Protein AF-A0A7Y5DXD6-F1 (afdb_monomer)

Nearest PDB structures (foldseek):
  3kd4-assembly1_A  TM=6.104E-01  e=6.278E-06  Parabacteroides distasonis ATCC 8503
  3fzb-assembly1_A  TM=4.278E-01  e=1.577E+00  Lambdavirus lambda
  1x11-assembly1_A  TM=3.208E-01  e=9.120E-01  Homo sapiens
  3t8v-assembly1_A  TM=3.175E-01  e=1.859E+00  Plasmodium falciparum FcB1/Columbia
  5y1h-assembly1_A  TM=3.167E-01  e=1.760E+00  Plasmodium falciparum FcB1/Columbia

Secondary structure (DSSP, 8-state):
---HHHHHHHHHHHHHHTT-EEEEEEE-TTTGGGGGGSPP-TTS--EEEEEEEETTEEEEE-TT--S--SSTTSS--TT-EEEE-STT--SPEE------SS-SEEEEEEEEEETTEEEEEEEEEEEHHHHHHHHHHHHHS-HHHHHHHHHHHHHTT-TT-EE-S--EEEEETTTTEEEEEEEEEETTTTBTBEE---HHHHHHHTT------SSPEE---S-EEEEEEEEES--BPPPPPEEEE-SSEEEEEEEEE-SSEEEEEEEEEE--SEE-TTTHHHHHHHHHHHHHHTSPEEPBPPPPPP--PPP-PPPPPTTS-----SSSSSSTTSS-----------------S-SSGGGPEE-SSHHHHHHHHHTSPPTTSPPPPGGGEEEEEEEETTEEEEEEEEE-TTT--EEEEEEEPPPP--

Structure (mmCIF, N/CA/C/O backbone):
data_AF-A0A7Y5DXD6-F1
#
_entry.id   AF-A0A7Y5DXD6-F1
#
loop_
_atom_site.group_PDB
_atom_site.id
_atom_site.type_symbol
_atom_site.label_atom_id
_atom_site.label_alt_id
_atom_site.label_comp_id
_atom_site.label_asym_id
_atom_site.label_entity_id
_atom_site.label_seq_id
_atom_site.pdbx_PDB_ins_code
_atom_site.Cartn_x
_atom_site.Cartn_y
_atom_site.Cartn_z
_atom_site.occupancy
_atom_site.B_iso_or_equiv
_atom_site.auth_seq_id
_atom_site.auth_comp_id
_atom_site.auth_asym_id
_atom_site.auth_atom_id
_atom_site.pdbx_PDB_model_num
ATOM 1 N N . PHE A 1 1 ? -28.408 5.421 4.680 1.00 72.81 1 PHE A N 1
ATOM 2 C CA . PHE A 1 1 ? -27.535 6.555 5.046 1.00 72.81 1 PHE A CA 1
ATOM 3 C C . PHE A 1 1 ? -27.572 6.719 6.555 1.00 72.81 1 PHE A C 1
ATOM 5 O O . PHE A 1 1 ? -28.596 6.384 7.137 1.00 72.81 1 PHE A O 1
ATOM 12 N N . GLY A 1 2 ? -26.469 7.149 7.161 1.00 87.12 2 GLY A N 1
ATOM 13 C CA . GLY A 1 2 ? -26.319 7.308 8.610 1.00 87.12 2 GLY A CA 1
ATOM 14 C C . GLY A 1 2 ? -24.844 7.473 8.975 1.00 87.12 2 GLY A C 1
ATOM 15 O O . GLY A 1 2 ? -23.980 7.013 8.217 1.00 87.12 2 GLY A O 1
ATOM 16 N N . ASP A 1 3 ? -24.572 8.154 10.085 1.00 94.38 3 ASP A N 1
ATOM 17 C CA . ASP A 1 3 ? -23.214 8.368 10.593 1.00 94.38 3 ASP A CA 1
ATOM 18 C C . ASP A 1 3 ? -22.685 7.137 11.366 1.00 94.38 3 ASP A C 1
ATOM 20 O O . ASP A 1 3 ? -23.275 6.050 11.337 1.00 94.38 3 ASP A O 1
ATOM 24 N N . CYS A 1 4 ? -21.546 7.275 12.051 1.00 95.94 4 CYS A N 1
ATOM 25 C CA . CYS A 1 4 ? -20.966 6.194 12.850 1.00 95.94 4 CYS A CA 1
ATOM 26 C C . CYS A 1 4 ? -21.892 5.683 13.961 1.00 95.94 4 CYS A C 1
ATOM 28 O O . CYS A 1 4 ? -21.903 4.484 14.253 1.00 95.94 4 CYS A O 1
ATOM 30 N N . LYS A 1 5 ? -22.711 6.560 14.544 1.00 95.94 5 LYS A N 1
ATOM 31 C CA . LYS A 1 5 ? -23.624 6.253 15.649 1.00 95.94 5 LYS A CA 1
ATOM 32 C C . LYS A 1 5 ? -24.830 5.492 15.129 1.00 95.94 5 LYS A C 1
ATOM 34 O O . LYS A 1 5 ? -25.173 4.462 15.706 1.00 95.94 5 LYS A O 1
ATOM 39 N N . ASP A 1 6 ? -25.397 5.934 14.007 1.00 97.12 6 ASP A N 1
ATOM 40 C CA . ASP A 1 6 ? -26.515 5.249 13.352 1.00 97.12 6 ASP A CA 1
ATOM 41 C C . ASP A 1 6 ? -26.133 3.818 12.959 1.00 97.12 6 ASP A C 1
ATOM 43 O O . ASP A 1 6 ? -26.831 2.853 13.291 1.00 97.12 6 ASP A O 1
ATOM 47 N N . LYS A 1 7 ? -24.990 3.665 12.278 1.00 97.38 7 LYS A N 1
ATOM 48 C CA . LYS A 1 7 ? -24.518 2.363 11.790 1.00 97.38 7 LYS A CA 1
ATOM 49 C C . LYS A 1 7 ? -24.139 1.422 12.936 1.00 97.38 7 LYS A C 1
ATOM 51 O O . LYS A 1 7 ? -24.499 0.245 12.902 1.00 97.38 7 LYS A O 1
ATOM 56 N N . THR A 1 8 ? -23.480 1.936 13.975 1.00 97.56 8 THR A N 1
ATOM 57 C CA . THR A 1 8 ? -23.152 1.165 15.185 1.00 97.56 8 THR A CA 1
ATOM 58 C C . THR A 1 8 ? -24.405 0.720 15.926 1.00 97.56 8 THR A C 1
ATOM 60 O O . THR A 1 8 ? -24.527 -0.458 16.264 1.00 97.56 8 THR A O 1
ATOM 63 N N . LEU A 1 9 ? -25.365 1.623 16.147 1.00 97.06 9 LEU A N 1
ATOM 64 C CA . LEU A 1 9 ? -26.609 1.289 16.835 1.00 97.06 9 LEU A CA 1
ATOM 65 C C . LEU A 1 9 ? -27.386 0.204 16.081 1.00 97.06 9 LEU A C 1
ATOM 67 O O . LEU A 1 9 ? -27.869 -0.748 16.704 1.00 97.06 9 LEU A O 1
ATOM 71 N N . LEU A 1 10 ? -27.475 0.320 14.753 1.00 97.25 10 LEU A N 1
ATOM 72 C CA . LEU A 1 10 ? -28.117 -0.681 13.906 1.00 97.25 10 LEU A CA 1
ATOM 73 C C . LEU A 1 10 ? -27.428 -2.046 14.040 1.00 97.25 10 LEU A C 1
ATOM 75 O O . LEU A 1 10 ? -28.098 -3.033 14.356 1.00 97.25 10 LEU A O 1
ATOM 79 N N . LEU A 1 11 ? -26.102 -2.098 13.869 1.00 96.56 11 LEU A N 1
ATOM 80 C CA . LEU A 1 11 ? -25.335 -3.344 13.933 1.00 96.56 11 LEU A CA 1
ATOM 81 C C . LEU A 1 11 ? -25.459 -4.020 15.306 1.00 96.56 11 LEU A C 1
ATOM 83 O O . LEU A 1 11 ? -25.801 -5.199 15.386 1.00 96.56 11 LEU A O 1
ATOM 87 N N . VAL A 1 12 ? -25.259 -3.270 16.394 1.00 97.56 12 VAL A N 1
ATOM 88 C CA . VAL A 1 12 ? -25.387 -3.786 17.767 1.00 97.56 12 VAL A CA 1
ATOM 89 C C . VAL A 1 12 ? -26.792 -4.324 18.025 1.00 97.56 12 VAL A C 1
ATOM 91 O O . VAL A 1 12 ? -26.948 -5.397 18.609 1.00 97.56 12 VAL A O 1
ATOM 94 N N . THR A 1 13 ? -27.826 -3.609 17.575 1.00 97.81 13 THR A N 1
ATOM 95 C CA . THR A 1 13 ? -29.219 -4.041 17.750 1.00 97.81 13 THR A CA 1
ATOM 96 C C . THR A 1 13 ? -29.483 -5.361 17.033 1.00 97.81 13 THR A C 1
ATOM 98 O O . THR A 1 13 ? -30.074 -6.268 17.621 1.00 97.81 13 THR A O 1
ATOM 101 N N . MET A 1 14 ? -29.021 -5.495 15.788 1.00 97.94 14 MET A N 1
ATOM 102 C CA . MET A 1 14 ? -29.176 -6.722 15.005 1.00 97.94 14 MET A CA 1
ATOM 103 C C . MET A 1 14 ? -28.442 -7.901 15.649 1.00 97.94 14 MET A C 1
ATOM 105 O O . MET A 1 14 ? -29.039 -8.956 15.852 1.00 97.94 14 MET A O 1
ATOM 109 N N . LEU A 1 15 ? -27.180 -7.716 16.035 1.00 96.38 15 LEU A N 1
ATOM 110 C CA . LEU A 1 15 ? -26.360 -8.773 16.630 1.00 96.38 15 LEU A CA 1
ATOM 111 C C . LEU A 1 15 ? -26.921 -9.258 17.967 1.00 96.38 15 LEU A C 1
ATOM 113 O O . LEU A 1 15 ? -27.077 -10.463 18.164 1.00 96.38 15 LEU A O 1
ATOM 117 N N . ARG A 1 16 ? -27.346 -8.338 18.841 1.00 96.12 16 ARG A N 1
ATOM 118 C CA . ARG A 1 16 ? -27.988 -8.701 20.115 1.00 96.12 16 ARG A CA 1
ATOM 119 C C . ARG A 1 16 ? -29.284 -9.483 19.905 1.00 96.12 16 ARG A C 1
ATOM 121 O O . ARG A 1 16 ? -29.561 -10.414 20.655 1.00 96.12 16 ARG A O 1
ATOM 128 N N . ARG A 1 17 ? -30.071 -9.157 18.870 1.00 97.56 17 ARG A N 1
ATOM 129 C CA . ARG A 1 17 ? -31.281 -9.920 18.506 1.00 97.56 17 ARG A CA 1
ATOM 130 C C . ARG A 1 17 ? -30.978 -11.324 17.983 1.00 97.56 17 ARG A C 1
ATOM 132 O O . ARG A 1 17 ? -31.832 -12.194 18.120 1.00 97.56 17 ARG A O 1
ATOM 139 N N . LEU A 1 18 ? -29.785 -11.543 17.438 1.00 96.31 18 LEU A N 1
ATOM 140 C CA . LEU A 1 18 ? -29.282 -12.854 17.019 1.00 96.31 18 LEU A CA 1
ATOM 141 C C . LEU A 1 18 ? -28.568 -13.615 18.151 1.00 96.31 18 LEU A C 1
ATOM 143 O O . LEU A 1 18 ? -28.049 -14.701 17.918 1.00 96.31 18 LEU A O 1
ATOM 147 N N . GLY A 1 19 ? -28.540 -13.068 19.371 1.00 94.88 19 GLY A N 1
ATOM 148 C CA . GLY A 1 19 ? -27.867 -13.686 20.517 1.00 94.88 19 GLY A CA 1
ATOM 149 C C . GLY A 1 19 ? -26.348 -13.495 20.535 1.00 94.88 19 GLY A C 1
ATOM 150 O O . GLY A 1 19 ? -25.671 -14.142 21.328 1.00 94.88 19 GLY A O 1
ATOM 151 N N . ILE A 1 20 ? -25.808 -12.609 19.695 1.00 95.00 20 ILE A N 1
ATOM 152 C CA . ILE A 1 20 ? -24.383 -12.267 19.673 1.00 95.00 20 ILE A CA 1
ATOM 153 C C . ILE A 1 20 ? -24.151 -11.084 20.616 1.00 95.00 20 ILE A C 1
ATOM 155 O O . ILE A 1 20 ? -24.790 -10.034 20.490 1.00 95.00 20 ILE A O 1
ATOM 159 N N . ALA A 1 21 ? -23.228 -11.248 21.565 1.00 94.50 21 ALA A N 1
ATOM 160 C CA . ALA A 1 21 ? -22.824 -10.163 22.448 1.00 94.50 21 ALA A CA 1
ATOM 161 C C . ALA A 1 21 ? -22.069 -9.099 21.641 1.00 94.50 21 ALA A C 1
ATOM 163 O O . ALA A 1 21 ? -21.050 -9.384 21.011 1.00 94.50 21 ALA A O 1
ATOM 164 N N . ALA A 1 22 ? -22.606 -7.881 21.656 1.00 96.06 22 ALA A N 1
ATOM 165 C CA . ALA A 1 22 ? -22.081 -6.742 20.921 1.00 96.06 22 ALA A CA 1
ATOM 166 C C . ALA A 1 22 ? -22.206 -5.479 21.772 1.00 96.06 22 ALA A C 1
ATOM 168 O O . ALA A 1 22 ? -23.289 -5.210 22.302 1.00 96.06 22 ALA A O 1
ATOM 169 N N . ASP A 1 23 ? -21.134 -4.699 21.870 1.00 96.62 23 ASP A N 1
ATOM 170 C CA . ASP A 1 23 ? -21.079 -3.470 22.658 1.00 96.62 23 ASP A CA 1
ATOM 171 C C . ASP A 1 23 ? -20.587 -2.296 21.806 1.00 96.62 23 ASP A C 1
ATOM 173 O O . ASP A 1 23 ? -19.592 -2.444 21.093 1.00 96.62 23 ASP A O 1
ATOM 177 N N . PRO A 1 24 ? -21.241 -1.121 21.877 1.00 97.44 24 PRO A N 1
ATOM 178 C CA . PRO A 1 24 ? -20.691 0.106 21.319 1.00 97.44 24 PRO A CA 1
ATOM 179 C C . PRO A 1 24 ? -19.403 0.502 22.044 1.00 97.44 24 PRO A C 1
ATOM 181 O O . PRO A 1 24 ? -19.297 0.369 23.266 1.00 97.44 24 PRO A O 1
ATOM 184 N N . VAL A 1 25 ? -18.452 1.048 21.298 1.00 97.06 25 VAL A N 1
ATOM 185 C CA . VAL A 1 25 ? -17.140 1.454 21.802 1.00 97.06 25 VAL A CA 1
ATOM 186 C C . VAL A 1 25 ? -16.832 2.842 21.278 1.00 97.06 25 VAL A C 1
ATOM 188 O O . VAL A 1 25 ? -16.783 3.044 20.068 1.00 97.06 25 VAL A O 1
ATOM 191 N N . LEU A 1 26 ? -16.598 3.789 22.178 1.00 96.69 26 LEU A N 1
ATOM 192 C CA . LEU A 1 26 ? -16.135 5.121 21.810 1.00 96.69 26 LEU A CA 1
ATOM 193 C C . LEU A 1 26 ? -14.624 5.091 21.577 1.00 96.69 26 LEU A C 1
ATOM 195 O O . LEU A 1 26 ? -13.878 4.577 22.413 1.00 96.69 26 LEU A O 1
ATOM 199 N N . VAL A 1 27 ? -14.175 5.643 20.455 1.00 96.56 27 VAL A N 1
ATOM 200 C CA . VAL A 1 27 ? -12.760 5.694 20.066 1.00 96.56 27 VAL A CA 1
ATOM 201 C C . VAL A 1 27 ? -12.386 7.099 19.595 1.00 96.56 27 VAL A C 1
ATOM 203 O O . VAL A 1 27 ? -13.251 7.962 19.427 1.00 96.56 27 VAL A O 1
ATOM 206 N N . ASN A 1 28 ? -11.088 7.331 19.424 1.00 95.50 28 ASN A N 1
ATOM 207 C CA . ASN A 1 28 ? -10.559 8.544 18.817 1.00 95.50 28 ASN A CA 1
ATOM 208 C C . ASN A 1 28 ? -9.738 8.161 17.577 1.00 95.50 28 ASN A C 1
ATOM 210 O O . ASN A 1 28 ? -8.820 7.339 17.690 1.00 95.50 28 ASN A O 1
ATOM 214 N N . THR A 1 29 ? -10.086 8.698 16.406 1.00 91.19 29 THR A N 1
ATOM 215 C CA . THR A 1 29 ? -9.443 8.345 15.130 1.00 91.19 29 THR A CA 1
ATOM 216 C C . THR A 1 29 ? -8.011 8.859 15.023 1.00 91.19 29 THR A C 1
ATOM 218 O O . THR A 1 29 ? -7.189 8.234 14.342 1.00 91.19 29 THR A O 1
ATOM 221 N N . ASP A 1 30 ? -7.706 9.931 15.757 1.00 88.19 30 ASP A N 1
ATOM 222 C CA . ASP A 1 30 ? -6.463 10.688 15.631 1.00 88.19 30 ASP A CA 1
ATOM 223 C C . ASP A 1 30 ? -5.488 10.370 16.777 1.00 88.19 30 ASP A C 1
ATOM 225 O O . ASP A 1 30 ? -4.353 9.965 16.546 1.00 88.19 30 ASP A O 1
ATOM 229 N N . LEU A 1 31 ? -5.932 10.489 18.034 1.00 88.69 31 LEU A N 1
ATOM 230 C CA . LEU A 1 31 ? -5.113 10.244 19.226 1.00 88.69 31 LEU A CA 1
ATOM 231 C C . LEU A 1 31 ? -4.750 8.769 19.397 1.00 88.69 31 LEU A C 1
ATOM 233 O O . LEU A 1 31 ? -3.675 8.469 19.917 1.00 88.69 31 LEU A O 1
ATOM 237 N N . ARG A 1 32 ? -5.640 7.848 19.005 1.00 90.31 32 ARG A N 1
ATOM 238 C CA . ARG A 1 32 ? -5.433 6.394 19.115 1.00 90.31 32 ARG A CA 1
ATOM 239 C C . ARG A 1 32 ? -4.883 6.005 20.498 1.00 90.31 32 ARG A C 1
ATOM 241 O O . ARG A 1 32 ? -5.489 6.331 21.518 1.00 90.31 32 ARG A O 1
ATOM 248 N N . ALA A 1 33 ? -3.698 5.388 20.570 1.00 88.62 33 ALA A N 1
ATOM 249 C CA . ALA A 1 33 ? -3.050 4.997 21.824 1.00 88.62 33 ALA A CA 1
ATOM 250 C C . ALA A 1 33 ? -2.777 6.180 22.778 1.00 88.62 33 ALA A C 1
ATOM 252 O O . ALA A 1 33 ? -2.838 6.008 24.000 1.00 88.62 33 ALA A O 1
ATOM 253 N N . HIS A 1 34 ? -2.531 7.385 22.250 1.00 88.75 34 HIS A N 1
ATOM 254 C CA . HIS A 1 34 ? -2.284 8.593 23.044 1.00 88.75 34 HIS A CA 1
ATOM 255 C C . HIS A 1 34 ? -3.517 9.064 23.824 1.00 88.75 34 HIS A C 1
ATOM 257 O O . HIS A 1 34 ? -3.376 9.838 24.771 1.00 88.75 34 HIS A O 1
ATOM 263 N N . LEU A 1 35 ? -4.712 8.544 23.515 1.00 92.62 35 LEU A N 1
ATOM 264 C CA . LEU A 1 35 ? -5.928 8.809 24.285 1.00 92.62 35 LEU A CA 1
ATOM 265 C C . LEU A 1 35 ? -5.785 8.406 25.763 1.00 92.62 35 LEU A C 1
ATOM 267 O O . LEU A 1 35 ? -6.402 9.025 26.624 1.00 92.62 35 LEU A O 1
ATOM 271 N N . ARG A 1 36 ? -4.921 7.429 26.087 1.00 92.12 36 ARG A N 1
ATOM 272 C CA . ARG A 1 36 ? -4.624 7.042 27.481 1.00 92.12 36 ARG A CA 1
ATOM 273 C C . ARG A 1 36 ? -4.010 8.173 28.311 1.00 92.12 36 ARG A C 1
ATOM 275 O O . ARG A 1 36 ? -4.146 8.161 29.529 1.00 92.12 36 ARG A O 1
ATOM 282 N N . ALA A 1 37 ? -3.316 9.110 27.668 1.00 90.62 37 ALA A N 1
ATOM 283 C CA . ALA A 1 37 ? -2.684 10.253 28.323 1.00 90.62 37 ALA A CA 1
ATOM 284 C C . ALA A 1 37 ? -3.572 11.511 28.312 1.00 90.62 37 ALA A C 1
ATOM 286 O O . ALA A 1 37 ? -3.206 12.524 28.910 1.00 90.62 37 ALA A O 1
ATOM 287 N N . ALA A 1 38 ? -4.722 11.470 27.631 1.00 88.69 38 ALA A N 1
ATOM 288 C CA . ALA A 1 38 ? -5.642 12.593 27.571 1.00 88.69 38 ALA A CA 1
ATOM 289 C C . ALA A 1 38 ? -6.390 12.765 28.900 1.00 88.69 38 ALA A C 1
ATOM 291 O O . ALA A 1 38 ? -6.728 11.798 29.585 1.00 88.69 38 ALA A O 1
ATOM 292 N N . LEU A 1 39 ? -6.695 14.017 29.248 1.00 90.94 39 LEU A N 1
ATOM 293 C CA . LEU A 1 39 ? -7.594 14.292 30.363 1.00 90.94 39 LEU A CA 1
ATOM 294 C C . LEU A 1 39 ? -9.005 13.775 30.033 1.00 90.94 39 LEU A C 1
ATOM 296 O O . LEU A 1 39 ? -9.452 13.936 28.893 1.00 90.94 39 LEU A O 1
ATOM 300 N N . PRO A 1 40 ? -9.736 13.207 31.010 1.00 89.25 40 PRO A N 1
ATOM 301 C CA . PRO A 1 40 ? -11.107 12.772 30.790 1.00 89.25 40 PRO A CA 1
ATOM 302 C C . PRO A 1 40 ? -11.987 13.922 30.292 1.00 89.25 40 PRO A C 1
ATOM 304 O O . PRO A 1 40 ? -12.146 14.937 30.972 1.00 89.25 40 PRO A O 1
ATOM 307 N N . ALA A 1 41 ? -12.586 13.750 29.116 1.00 89.62 41 ALA A N 1
ATOM 308 C CA . ALA A 1 41 ? -13.521 14.705 28.541 1.00 89.62 41 ALA A CA 1
ATOM 309 C C . ALA A 1 41 ? -14.590 13.975 27.710 1.00 89.62 41 ALA A C 1
ATOM 311 O O . ALA A 1 41 ? -14.255 13.049 26.971 1.00 89.62 41 ALA A O 1
ATOM 312 N N . PRO A 1 42 ? -15.867 14.405 27.750 1.00 85.12 42 PRO A N 1
ATOM 313 C CA . PRO A 1 42 ? -16.909 13.847 26.882 1.00 85.12 42 PRO A CA 1
ATOM 314 C C . PRO A 1 42 ? -16.602 13.994 25.385 1.00 85.12 42 PRO A C 1
ATOM 316 O O . PRO A 1 42 ? -17.079 13.207 24.577 1.00 85.12 42 PRO A O 1
ATOM 319 N N . THR A 1 43 ? -15.796 14.994 25.022 1.00 90.19 43 THR A N 1
ATOM 320 C CA . THR A 1 43 ? -15.358 15.291 23.651 1.00 90.19 43 THR A CA 1
ATOM 321 C C . THR A 1 43 ? -14.054 14.591 23.266 1.00 90.19 43 THR A C 1
ATOM 323 O O . THR A 1 43 ? -13.518 14.869 22.201 1.00 90.19 43 THR A O 1
ATOM 326 N N . ALA A 1 44 ? -13.510 13.716 24.120 1.00 92.94 44 ALA A N 1
ATOM 327 C CA . ALA A 1 44 ? -12.270 12.992 23.832 1.00 92.94 44 ALA A CA 1
ATOM 328 C C . ALA A 1 44 ? -12.444 11.895 22.764 1.00 92.94 44 ALA A C 1
ATOM 330 O O . ALA A 1 44 ? -11.455 11.356 22.275 1.00 92.94 44 ALA A O 1
ATOM 331 N N . PHE A 1 45 ? -13.685 11.568 22.400 1.00 95.56 45 PHE A N 1
ATOM 332 C CA . PHE A 1 45 ? -14.027 10.555 21.407 1.00 95.56 45 PHE A CA 1
ATOM 333 C C . PHE A 1 45 ? -14.723 11.209 20.211 1.00 95.56 45 PHE A C 1
ATOM 335 O O . PHE A 1 45 ? -15.694 11.948 20.389 1.00 95.56 45 PHE A O 1
ATOM 342 N N . ASP A 1 46 ? -14.251 10.913 19.003 1.00 94.94 46 ASP A N 1
ATOM 343 C CA . ASP A 1 46 ? -14.781 11.436 17.734 1.00 94.94 46 ASP A CA 1
ATOM 344 C C . ASP A 1 46 ? -15.549 10.371 16.933 1.00 94.94 46 ASP A C 1
ATOM 346 O O . ASP A 1 46 ? -16.342 10.707 16.051 1.00 94.94 46 ASP A O 1
ATOM 350 N N . HIS A 1 47 ? -15.401 9.092 17.293 1.00 97.38 47 HIS A N 1
ATOM 351 C CA . HIS A 1 47 ? -15.941 7.972 16.532 1.00 97.38 47 HIS A CA 1
ATOM 352 C C . HIS A 1 47 ? -16.483 6.857 17.432 1.00 97.38 47 HIS A C 1
ATOM 354 O O . HIS A 1 47 ? -16.204 6.794 18.633 1.00 97.38 47 HIS A O 1
ATOM 360 N N . VAL A 1 48 ? -17.317 5.984 16.862 1.00 97.00 48 VAL A N 1
ATOM 361 C CA . VAL A 1 48 ? -17.889 4.833 17.572 1.00 97.00 48 VAL A CA 1
ATOM 362 C C . VAL A 1 48 ? -17.862 3.589 16.694 1.00 97.00 48 VAL A C 1
ATOM 364 O O . VAL A 1 48 ? -18.240 3.633 15.525 1.00 97.00 48 VAL A O 1
ATOM 367 N N . VAL A 1 49 ? -17.416 2.487 17.291 1.00 97.19 49 VAL A N 1
ATOM 368 C CA . VAL A 1 49 ? -17.263 1.171 16.661 1.00 97.19 49 VAL A CA 1
ATOM 369 C C . VAL A 1 49 ? -17.904 0.094 17.533 1.00 97.19 49 VAL A C 1
ATOM 371 O O . VAL A 1 49 ? -18.526 0.401 18.554 1.00 97.19 49 VAL A O 1
ATOM 374 N N . VAL A 1 50 ? -17.785 -1.173 17.142 1.00 96.62 50 VAL A N 1
ATOM 375 C CA . VAL A 1 50 ? -18.433 -2.286 17.836 1.00 96.62 50 VAL A CA 1
ATOM 376 C C . VAL A 1 50 ? -17.413 -3.324 18.283 1.00 96.62 50 VAL A C 1
ATOM 378 O O . VAL A 1 50 ? -16.607 -3.804 17.489 1.00 96.62 50 VAL A O 1
ATOM 381 N N . ARG A 1 51 ? -17.499 -3.715 19.554 1.00 95.62 51 ARG A N 1
ATOM 382 C CA . ARG A 1 51 ? -16.831 -4.894 20.106 1.00 95.62 51 ARG A CA 1
ATOM 383 C C . ARG A 1 51 ? -17.787 -6.076 20.097 1.00 95.62 51 ARG A C 1
ATOM 385 O O . ARG A 1 51 ? -18.926 -5.941 20.537 1.00 95.62 51 ARG A O 1
ATOM 392 N N . LEU A 1 52 ? -17.314 -7.226 19.640 1.00 93.94 52 LEU A N 1
ATOM 393 C CA . LEU A 1 52 ? -18.060 -8.468 19.480 1.00 93.94 52 LEU A CA 1
ATOM 394 C C . LEU A 1 52 ? -17.386 -9.601 20.249 1.00 93.94 52 LEU A C 1
ATOM 396 O O . LEU A 1 52 ? -16.160 -9.656 20.308 1.00 93.94 52 LEU A O 1
ATOM 400 N N . ALA A 1 53 ? -18.180 -10.544 20.753 1.00 90.62 53 ALA A N 1
ATOM 401 C CA . ALA A 1 53 ? -17.682 -11.841 21.205 1.00 90.62 53 ALA A CA 1
ATOM 402 C C . ALA A 1 53 ? -18.221 -12.949 20.288 1.00 90.62 53 ALA A C 1
ATOM 404 O O . ALA A 1 53 ? -19.417 -13.247 20.306 1.00 90.62 53 ALA A O 1
ATOM 405 N N . VAL A 1 54 ? -17.341 -13.548 19.482 1.00 88.38 54 VAL A N 1
ATOM 406 C CA . VAL A 1 54 ? -17.672 -14.598 18.502 1.00 88.38 54 VAL A CA 1
ATOM 407 C C . VAL A 1 54 ? -16.714 -15.770 18.701 1.00 88.38 54 VAL A C 1
ATOM 409 O O . VAL A 1 54 ? -15.506 -15.570 18.764 1.00 88.38 54 VAL A O 1
ATOM 412 N N . ASP A 1 55 ? -17.238 -16.989 18.849 1.00 87.19 55 ASP A N 1
ATOM 413 C CA . ASP A 1 55 ? -16.449 -18.215 19.073 1.00 87.19 55 ASP A CA 1
ATOM 414 C C . ASP A 1 55 ? -15.426 -18.110 20.225 1.00 87.19 55 ASP A C 1
ATOM 416 O O . ASP A 1 55 ? -14.310 -18.627 20.158 1.00 87.19 55 ASP A O 1
ATOM 420 N N . GLY A 1 56 ? -15.801 -17.395 21.293 1.00 85.81 56 GLY A N 1
ATOM 421 C CA . GLY A 1 56 ? -14.936 -17.146 22.452 1.00 85.81 56 GLY A CA 1
ATOM 422 C C . GLY A 1 56 ? -13.794 -16.158 22.194 1.00 85.81 56 GLY A C 1
ATOM 423 O O . GLY A 1 56 ? -12.929 -16.003 23.053 1.00 85.81 56 GLY A O 1
ATOM 424 N N . ARG A 1 57 ? -13.779 -15.490 21.035 1.00 87.81 57 ARG A N 1
ATOM 425 C CA . ARG A 1 57 ? -12.798 -14.469 20.660 1.00 87.81 57 ARG A CA 1
ATOM 426 C C . ARG A 1 57 ? -13.440 -13.093 20.647 1.00 87.81 57 ARG A C 1
ATOM 428 O O . ARG A 1 57 ? -14.578 -12.922 20.208 1.00 87.81 57 ARG A O 1
ATOM 435 N N . GLU A 1 58 ? -12.681 -12.117 21.115 1.00 88.81 58 GLU A N 1
ATOM 436 C CA . GLU A 1 58 ? -13.044 -10.716 20.986 1.00 88.81 58 GLU A CA 1
ATOM 437 C C . GLU A 1 58 ? -12.676 -10.223 19.584 1.00 88.81 58 GLU A C 1
ATOM 439 O O . GLU A 1 58 ? -11.566 -10.459 19.104 1.00 88.81 58 GLU A O 1
ATOM 444 N N . VAL A 1 59 ? -13.618 -9.558 18.922 1.00 91.38 59 VAL A N 1
ATOM 445 C CA . VAL A 1 59 ? -13.431 -8.963 17.597 1.00 91.38 59 VAL A CA 1
ATOM 446 C C . VAL A 1 59 ? -13.925 -7.527 17.631 1.00 91.38 59 VAL A C 1
ATOM 448 O O . VAL A 1 59 ? -14.955 -7.230 18.232 1.00 91.38 59 VAL A O 1
ATOM 451 N N . TRP A 1 60 ? -13.218 -6.641 16.944 1.00 92.69 60 TRP A N 1
ATOM 452 C CA . TRP A 1 60 ? -13.571 -5.233 16.830 1.00 92.69 60 TRP A CA 1
ATOM 453 C C . TRP A 1 60 ? -13.904 -4.922 15.375 1.00 92.69 60 TRP A C 1
ATOM 455 O O . TRP A 1 60 ? -13.121 -5.249 14.487 1.00 92.69 60 TRP A O 1
ATOM 465 N N . VAL A 1 61 ? -15.065 -4.318 15.128 1.00 93.75 61 VAL A N 1
ATOM 466 C CA . VAL A 1 61 ? -15.532 -3.974 13.780 1.00 93.75 61 VAL A CA 1
ATOM 467 C C . VAL A 1 61 ? -15.999 -2.529 13.727 1.00 93.75 61 VAL A C 1
ATOM 469 O O . VAL A 1 61 ? -16.666 -2.043 14.642 1.00 93.75 61 VAL A O 1
ATOM 472 N N . ASP A 1 62 ? -15.667 -1.847 12.639 1.00 94.44 62 ASP A N 1
ATOM 473 C CA . ASP A 1 62 ? -16.154 -0.504 12.361 1.00 94.44 62 ASP A CA 1
ATOM 474 C C . ASP A 1 62 ? -17.197 -0.573 11.236 1.00 94.44 62 ASP A C 1
ATOM 476 O O . ASP A 1 62 ? -16.836 -0.749 10.071 1.00 94.44 62 ASP A O 1
ATOM 480 N N . PRO A 1 63 ? -18.493 -0.406 11.549 1.00 93.69 63 PRO A N 1
ATOM 481 C CA . PRO A 1 63 ? -19.555 -0.509 10.554 1.00 93.69 63 PRO A CA 1
ATOM 482 C C . PRO A 1 63 ? -19.566 0.656 9.554 1.00 93.69 63 PRO A C 1
ATOM 484 O O . PRO A 1 63 ? -20.401 0.681 8.647 1.00 93.69 63 PRO A O 1
ATOM 487 N N . THR A 1 64 ? -18.699 1.659 9.719 1.00 92.94 64 THR A N 1
ATOM 488 C CA . THR A 1 64 ? -18.537 2.746 8.751 1.00 92.94 64 THR A CA 1
ATOM 489 C C . THR A 1 64 ? -17.597 2.399 7.605 1.00 92.94 64 THR A C 1
ATOM 491 O O . THR A 1 64 ? -17.750 2.994 6.534 1.00 92.94 64 THR A O 1
ATOM 494 N N . ARG A 1 65 ? -16.707 1.415 7.790 1.00 90.75 65 ARG A N 1
ATOM 495 C CA . ARG A 1 65 ? -15.832 0.899 6.734 1.00 90.75 65 ARG A CA 1
ATOM 496 C C . ARG A 1 65 ? -16.673 0.196 5.671 1.00 90.75 65 ARG A C 1
ATOM 498 O O . ARG A 1 65 ? -17.649 -0.486 5.977 1.00 90.75 65 ARG A O 1
ATOM 505 N N . SER A 1 66 ? -16.318 0.425 4.413 1.00 87.12 66 SER A N 1
ATOM 506 C CA . SER A 1 66 ? -16.961 -0.172 3.237 1.00 87.12 66 SER A CA 1
ATOM 507 C C . SER A 1 66 ? -15.937 -1.013 2.483 1.00 87.12 66 SER A C 1
ATOM 509 O O . SER A 1 66 ? -14.737 -0.879 2.724 1.00 87.12 66 SER A O 1
ATOM 511 N N . GLU A 1 67 ? -16.414 -1.901 1.611 1.00 91.12 67 GLU A N 1
ATOM 512 C CA . GLU A 1 67 ? -15.565 -2.774 0.785 1.00 91.12 67 GLU A CA 1
ATOM 513 C C . GLU A 1 67 ? -14.572 -3.660 1.573 1.00 91.12 67 GLU A C 1
ATOM 515 O O . GLU A 1 67 ? -13.572 -4.146 1.033 1.00 91.12 67 GLU A O 1
ATOM 520 N N . GLU A 1 68 ? -14.863 -3.895 2.857 1.00 89.75 68 GLU A N 1
ATOM 521 C CA . GLU A 1 68 ? -14.112 -4.792 3.730 1.00 89.75 68 GLU A CA 1
ATOM 522 C C . GLU A 1 68 ? -14.657 -6.216 3.598 1.00 89.75 68 GLU A C 1
ATOM 524 O O . GLU A 1 68 ? -15.829 -6.492 3.864 1.00 89.75 68 GLU A O 1
ATOM 529 N N . PHE A 1 69 ? -13.788 -7.126 3.171 1.00 91.19 69 PHE A N 1
ATOM 530 C CA . PHE A 1 69 ? -14.103 -8.535 2.979 1.00 91.19 69 PHE A CA 1
ATOM 531 C C . PHE A 1 69 ? -13.035 -9.413 3.633 1.00 91.19 69 PHE A C 1
ATOM 533 O O . PHE A 1 69 ? -12.020 -8.923 4.124 1.00 91.19 69 PHE A O 1
ATOM 540 N N . GLY A 1 70 ? -13.255 -10.724 3.601 1.00 89.44 70 GLY A N 1
AT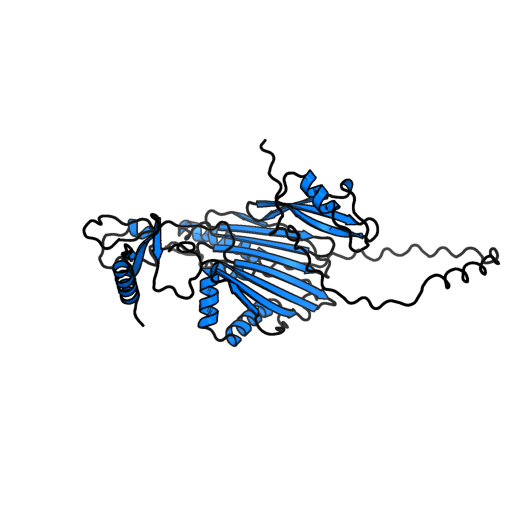OM 541 C CA . GLY A 1 70 ? -12.354 -11.726 4.154 1.00 89.44 70 GLY A CA 1
ATOM 542 C C . GLY A 1 70 ? -12.797 -12.268 5.515 1.00 89.44 70 GLY A C 1
ATOM 543 O O . GLY A 1 70 ? -13.917 -12.016 5.969 1.00 89.44 70 GLY A O 1
ATOM 544 N N . PRO A 1 71 ? -11.937 -13.076 6.147 1.00 86.38 71 PRO A N 1
ATOM 545 C CA . PRO A 1 71 ? -12.125 -13.579 7.497 1.00 86.38 71 PRO A CA 1
ATOM 546 C C . PRO A 1 71 ? -12.329 -12.459 8.519 1.00 86.38 71 PRO A C 1
ATOM 548 O O . PRO A 1 71 ? -11.639 -11.439 8.527 1.00 86.38 71 PRO A O 1
ATOM 551 N N . LEU A 1 72 ? -13.267 -12.690 9.435 1.00 85.88 72 LEU A N 1
ATOM 552 C CA . LEU A 1 72 ? -13.555 -11.770 10.524 1.00 85.88 72 LEU A CA 1
ATOM 553 C C . LEU A 1 72 ? -12.307 -11.565 11.403 1.00 85.88 72 LEU A C 1
ATOM 555 O O . LEU A 1 72 ? -11.772 -12.527 11.955 1.00 85.88 72 LEU A O 1
ATOM 559 N N . GLY A 1 73 ? -11.885 -10.307 11.560 1.00 79.38 73 GLY A N 1
ATOM 560 C CA . GLY A 1 73 ? -10.756 -9.917 12.410 1.00 79.38 73 GLY A CA 1
ATOM 561 C C . GLY A 1 73 ? -9.375 -9.946 11.742 1.00 79.38 73 GLY A C 1
ATOM 562 O O . GLY A 1 73 ? -8.388 -9.742 12.441 1.00 79.38 73 GLY A O 1
ATOM 563 N N . GLU A 1 74 ? -9.278 -10.185 10.427 1.00 78.56 74 GLU A N 1
ATOM 564 C CA . GLU A 1 74 ? -7.987 -10.180 9.712 1.00 78.56 74 GLU A CA 1
ATOM 565 C C . GLU A 1 74 ? -7.387 -8.770 9.543 1.00 78.56 74 GLU A C 1
ATOM 567 O O . GLU A 1 74 ? -6.169 -8.627 9.457 1.00 78.56 74 GLU A O 1
ATOM 572 N N . ASP A 1 75 ? -8.220 -7.725 9.555 1.00 79.56 75 ASP A N 1
ATOM 573 C CA . ASP A 1 75 ? -7.801 -6.321 9.463 1.00 79.56 75 ASP A CA 1
ATOM 574 C C . ASP A 1 75 ? -8.242 -5.538 10.716 1.00 79.56 75 ASP A C 1
ATOM 576 O O . ASP A 1 75 ? -9.299 -4.898 10.718 1.00 79.56 75 ASP A O 1
ATOM 580 N N . PRO A 1 76 ? -7.494 -5.640 11.830 1.00 79.31 76 PRO A N 1
ATOM 581 C CA . PRO A 1 76 ? -7.903 -5.050 13.096 1.00 79.31 76 PRO A CA 1
ATOM 582 C C . PRO A 1 76 ? -7.930 -3.524 13.050 1.00 79.31 76 PRO A C 1
ATOM 584 O O . PRO A 1 76 ? -7.137 -2.856 12.383 1.00 79.31 76 PRO A O 1
ATOM 587 N N . LEU A 1 77 ? -8.837 -2.958 13.843 1.00 88.94 77 LEU A N 1
ATOM 588 C CA . LEU A 1 77 ? -9.000 -1.516 13.941 1.00 88.94 77 LEU A CA 1
ATOM 589 C C . LEU A 1 77 ? -7.769 -0.855 14.575 1.00 88.94 77 LEU A C 1
ATOM 591 O O . LEU A 1 77 ? -7.291 -1.254 15.635 1.00 88.94 77 LEU A O 1
ATOM 595 N N . ARG A 1 78 ? -7.312 0.241 13.970 1.00 87.06 78 ARG A N 1
ATOM 596 C CA . ARG A 1 78 ? -6.083 0.953 14.363 1.00 87.06 78 ARG A CA 1
ATOM 597 C C . ARG A 1 78 ? -6.284 1.983 15.476 1.00 87.06 78 ARG A C 1
ATOM 599 O O . ARG A 1 78 ? -5.413 2.805 15.721 1.00 87.06 78 ARG A O 1
ATOM 606 N N . TYR A 1 79 ? -7.422 1.957 16.166 1.00 91.50 79 TYR A N 1
ATOM 607 C CA . TYR A 1 79 ? -7.711 2.915 17.239 1.00 91.50 79 TYR A CA 1
ATOM 608 C C . TYR A 1 79 ? -6.904 2.649 18.513 1.00 91.50 79 TYR A C 1
ATOM 610 O O . TYR A 1 79 ? -6.790 3.542 19.347 1.00 91.50 79 TYR A O 1
ATOM 618 N N . ARG A 1 80 ? -6.318 1.445 18.652 1.00 91.69 80 ARG A N 1
ATOM 619 C CA . ARG A 1 80 ? -5.449 0.974 19.755 1.00 91.69 80 ARG A CA 1
ATOM 620 C C . ARG A 1 80 ? -6.104 0.902 21.133 1.00 91.69 80 ARG A C 1
ATOM 622 O O . ARG A 1 80 ? -5.750 0.037 21.929 1.00 91.69 80 ARG A O 1
ATOM 629 N N . VAL A 1 81 ? -7.055 1.780 21.427 1.00 94.81 81 VAL A N 1
ATOM 630 C CA . VAL A 1 81 ? -7.834 1.813 22.660 1.00 94.81 81 VAL A CA 1
ATOM 631 C C . VAL A 1 81 ? -9.255 2.299 22.401 1.00 94.81 81 VAL A C 1
ATOM 633 O O . VAL A 1 81 ? -9.507 3.049 21.459 1.00 94.81 81 VAL A O 1
ATOM 636 N N . GLY A 1 82 ? -10.184 1.913 23.270 1.00 95.38 82 GLY A N 1
ATOM 637 C CA . GLY A 1 82 ? -11.561 2.389 23.219 1.00 95.38 82 GLY A CA 1
ATOM 638 C C . GLY A 1 82 ? -12.284 2.272 24.554 1.00 95.38 82 GLY A C 1
ATOM 639 O O . GLY A 1 82 ? -11.955 1.432 25.391 1.00 95.38 82 GLY A O 1
ATOM 640 N N . LEU A 1 83 ? -13.287 3.121 24.762 1.00 96.06 83 LEU A N 1
ATOM 641 C CA . LEU A 1 83 ? -14.166 3.057 25.922 1.00 96.06 83 LEU A CA 1
ATOM 642 C C . LEU A 1 83 ? -15.417 2.253 25.568 1.00 96.06 83 LEU A C 1
ATOM 644 O O . LEU A 1 83 ? -16.302 2.735 24.858 1.00 96.06 83 LEU A O 1
ATOM 648 N N . VAL A 1 84 ? -15.502 1.027 26.079 1.00 96.44 84 VAL A N 1
ATOM 649 C CA . VAL A 1 84 ? -16.695 0.186 25.931 1.00 96.44 84 VAL A CA 1
ATOM 650 C C . VAL A 1 84 ? -17.854 0.818 26.699 1.00 96.44 84 VAL A C 1
ATOM 652 O O . VAL A 1 84 ? -17.759 1.055 27.904 1.00 96.44 84 VAL A O 1
ATOM 655 N N . VAL A 1 85 ? -18.978 1.064 26.033 1.00 95.00 85 VAL A N 1
ATOM 656 C CA . VAL A 1 85 ? -20.146 1.686 26.663 1.00 95.00 85 VAL A CA 1
ATOM 657 C C . VAL A 1 85 ? -20.859 0.664 27.552 1.00 95.00 85 VAL A C 1
ATOM 659 O O . VAL A 1 85 ? -21.604 -0.190 27.073 1.00 95.00 85 VAL A O 1
ATOM 662 N N . GLY A 1 86 ? -20.653 0.767 28.865 1.00 91.12 86 GLY A N 1
ATOM 663 C CA . GLY A 1 86 ? -21.244 -0.129 29.856 1.00 91.12 86 GLY A CA 1
ATOM 664 C C . GLY A 1 86 ? -21.177 0.446 31.269 1.00 91.12 86 GLY A C 1
ATOM 665 O O . GLY A 1 86 ? -20.313 1.261 31.575 1.00 91.12 86 GLY A O 1
ATOM 666 N N . ARG A 1 87 ? -22.099 0.019 32.145 1.00 89.12 87 ARG A N 1
ATOM 667 C CA . ARG A 1 87 ? -22.179 0.506 33.540 1.00 89.12 87 ARG A CA 1
ATOM 668 C C . ARG A 1 87 ? -20.952 0.134 34.376 1.00 89.12 87 ARG A C 1
ATOM 670 O O . ARG A 1 87 ? -20.608 0.865 35.296 1.00 89.12 87 ARG A O 1
ATOM 677 N N . GLU A 1 88 ? -20.315 -0.982 34.035 1.00 90.44 88 GLU A N 1
ATOM 678 C CA . GLU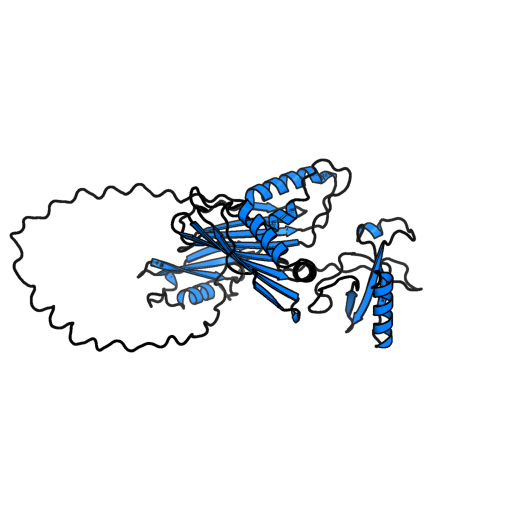 A 1 88 ? -19.159 -1.524 34.753 1.00 90.44 88 GLU A CA 1
ATOM 679 C C . GLU A 1 88 ? -17.816 -1.076 34.155 1.00 90.44 88 GLU A C 1
ATOM 681 O O . GLU A 1 88 ? -16.764 -1.382 34.716 1.00 90.44 88 GLU A O 1
ATOM 686 N N . THR A 1 89 ? -17.821 -0.357 33.026 1.00 93.31 89 THR A N 1
ATOM 687 C CA . THR A 1 89 ? -16.587 0.095 32.376 1.00 93.31 89 THR A CA 1
ATOM 688 C C . THR A 1 89 ? -15.952 1.223 33.183 1.00 93.31 89 THR A C 1
ATOM 690 O O . THR A 1 89 ? -16.580 2.254 33.419 1.00 93.31 89 THR A O 1
ATOM 693 N N . LYS A 1 90 ? -14.689 1.039 33.580 1.00 91.56 90 LYS A N 1
ATOM 694 C CA . LYS A 1 90 ? -13.913 2.034 34.342 1.00 91.56 90 LYS A CA 1
ATOM 695 C C . LYS A 1 90 ? -12.669 2.531 33.613 1.00 91.56 90 LYS A C 1
ATOM 697 O O . LYS A 1 90 ? -12.188 3.610 33.932 1.00 91.56 90 LYS A O 1
ATOM 702 N N . ASP A 1 91 ? -12.206 1.780 32.617 1.00 93.06 91 ASP A N 1
ATOM 703 C CA . ASP A 1 91 ? -10.945 2.014 31.923 1.00 93.06 91 ASP A CA 1
ATOM 704 C C . ASP A 1 91 ? -11.100 1.850 30.407 1.00 93.06 91 ASP A C 1
ATOM 706 O O . ASP A 1 91 ? -12.044 1.225 29.911 1.00 93.06 91 ASP A O 1
ATOM 710 N N . LEU A 1 92 ? -10.130 2.390 29.667 1.00 95.00 92 LEU A N 1
ATOM 711 C CA . LEU A 1 92 ? -9.996 2.148 28.234 1.00 95.00 92 LEU A CA 1
ATOM 712 C C . LEU A 1 92 ? -9.565 0.699 27.983 1.00 95.00 92 LEU A C 1
ATOM 714 O O . LEU A 1 92 ? -8.517 0.256 28.463 1.00 95.00 92 LEU A O 1
ATOM 718 N N . SER A 1 93 ? -10.351 -0.006 27.175 1.00 94.56 93 SER A N 1
ATOM 719 C CA . SER A 1 93 ? -10.021 -1.330 26.653 1.00 94.56 93 SER A CA 1
ATOM 720 C C . SER A 1 93 ? -8.965 -1.211 25.563 1.00 94.56 93 SER A C 1
ATOM 722 O O . SER A 1 93 ? -8.982 -0.261 24.781 1.00 94.56 93 SER A O 1
ATOM 724 N N . GLU A 1 94 ? -8.034 -2.156 25.526 1.00 93.50 94 GLU A N 1
ATOM 725 C CA . GLU A 1 94 ? -7.042 -2.243 24.460 1.00 93.50 94 GLU A CA 1
ATOM 726 C C . GLU A 1 94 ? -7.658 -2.875 23.213 1.00 93.50 94 GLU A C 1
ATOM 728 O O . GLU A 1 94 ? -8.401 -3.848 23.302 1.00 93.50 94 GLU A O 1
ATOM 733 N N . ILE A 1 95 ? -7.339 -2.308 22.055 1.00 90.75 95 ILE A N 1
ATOM 734 C CA . ILE A 1 95 ? -7.680 -2.857 20.749 1.00 90.75 95 ILE A CA 1
ATOM 735 C C . ILE A 1 95 ? -6.364 -3.356 20.169 1.00 90.75 95 ILE A C 1
ATOM 737 O O . ILE A 1 95 ? -5.476 -2.556 19.859 1.00 90.75 95 ILE A O 1
ATOM 741 N N . ALA A 1 96 ? -6.226 -4.679 20.098 1.00 83.75 96 ALA A N 1
ATOM 742 C CA . ALA A 1 96 ? -4.990 -5.312 19.670 1.00 83.75 96 ALA A CA 1
ATOM 743 C C . ALA A 1 96 ? -4.607 -4.859 18.258 1.00 83.75 96 ALA A C 1
ATOM 745 O O . ALA A 1 96 ? -5.419 -4.867 17.333 1.00 83.75 96 ALA A O 1
ATOM 746 N N . GLU A 1 97 ? -3.341 -4.497 18.098 1.00 77.75 97 GLU A N 1
ATOM 747 C CA . GLU A 1 97 ? -2.749 -4.295 16.787 1.00 77.75 97 GLU A CA 1
ATOM 748 C C . GLU A 1 97 ? -2.332 -5.655 16.220 1.00 77.75 97 GLU A C 1
ATOM 750 O O . GLU A 1 97 ? -1.679 -6.437 16.913 1.00 77.75 97 GLU A O 1
ATOM 755 N N . ALA A 1 98 ? -2.677 -5.939 14.963 1.00 71.69 98 ALA A N 1
ATOM 756 C CA . ALA A 1 98 ? -2.062 -7.037 14.225 1.00 71.69 98 ALA A CA 1
ATOM 757 C C . ALA A 1 98 ? -1.274 -6.463 13.054 1.00 71.69 98 ALA A C 1
ATOM 759 O O . ALA A 1 98 ? -1.825 -5.840 12.147 1.00 71.69 98 ALA A O 1
ATOM 760 N N . ILE A 1 99 ? 0.034 -6.692 13.087 1.00 70.50 99 ILE A N 1
ATOM 761 C CA . ILE A 1 99 ? 0.930 -6.389 11.980 1.00 70.50 99 ILE A CA 1
ATOM 762 C C . ILE A 1 99 ? 1.087 -7.683 11.188 1.00 70.50 99 ILE A C 1
ATOM 764 O O . ILE A 1 99 ? 1.612 -8.674 11.698 1.00 70.50 99 ILE A O 1
ATOM 768 N N . GLY A 1 100 ? 0.605 -7.685 9.948 1.00 72.44 100 GLY A N 1
ATOM 769 C CA . GLY A 1 100 ? 0.775 -8.820 9.049 1.00 72.44 100 GLY A CA 1
ATOM 770 C C . GLY A 1 100 ? 2.249 -9.069 8.714 1.00 72.44 100 GLY A C 1
ATOM 771 O O . GLY A 1 100 ? 3.053 -8.142 8.617 1.00 72.44 100 GLY A O 1
ATOM 772 N N . THR A 1 101 ? 2.605 -10.335 8.499 1.00 73.69 101 THR A N 1
ATOM 773 C CA . THR A 1 101 ? 3.940 -10.728 8.016 1.00 73.69 101 THR A CA 1
ATOM 774 C C . THR A 1 101 ? 4.065 -10.662 6.496 1.00 73.69 101 THR A C 1
ATOM 776 O O . THR A 1 101 ? 5.175 -10.737 5.980 1.00 73.69 101 THR A O 1
ATOM 779 N N . GLU A 1 102 ? 2.942 -10.533 5.790 1.00 82.62 102 GLU A N 1
ATOM 780 C CA . GLU A 1 102 ? 2.841 -10.465 4.331 1.00 82.62 102 GLU A CA 1
ATOM 781 C C . GLU A 1 102 ? 2.674 -9.012 3.860 1.00 82.62 102 GLU A C 1
ATOM 783 O O . GLU A 1 102 ? 2.054 -8.211 4.568 1.00 82.62 102 GLU A O 1
ATOM 788 N N . PRO A 1 103 ? 3.180 -8.650 2.668 1.00 88.38 103 PRO A N 1
ATOM 789 C CA . PRO A 1 103 ? 3.024 -7.304 2.131 1.00 88.38 103 PRO A CA 1
ATOM 790 C C . PRO A 1 103 ? 1.554 -6.988 1.836 1.00 88.38 103 PRO A C 1
ATOM 792 O O . PRO A 1 103 ? 0.859 -7.758 1.158 1.00 88.38 103 PRO A O 1
ATOM 795 N N . LEU A 1 104 ? 1.111 -5.813 2.295 1.00 93.06 104 LEU A N 1
ATOM 796 C CA . LEU A 1 104 ? -0.211 -5.261 1.986 1.00 93.06 104 LEU A CA 1
ATOM 797 C C . LEU A 1 104 ? -0.323 -4.930 0.496 1.00 93.06 104 LEU A C 1
ATOM 799 O O . LEU A 1 104 ? -1.338 -5.230 -0.127 1.00 93.06 104 LEU A O 1
ATOM 803 N N . THR A 1 105 ? 0.762 -4.422 -0.092 1.00 97.25 105 THR A N 1
ATOM 804 C CA . THR A 1 105 ? 0.880 -4.207 -1.534 1.00 97.25 105 THR A CA 1
ATOM 805 C C . THR A 1 105 ? 2.122 -4.910 -2.074 1.00 97.25 105 THR A C 1
ATOM 807 O O . THR A 1 105 ? 3.240 -4.685 -1.614 1.00 97.25 105 THR A O 1
ATOM 810 N N . ARG A 1 106 ? 1.940 -5.744 -3.099 1.00 96.62 106 ARG A N 1
ATOM 811 C CA . ARG A 1 106 ? 3.030 -6.370 -3.854 1.00 96.62 106 ARG A CA 1
ATOM 812 C C . ARG A 1 106 ? 2.911 -6.027 -5.330 1.00 96.62 106 ARG A C 1
ATOM 814 O O . ARG A 1 106 ? 1.866 -6.276 -5.918 1.00 96.62 106 ARG A O 1
ATOM 821 N N . VAL A 1 107 ? 3.982 -5.523 -5.926 1.00 97.56 107 VAL A N 1
ATOM 822 C CA . VAL A 1 107 ? 4.049 -5.146 -7.342 1.00 97.56 107 VAL A CA 1
ATOM 823 C C . VAL A 1 107 ? 5.051 -6.045 -8.058 1.00 97.56 107 VAL A C 1
ATOM 825 O O . VAL A 1 107 ? 6.151 -6.281 -7.559 1.00 97.56 107 VAL A O 1
ATOM 828 N N . VAL A 1 108 ? 4.675 -6.555 -9.226 1.00 97.19 108 VAL A N 1
ATOM 829 C CA . VAL A 1 108 ? 5.580 -7.261 -10.133 1.00 97.19 108 VAL A CA 1
ATOM 830 C C . VAL A 1 108 ? 5.522 -6.584 -11.492 1.00 97.19 108 VAL A C 1
ATOM 832 O O . VAL A 1 108 ? 4.533 -6.711 -12.212 1.00 97.19 108 VAL A O 1
ATOM 835 N N . ASP A 1 109 ? 6.608 -5.911 -11.850 1.00 97.75 109 ASP A N 1
ATOM 836 C CA . ASP A 1 109 ? 6.773 -5.249 -13.137 1.00 97.75 109 ASP A CA 1
ATOM 837 C C . ASP A 1 109 ? 7.653 -6.097 -14.048 1.00 97.75 109 ASP A C 1
ATOM 839 O O . ASP A 1 109 ? 8.738 -6.543 -13.675 1.00 97.75 109 ASP A O 1
ATOM 843 N N . THR A 1 110 ? 7.199 -6.325 -15.274 1.00 97.56 110 THR A N 1
ATOM 844 C CA . THR A 1 110 ? 7.968 -6.999 -16.319 1.00 97.56 110 THR A CA 1
ATOM 845 C C . THR A 1 110 ? 8.191 -6.043 -17.479 1.00 97.56 110 THR A C 1
ATOM 847 O O . THR A 1 110 ? 7.281 -5.761 -18.257 1.00 97.56 110 THR A O 1
ATOM 850 N N . LEU A 1 111 ? 9.429 -5.572 -17.602 1.00 97.56 111 LEU A N 1
ATOM 851 C CA . LEU A 1 111 ? 9.923 -4.737 -18.686 1.00 97.56 111 LEU A CA 1
ATOM 852 C C . LEU A 1 111 ? 10.597 -5.608 -19.748 1.00 97.56 111 LEU A C 1
ATOM 854 O O . LEU A 1 111 ? 11.463 -6.433 -19.450 1.00 97.56 111 LEU A O 1
ATOM 858 N N . ARG A 1 112 ? 10.217 -5.423 -21.012 1.00 97.50 112 ARG A N 1
ATOM 859 C CA . ARG A 1 112 ? 10.865 -6.082 -22.157 1.00 97.50 112 ARG A CA 1
ATOM 860 C C . ARG A 1 112 ? 11.356 -5.025 -23.125 1.00 97.50 112 ARG A C 1
ATOM 862 O O . ARG A 1 112 ? 10.540 -4.358 -23.751 1.00 97.50 112 ARG A O 1
ATOM 869 N N . VAL A 1 113 ? 12.672 -4.889 -23.230 1.00 96.06 113 VAL A N 1
ATOM 870 C CA . VAL A 1 113 ? 13.334 -3.890 -24.073 1.00 96.06 113 VAL A CA 1
ATOM 871 C C . VAL A 1 113 ? 13.599 -4.468 -25.463 1.00 96.06 113 VAL A C 1
ATOM 873 O O . VAL A 1 113 ? 14.038 -5.612 -25.602 1.00 96.06 113 VAL A O 1
ATOM 876 N N . SER A 1 114 ? 13.342 -3.679 -26.506 1.00 94.19 114 SER A N 1
ATOM 877 C CA . SER A 1 114 ? 13.664 -4.022 -27.892 1.00 94.19 114 SER A CA 1
ATOM 878 C C . SER A 1 114 ? 13.879 -2.762 -28.723 1.00 94.19 114 SER A C 1
ATOM 880 O O . SER A 1 114 ? 13.001 -1.912 -28.801 1.00 94.19 114 SER A O 1
ATOM 882 N N . GLY A 1 115 ? 15.048 -2.632 -29.356 1.00 88.00 115 GLY A N 1
ATOM 883 C CA . GLY A 1 115 ? 15.307 -1.544 -30.308 1.00 88.00 115 GLY A CA 1
ATOM 884 C C . GLY A 1 115 ? 15.219 -0.123 -29.730 1.00 88.00 115 GLY A C 1
ATOM 885 O O . GLY A 1 115 ? 14.971 0.801 -30.490 1.00 88.00 115 GLY A O 1
ATOM 886 N N . GLY A 1 116 ? 15.408 0.050 -28.416 1.00 89.62 116 GLY A N 1
ATOM 887 C CA . GLY A 1 116 ? 15.275 1.339 -27.717 1.00 89.62 116 GLY A CA 1
ATOM 888 C C . GLY A 1 116 ? 13.892 1.584 -27.100 1.00 89.62 116 GLY A C 1
ATOM 889 O O . GLY A 1 116 ? 13.778 2.386 -26.176 1.00 89.62 116 GLY A O 1
ATOM 890 N N . ASP A 1 117 ? 12.874 0.839 -27.530 1.00 96.00 117 ASP A N 1
ATOM 891 C CA . ASP A 1 117 ? 11.538 0.828 -26.932 1.00 96.00 117 ASP A CA 1
ATOM 892 C C . ASP A 1 117 ? 11.440 -0.231 -25.824 1.00 96.00 117 ASP A C 1
ATOM 894 O O . ASP A 1 117 ? 12.267 -1.146 -25.730 1.00 96.00 117 ASP A O 1
ATOM 898 N N . ALA A 1 118 ? 10.385 -0.158 -25.011 1.00 97.50 118 ALA A N 1
ATOM 899 C CA . ALA A 1 118 ? 10.032 -1.216 -24.075 1.00 97.50 118 ALA A CA 1
ATOM 900 C C . ALA A 1 118 ? 8.520 -1.471 -23.995 1.00 97.50 118 ALA A C 1
ATOM 902 O O . ALA A 1 118 ? 7.695 -0.630 -24.349 1.00 97.50 118 ALA A O 1
ATOM 903 N N . THR A 1 119 ? 8.141 -2.638 -23.485 1.00 98.25 119 THR A N 1
ATOM 904 C CA . THR A 1 119 ? 6.789 -2.893 -22.968 1.00 98.25 119 THR A CA 1
ATOM 905 C C . THR A 1 119 ? 6.852 -3.125 -21.470 1.00 98.25 119 THR A C 1
ATOM 907 O O . THR A 1 119 ? 7.765 -3.814 -21.017 1.00 98.25 119 THR A O 1
ATOM 910 N N . LEU A 1 120 ? 5.866 -2.619 -20.732 1.00 98.31 120 LEU A N 1
ATOM 911 C CA . LEU A 1 120 ? 5.688 -2.861 -19.302 1.00 98.31 120 LEU A CA 1
ATOM 912 C C . LEU A 1 120 ? 4.397 -3.643 -19.075 1.00 98.31 120 LEU A C 1
ATOM 914 O O . LEU A 1 120 ? 3.328 -3.182 -19.464 1.00 98.31 120 LEU A O 1
ATOM 918 N N . GLU A 1 121 ? 4.498 -4.793 -18.421 1.00 98.31 121 GLU A N 1
ATOM 919 C CA . GLU A 1 121 ? 3.372 -5.493 -17.802 1.00 98.31 121 GLU A CA 1
ATOM 920 C C . GLU A 1 121 ? 3.504 -5.340 -16.287 1.00 98.31 121 GLU A C 1
ATOM 922 O O . GLU A 1 121 ? 4.525 -5.740 -15.733 1.00 98.31 121 GLU A O 1
ATOM 927 N N . SER A 1 122 ? 2.499 -4.767 -15.628 1.00 97.94 122 SER A N 1
ATOM 928 C CA . SER A 1 122 ? 2.491 -4.593 -14.173 1.00 97.94 122 SER A CA 1
ATOM 929 C C . SER A 1 122 ? 1.350 -5.394 -13.559 1.00 97.94 122 SER A C 1
ATOM 931 O O . SER A 1 122 ? 0.212 -5.338 -14.036 1.00 97.94 122 SER A O 1
ATOM 933 N N . GLU A 1 123 ? 1.660 -6.166 -12.520 1.00 98.25 123 GLU A N 1
ATOM 934 C CA . GLU A 1 123 ? 0.692 -6.857 -11.673 1.00 98.25 123 GLU A CA 1
ATOM 935 C C . GLU A 1 123 ? 0.835 -6.360 -10.233 1.00 98.25 123 GLU A C 1
ATOM 937 O O . GLU A 1 123 ? 1.842 -6.627 -9.574 1.00 98.25 123 GLU A O 1
ATOM 942 N N . THR A 1 124 ? -0.198 -5.689 -9.725 1.00 98.44 124 THR A N 1
ATOM 943 C CA . THR A 1 124 ? -0.269 -5.246 -8.331 1.00 98.44 124 THR A CA 1
ATOM 944 C C . THR A 1 124 ? -1.260 -6.108 -7.566 1.00 98.44 124 THR A C 1
ATOM 946 O O . THR A 1 124 ? -2.440 -6.167 -7.902 1.00 98.44 124 THR A O 1
ATOM 949 N N . THR A 1 125 ? -0.783 -6.776 -6.522 1.00 98.38 125 THR A N 1
ATOM 950 C CA . THR A 1 125 ? -1.601 -7.512 -5.559 1.00 98.38 125 THR A CA 1
ATOM 951 C C . THR A 1 125 ? -1.760 -6.693 -4.289 1.00 98.38 125 THR A C 1
ATOM 953 O O . THR A 1 125 ? -0.775 -6.414 -3.607 1.00 98.38 125 THR A O 1
ATOM 956 N N . TYR A 1 126 ? -3.003 -6.386 -3.953 1.00 97.50 126 TYR A N 1
ATOM 957 C CA . TYR A 1 126 ? -3.424 -5.735 -2.725 1.00 97.50 126 TYR A CA 1
ATOM 958 C C . TYR A 1 126 ? -4.010 -6.769 -1.759 1.00 97.50 126 TYR A C 1
ATOM 960 O O . TYR A 1 126 ? -4.707 -7.695 -2.188 1.00 97.50 126 TYR A O 1
ATOM 968 N N . ARG A 1 127 ? -3.738 -6.618 -0.461 1.00 94.06 127 ARG A N 1
ATOM 969 C CA . ARG A 1 127 ? -4.236 -7.475 0.627 1.00 94.06 127 ARG A CA 1
ATOM 970 C C . ARG A 1 127 ? -4.774 -6.637 1.774 1.00 94.06 127 ARG A C 1
ATOM 972 O O . ARG A 1 127 ? -4.327 -5.509 1.980 1.00 94.06 127 ARG A O 1
ATOM 979 N N . GLY A 1 128 ? -5.685 -7.215 2.554 1.00 91.50 128 GLY A N 1
ATOM 980 C CA . GLY A 1 128 ? -6.180 -6.577 3.771 1.00 91.50 128 GLY A CA 1
ATOM 981 C C . GLY A 1 128 ? -6.773 -5.199 3.471 1.00 91.50 128 GLY A C 1
ATOM 982 O O . GLY A 1 128 ? -7.504 -5.017 2.494 1.00 91.50 128 GLY A O 1
ATOM 983 N N . ARG A 1 129 ? -6.385 -4.201 4.266 1.00 89.94 129 ARG A N 1
ATOM 984 C CA . ARG A 1 129 ? -6.821 -2.811 4.090 1.00 89.94 129 ARG A CA 1
ATOM 985 C C . ARG A 1 129 ? -6.521 -2.210 2.716 1.00 89.94 129 ARG A C 1
ATOM 987 O O . ARG A 1 129 ? -7.332 -1.429 2.230 1.00 89.94 129 ARG A O 1
ATOM 994 N N . ASP A 1 130 ? -5.408 -2.573 2.079 1.00 94.31 130 ASP A N 1
ATOM 995 C CA . ASP A 1 130 ? -5.052 -2.035 0.761 1.00 94.31 130 ASP A CA 1
ATOM 996 C C . ASP A 1 130 ? -5.979 -2.605 -0.324 1.00 94.31 130 ASP A C 1
ATOM 998 O O . ASP A 1 130 ? -6.313 -1.916 -1.288 1.00 94.31 130 ASP A O 1
ATOM 1002 N N . ALA A 1 131 ? -6.446 -3.851 -0.154 1.00 96.00 131 ALA A N 1
ATOM 1003 C CA . ALA A 1 131 ? -7.451 -4.440 -1.037 1.00 96.00 131 ALA A CA 1
ATOM 1004 C C . ALA A 1 131 ? -8.800 -3.737 -0.870 1.00 96.00 131 ALA A C 1
ATOM 1006 O O . ALA A 1 131 ? -9.418 -3.374 -1.870 1.00 96.00 131 ALA A O 1
ATOM 1007 N N . SER A 1 132 ? -9.225 -3.494 0.373 1.00 94.50 132 SER A N 1
ATOM 1008 C CA . SER A 1 132 ? -10.449 -2.742 0.671 1.00 94.50 132 SER A CA 1
ATOM 1009 C C . SER A 1 132 ? -10.387 -1.313 0.115 1.00 94.50 132 SER A C 1
ATOM 1011 O O . SER A 1 132 ? -11.336 -0.867 -0.521 1.00 94.50 132 SER A O 1
ATOM 1013 N N . ALA A 1 133 ? -9.252 -0.621 0.264 1.00 93.44 133 ALA A N 1
ATOM 1014 C CA . ALA A 1 133 ? -9.049 0.721 -0.286 1.00 93.44 133 ALA A CA 1
ATOM 1015 C C . ALA A 1 133 ? -9.119 0.736 -1.823 1.00 93.44 133 ALA A C 1
ATOM 1017 O O . ALA A 1 133 ? -9.815 1.564 -2.403 1.00 93.44 133 ALA A O 1
ATOM 1018 N N . MET A 1 134 ? -8.466 -0.219 -2.496 1.00 96.38 134 MET A N 1
ATOM 1019 C CA . MET A 1 134 ? -8.534 -0.322 -3.957 1.00 96.38 134 MET A CA 1
ATOM 1020 C C . MET A 1 134 ? -9.943 -0.703 -4.446 1.00 96.38 134 MET A C 1
ATOM 1022 O O . MET A 1 134 ? -10.357 -0.258 -5.515 1.00 96.38 134 MET A O 1
ATOM 1026 N N . ARG A 1 135 ? -10.710 -1.507 -3.695 1.00 97.06 135 ARG A N 1
ATOM 1027 C CA . ARG A 1 135 ? -12.128 -1.761 -4.013 1.00 97.06 135 ARG A CA 1
ATOM 1028 C C . ARG A 1 135 ? -12.969 -0.500 -3.889 1.00 97.06 135 ARG A C 1
ATOM 1030 O O . ARG A 1 135 ? -13.763 -0.237 -4.787 1.00 97.06 135 ARG A O 1
ATOM 1037 N N . ASP A 1 136 ? -12.764 0.281 -2.833 1.00 95.00 136 ASP A N 1
ATOM 1038 C CA . ASP A 1 136 ? -13.474 1.545 -2.638 1.00 95.00 136 ASP A CA 1
ATOM 1039 C C . ASP A 1 136 ? -13.187 2.523 -3.788 1.00 95.00 136 ASP A C 1
ATOM 1041 O O . ASP A 1 136 ? -14.114 3.064 -4.394 1.00 95.00 136 ASP A O 1
ATOM 1045 N N . ASP A 1 137 ? -11.924 2.636 -4.206 1.00 94.69 137 ASP A N 1
ATOM 1046 C CA . ASP A 1 137 ? -11.542 3.388 -5.404 1.00 94.69 137 ASP A CA 1
ATOM 1047 C C . ASP A 1 137 ? -12.265 2.873 -6.659 1.00 94.69 137 ASP A C 1
ATOM 1049 O O . ASP A 1 137 ? -12.785 3.661 -7.447 1.00 94.69 137 ASP A O 1
ATOM 1053 N N . LEU A 1 138 ? -12.334 1.555 -6.870 1.00 95.25 138 LEU A N 1
ATOM 1054 C CA . LEU A 1 138 ? -13.021 0.969 -8.030 1.00 95.25 138 LEU A CA 1
ATOM 1055 C C . LEU A 1 138 ? -14.542 1.178 -7.998 1.00 95.25 138 LEU A C 1
ATOM 1057 O O . LEU A 1 138 ? -15.159 1.262 -9.064 1.00 95.25 138 LEU A O 1
ATOM 1061 N N . ALA A 1 139 ? -15.140 1.255 -6.808 1.00 95.12 139 ALA A N 1
ATOM 1062 C CA . ALA A 1 139 ? -16.566 1.496 -6.618 1.00 95.12 139 ALA A CA 1
ATOM 1063 C C . ALA A 1 139 ? -16.930 2.976 -6.816 1.00 95.12 139 ALA A C 1
ATOM 1065 O O . ALA A 1 139 ? -17.979 3.286 -7.388 1.00 95.12 139 ALA A O 1
ATOM 1066 N N . ASN A 1 140 ? -16.055 3.888 -6.381 1.00 95.31 140 ASN A N 1
ATOM 1067 C CA . ASN A 1 140 ? -16.347 5.320 -6.298 1.00 95.31 140 ASN A CA 1
ATOM 1068 C C . ASN A 1 140 ? -15.697 6.161 -7.410 1.00 95.31 140 ASN A C 1
ATOM 1070 O O . ASN A 1 140 ? -16.172 7.259 -7.719 1.00 95.31 140 ASN A O 1
ATOM 1074 N N . VAL A 1 141 ? -14.635 5.670 -8.052 1.00 94.75 141 VAL A N 1
ATOM 1075 C CA . VAL A 1 141 ? -13.915 6.379 -9.117 1.00 94.75 141 VAL A CA 1
ATOM 1076 C C . VAL A 1 141 ? -14.230 5.746 -10.474 1.00 94.75 141 VAL A C 1
ATOM 1078 O O . VAL A 1 141 ? -13.975 4.560 -10.686 1.00 94.75 141 VAL A O 1
ATOM 1081 N N . PRO A 1 142 ? -14.717 6.523 -11.467 1.00 95.12 142 PRO A N 1
ATOM 1082 C CA . PRO A 1 142 ? -14.891 6.015 -12.820 1.00 95.12 142 PRO A CA 1
ATOM 1083 C C . PRO A 1 142 ? -13.596 5.393 -13.339 1.00 95.12 142 PRO A C 1
ATOM 1085 O O . PRO A 1 142 ? -12.544 6.035 -13.342 1.00 95.12 142 PRO A O 1
ATOM 1088 N N . ARG A 1 143 ? -13.683 4.164 -13.849 1.00 93.12 143 ARG A N 1
ATOM 1089 C CA . ARG A 1 143 ? -12.520 3.392 -14.308 1.00 93.12 143 ARG A CA 1
ATOM 1090 C C . ARG A 1 143 ? -11.619 4.148 -15.285 1.00 93.12 143 ARG A C 1
ATOM 1092 O O . ARG A 1 143 ? -10.403 4.021 -15.217 1.00 93.12 143 ARG A O 1
ATOM 1099 N N . THR A 1 144 ? -12.190 4.977 -16.154 1.00 94.38 144 THR A N 1
ATOM 1100 C CA . THR A 1 144 ? -11.428 5.814 -17.093 1.00 94.38 144 THR A CA 1
ATOM 1101 C C . THR A 1 144 ? -10.536 6.839 -16.392 1.00 94.38 144 THR A C 1
ATOM 1103 O O . THR A 1 144 ? -9.438 7.108 -16.874 1.00 94.38 144 THR A O 1
ATOM 1106 N N . LYS A 1 145 ? -10.963 7.388 -15.246 1.00 95.94 145 LYS A N 1
ATOM 1107 C CA . LYS A 1 145 ? -10.141 8.288 -14.426 1.00 95.94 145 LYS A CA 1
ATOM 1108 C C . LYS A 1 145 ? -9.003 7.534 -13.750 1.00 95.94 145 LYS A C 1
ATOM 1110 O O . LYS A 1 145 ? -7.874 8.013 -13.793 1.00 95.94 145 LYS A O 1
ATOM 1115 N N . LEU A 1 146 ? -9.280 6.353 -13.194 1.00 94.62 146 LEU A N 1
ATOM 1116 C CA . LEU A 1 146 ? -8.247 5.502 -12.599 1.00 94.62 146 LEU A CA 1
ATOM 1117 C C . LEU A 1 146 ? -7.184 5.127 -13.642 1.00 94.62 146 LEU A C 1
ATOM 1119 O O . LEU A 1 146 ? -5.996 5.346 -13.431 1.00 94.62 146 LEU A O 1
ATOM 1123 N N . GLU A 1 147 ? -7.615 4.649 -14.809 1.00 95.81 147 GLU A N 1
ATOM 1124 C CA . GLU A 1 147 ? -6.734 4.324 -15.932 1.00 95.81 147 GLU A CA 1
ATOM 1125 C C . GLU A 1 147 ? -5.917 5.534 -16.420 1.00 95.81 147 GLU A C 1
ATOM 1127 O O . GLU A 1 147 ? -4.756 5.388 -16.806 1.00 95.81 147 GLU A O 1
ATOM 1132 N N . HIS A 1 148 ? -6.506 6.733 -16.427 1.00 96.00 148 HIS A N 1
ATOM 1133 C CA . HIS A 1 148 ? -5.800 7.962 -16.785 1.00 96.00 148 HIS A CA 1
ATOM 1134 C C . HIS A 1 148 ? -4.733 8.332 -15.750 1.00 96.00 148 HIS A C 1
ATOM 1136 O O . HIS A 1 148 ? -3.598 8.600 -16.132 1.00 96.00 148 HIS A O 1
ATOM 1142 N N . HIS A 1 149 ? -5.068 8.289 -14.459 1.00 94.00 149 HIS A N 1
ATOM 1143 C CA . HIS A 1 149 ? -4.121 8.560 -13.378 1.00 94.00 149 HIS A CA 1
ATOM 1144 C C . HIS A 1 149 ? -2.934 7.585 -13.407 1.00 94.00 149 HIS A C 1
ATOM 1146 O O . HIS A 1 149 ? -1.783 8.006 -13.326 1.00 94.00 149 HIS A O 1
ATOM 1152 N N . ARG A 1 150 ? -3.192 6.288 -13.622 1.00 94.62 150 ARG A N 1
ATOM 1153 C CA . ARG A 1 150 ? -2.139 5.268 -13.770 1.00 94.62 150 ARG A CA 1
ATOM 1154 C C . ARG A 1 150 ? -1.229 5.547 -14.966 1.00 94.62 150 ARG A C 1
ATOM 1156 O O . ARG A 1 150 ? -0.008 5.534 -14.829 1.00 94.62 150 ARG A O 1
ATOM 1163 N N . LEU A 1 151 ? -1.808 5.907 -16.115 1.00 96.56 151 LEU A N 1
ATOM 1164 C CA . LEU A 1 151 ? -1.025 6.309 -17.284 1.00 96.56 151 LEU A CA 1
ATOM 1165 C C . LEU A 1 151 ? -0.175 7.556 -17.002 1.00 96.56 151 LEU A C 1
ATOM 1167 O O . LEU A 1 151 ? 0.971 7.592 -17.427 1.00 96.56 151 LEU A O 1
ATOM 1171 N N . GLN A 1 152 ? -0.689 8.549 -16.271 1.00 95.50 152 GLN A N 1
ATOM 1172 C CA . GLN A 1 152 ? 0.091 9.729 -15.876 1.00 95.50 152 GLN A CA 1
ATOM 1173 C C . GLN A 1 152 ? 1.271 9.367 -14.967 1.00 95.50 152 GLN A C 1
ATOM 1175 O O . GLN A 1 152 ? 2.361 9.913 -15.136 1.00 95.50 152 GLN A O 1
ATOM 1180 N N . GLN A 1 153 ? 1.088 8.422 -14.041 1.00 92.69 153 GLN A N 1
ATOM 1181 C CA . GLN A 1 153 ? 2.177 7.926 -13.196 1.00 92.69 153 GLN A CA 1
ATOM 1182 C C . GLN A 1 153 ? 3.275 7.263 -14.037 1.00 92.69 153 GLN A C 1
ATOM 1184 O O . GLN A 1 153 ? 4.444 7.608 -13.875 1.00 92.69 153 GLN A O 1
ATOM 1189 N N . VAL A 1 154 ? 2.918 6.392 -14.986 1.00 95.38 154 VAL A N 1
ATOM 1190 C CA . VAL A 1 154 ? 3.890 5.782 -15.914 1.00 95.38 154 VAL A CA 1
ATOM 1191 C C . VAL A 1 154 ? 4.532 6.840 -16.820 1.00 95.38 154 VAL A C 1
ATOM 1193 O O . VAL A 1 154 ? 5.749 6.846 -17.000 1.00 95.38 154 VAL A O 1
ATOM 1196 N N . ALA A 1 155 ? 3.745 7.788 -17.334 1.00 95.88 155 ALA A N 1
ATOM 1197 C CA . ALA A 1 155 ? 4.219 8.858 -18.209 1.00 95.88 155 ALA A CA 1
ATOM 1198 C C . ALA A 1 155 ? 5.165 9.848 -17.509 1.00 95.88 155 ALA A C 1
ATOM 1200 O O . ALA A 1 155 ? 5.971 10.501 -18.168 1.00 95.88 155 ALA A O 1
ATOM 1201 N N . SER A 1 156 ? 5.121 9.927 -16.175 1.00 92.94 156 SER A N 1
ATOM 1202 C CA . SER A 1 156 ? 6.080 10.707 -15.380 1.00 92.94 156 SER A CA 1
ATOM 1203 C C . SER A 1 156 ? 7.504 10.128 -15.373 1.00 92.94 156 SER A C 1
ATOM 1205 O O . SER A 1 156 ? 8.428 10.799 -14.912 1.00 92.94 156 SER A O 1
ATOM 1207 N N . VAL A 1 157 ? 7.671 8.879 -15.822 1.00 92.38 157 VAL A N 1
ATOM 1208 C CA . VAL A 1 157 ? 8.968 8.222 -16.070 1.00 92.38 157 VAL A CA 1
ATOM 1209 C C . VAL A 1 157 ? 9.214 8.132 -17.576 1.00 92.38 157 VAL A C 1
ATOM 1211 O O . VAL A 1 157 ? 10.289 8.468 -18.057 1.00 92.38 157 VAL A O 1
ATOM 1214 N N . TYR A 1 158 ? 8.194 7.716 -18.333 1.00 95.31 158 TYR A N 1
ATOM 1215 C CA . TYR A 1 158 ? 8.279 7.478 -19.772 1.00 95.31 158 TYR A CA 1
ATOM 1216 C C . TYR A 1 158 ? 7.292 8.391 -20.520 1.00 95.31 158 TYR A C 1
ATOM 1218 O O . TYR A 1 158 ? 6.158 7.982 -20.771 1.00 95.31 158 TYR A O 1
ATOM 1226 N N . PRO A 1 159 ? 7.678 9.618 -20.923 1.00 95.50 159 PRO A N 1
ATOM 1227 C CA . PRO A 1 159 ? 6.743 10.636 -21.425 1.00 95.50 159 PRO A CA 1
ATOM 1228 C C . PRO A 1 159 ? 5.880 10.223 -22.626 1.00 95.50 159 PRO A C 1
ATOM 1230 O O . PRO A 1 159 ? 4.808 10.785 -22.835 1.00 95.50 159 PRO A O 1
ATOM 1233 N N . LYS A 1 160 ? 6.342 9.248 -23.417 1.00 97.00 160 LYS A N 1
ATOM 1234 C CA . LYS A 1 160 ? 5.643 8.705 -24.593 1.00 97.00 160 LYS A CA 1
ATOM 1235 C C . LYS A 1 160 ? 4.818 7.447 -24.288 1.00 97.00 160 LYS A C 1
ATOM 1237 O O . LYS A 1 160 ? 4.391 6.774 -25.219 1.00 97.00 160 LYS A O 1
ATOM 1242 N N . ALA A 1 161 ? 4.627 7.095 -23.015 1.00 97.88 161 ALA A N 1
ATOM 1243 C CA . ALA A 1 161 ? 3.915 5.886 -22.622 1.00 97.88 161 ALA A CA 1
ATOM 1244 C C . ALA A 1 161 ? 2.488 5.844 -23.184 1.00 97.88 161 ALA A C 1
ATOM 1246 O O . ALA A 1 161 ? 1.732 6.813 -23.110 1.00 97.88 161 ALA A O 1
ATOM 1247 N N . GLU A 1 162 ? 2.099 4.672 -23.673 1.00 98.12 162 GLU A N 1
ATOM 1248 C CA . GLU A 1 162 ? 0.758 4.388 -24.168 1.00 98.12 162 GLU A CA 1
ATOM 1249 C C . GLU A 1 162 ? 0.204 3.161 -23.452 1.00 98.12 162 GLU A C 1
ATOM 1251 O O . GLU A 1 162 ? 0.848 2.111 -23.404 1.00 98.12 162 GLU A O 1
ATOM 1256 N N . ARG A 1 163 ? -1.016 3.254 -22.919 1.00 97.69 163 ARG A N 1
ATOM 1257 C CA . ARG A 1 163 ? -1.690 2.094 -22.326 1.00 97.69 163 ARG A CA 1
ATOM 1258 C C . ARG A 1 163 ? -2.127 1.109 -23.413 1.00 97.69 163 ARG A C 1
ATOM 1260 O O . ARG A 1 163 ? -2.680 1.499 -24.440 1.00 97.69 163 ARG A O 1
ATOM 1267 N N . VAL A 1 164 ? -1.946 -0.180 -23.145 1.00 97.88 164 VAL A N 1
ATOM 1268 C CA . VAL A 1 164 ? -2.405 -1.287 -23.987 1.00 97.88 164 VAL A CA 1
ATOM 1269 C C . VAL A 1 164 ? -3.593 -1.968 -23.320 1.00 97.88 164 VAL A C 1
ATOM 1271 O O . VAL A 1 164 ? -3.453 -2.644 -22.306 1.00 97.88 164 VAL A O 1
ATOM 1274 N N . GLY A 1 165 ? -4.773 -1.819 -23.919 1.00 94.62 165 GLY A N 1
ATOM 1275 C CA . GLY A 1 165 ? -6.004 -2.402 -23.393 1.00 94.62 165 GLY A CA 1
ATOM 1276 C C . GLY A 1 165 ? -6.552 -1.670 -22.163 1.00 94.62 165 GLY A C 1
ATOM 1277 O O . GLY A 1 165 ? -6.226 -0.514 -21.892 1.00 94.62 165 GLY A O 1
ATOM 1278 N N . SER A 1 166 ? -7.447 -2.348 -21.451 1.00 93.50 166 SER A N 1
ATOM 1279 C CA . SER A 1 166 ? -8.124 -1.835 -20.255 1.00 93.50 166 SER A CA 1
ATOM 1280 C C . SER A 1 166 ? -7.573 -2.482 -18.985 1.00 93.50 166 SER A C 1
ATOM 1282 O O . SER A 1 166 ? -7.133 -3.629 -19.036 1.00 93.50 166 SER A O 1
ATOM 1284 N N . LEU A 1 167 ? -7.726 -1.815 -17.842 1.00 93.44 167 LEU A N 1
ATOM 1285 C CA . LEU A 1 167 ? -7.286 -2.305 -16.529 1.00 93.44 167 LEU A CA 1
ATOM 1286 C C . LEU A 1 167 ? -7.934 -3.650 -16.147 1.00 93.44 167 LEU A C 1
ATOM 1288 O O . LEU A 1 167 ? -9.140 -3.708 -15.933 1.00 93.44 167 LEU A O 1
ATOM 1292 N N . ALA A 1 168 ? -7.188 -4.744 -16.029 1.00 96.38 168 ALA A N 1
ATOM 1293 C CA . ALA A 1 168 ? -7.777 -6.022 -15.624 1.00 96.38 168 ALA A CA 1
ATOM 1294 C C . ALA A 1 168 ? -7.793 -6.150 -14.093 1.00 96.38 168 ALA A C 1
ATOM 1296 O O . ALA A 1 168 ? -6.767 -5.959 -13.450 1.00 96.38 168 ALA A O 1
ATOM 1297 N N . VAL A 1 169 ? -8.945 -6.504 -13.516 1.00 97.56 169 VAL A N 1
ATOM 1298 C CA . VAL A 1 169 ? -9.125 -6.667 -12.064 1.00 97.56 169 VAL A CA 1
ATOM 1299 C C . VAL A 1 169 ? -9.593 -8.089 -11.764 1.00 97.56 169 VAL A C 1
ATOM 1301 O O . VAL A 1 169 ? -10.483 -8.609 -12.436 1.00 97.56 169 VAL A O 1
ATOM 1304 N N . SER A 1 170 ? -8.981 -8.715 -10.764 1.00 98.19 170 SER A N 1
ATOM 1305 C CA . SER A 1 170 ? -9.368 -10.010 -10.207 1.00 98.19 170 SER A CA 1
ATOM 1306 C C . SER A 1 170 ? -9.512 -9.858 -8.702 1.00 98.19 170 SER A C 1
ATOM 1308 O O . SER A 1 170 ? -8.547 -9.487 -8.044 1.00 98.19 170 SER A O 1
ATOM 1310 N N . ASP A 1 171 ? -10.679 -10.178 -8.159 1.00 97.81 171 ASP A N 1
ATOM 1311 C CA . ASP A 1 171 ? -10.989 -9.967 -6.746 1.00 97.81 171 ASP A CA 1
ATOM 1312 C C . ASP A 1 171 ? -11.386 -11.286 -6.069 1.00 97.81 171 ASP A C 1
ATOM 1314 O O . ASP A 1 171 ? -12.352 -11.937 -6.470 1.00 97.81 171 ASP A O 1
ATOM 1318 N N . ASP A 1 172 ? -10.607 -11.697 -5.069 1.00 97.19 172 ASP A N 1
ATOM 1319 C CA . ASP A 1 172 ? -10.898 -12.806 -4.161 1.00 97.19 172 ASP A CA 1
ATOM 1320 C C . ASP A 1 172 ? -11.338 -12.213 -2.815 1.00 97.19 172 ASP A C 1
ATOM 1322 O O . ASP A 1 172 ? -10.543 -12.020 -1.888 1.00 97.19 172 ASP A O 1
ATOM 1326 N N . VAL A 1 173 ? -12.634 -11.912 -2.720 1.00 95.44 173 VAL A N 1
ATOM 1327 C CA . VAL A 1 173 ? -13.253 -11.348 -1.511 1.00 95.44 173 VAL A CA 1
ATOM 1328 C C . VAL A 1 173 ? -13.172 -12.300 -0.319 1.00 95.44 173 VAL A C 1
ATOM 1330 O O . VAL A 1 173 ? -13.139 -11.858 0.822 1.00 95.44 173 VAL A O 1
ATOM 1333 N N . THR A 1 174 ? -13.095 -13.615 -0.543 1.00 94.69 174 THR A N 1
ATOM 1334 C CA . THR A 1 174 ? -13.000 -14.589 0.552 1.00 94.69 174 THR A CA 1
ATOM 1335 C C . THR A 1 174 ? -11.651 -14.518 1.257 1.00 94.69 174 THR A C 1
ATOM 1337 O O . THR A 1 174 ? -11.593 -14.770 2.455 1.00 94.69 174 THR A O 1
ATOM 1340 N N . LYS A 1 175 ? -10.578 -14.160 0.544 1.00 92.62 175 LYS A N 1
ATOM 1341 C CA . LYS A 1 175 ? -9.229 -13.990 1.114 1.00 92.62 175 LYS A CA 1
ATOM 1342 C C . LYS A 1 175 ? -8.827 -12.534 1.330 1.00 92.62 175 LYS A C 1
ATOM 1344 O O . LYS A 1 175 ? -7.686 -12.273 1.684 1.00 92.62 175 LYS A O 1
ATOM 1349 N N . ASN A 1 176 ? -9.724 -11.598 1.037 1.00 94.00 176 ASN A N 1
ATOM 1350 C CA . ASN A 1 176 ? -9.425 -10.173 0.982 1.00 94.00 176 ASN A CA 1
ATOM 1351 C C . ASN A 1 176 ? -8.191 -9.832 0.117 1.00 94.00 176 ASN A C 1
ATOM 1353 O O . ASN A 1 176 ? -7.299 -9.090 0.532 1.00 94.00 176 ASN A O 1
ATOM 1357 N N . VAL A 1 177 ? -8.137 -10.390 -1.099 1.00 96.00 177 VAL A N 1
ATOM 1358 C CA . VAL A 1 177 ? -7.041 -10.157 -2.052 1.00 96.00 177 VAL A CA 1
ATOM 1359 C C . VAL A 1 177 ? -7.589 -9.609 -3.359 1.00 96.00 177 VAL A C 1
ATOM 1361 O O . VAL A 1 177 ? -8.426 -10.245 -3.996 1.00 96.00 177 VAL A O 1
ATOM 1364 N N . LEU A 1 178 ? -7.059 -8.473 -3.804 1.00 98.25 178 LEU A N 1
ATOM 1365 C CA . LEU A 1 178 ? -7.409 -7.865 -5.083 1.00 98.25 178 LEU A CA 1
ATOM 1366 C C . LEU A 1 178 ? -6.160 -7.727 -5.952 1.00 98.25 178 LEU A C 1
ATOM 1368 O O . LEU A 1 178 ? -5.141 -7.203 -5.517 1.00 98.25 178 LEU A O 1
ATOM 1372 N N . VAL A 1 179 ? -6.232 -8.194 -7.196 1.00 98.62 179 VAL A N 1
ATOM 1373 C CA . VAL A 1 179 ? -5.134 -8.128 -8.164 1.00 98.62 179 VAL A CA 1
ATOM 1374 C C . VAL A 1 179 ? -5.525 -7.237 -9.332 1.00 98.62 179 VAL A C 1
ATOM 1376 O O . VAL A 1 179 ? -6.521 -7.494 -10.013 1.00 98.62 179 VAL A O 1
ATOM 1379 N N . VAL A 1 180 ? -4.705 -6.226 -9.595 1.00 98.38 180 VAL A N 1
ATOM 1380 C CA . VAL A 1 180 ? -4.813 -5.319 -10.739 1.00 98.38 180 VAL A CA 1
ATOM 1381 C C . VAL A 1 180 ? -3.692 -5.625 -11.724 1.00 98.38 180 VAL A C 1
ATOM 1383 O O . VAL A 1 180 ? -2.541 -5.779 -11.326 1.00 98.38 180 VAL A O 1
ATOM 1386 N N . ARG A 1 181 ? -4.022 -5.720 -13.013 1.00 98.38 181 ARG A N 1
ATOM 1387 C CA . ARG A 1 181 ? -3.056 -5.900 -14.100 1.00 98.38 181 ARG A CA 1
ATOM 1388 C C . ARG A 1 181 ? -3.216 -4.829 -15.158 1.00 98.38 181 ARG A C 1
ATOM 1390 O O . ARG A 1 181 ? -4.327 -4.537 -15.607 1.00 98.38 181 ARG A O 1
ATOM 1397 N N . GLU A 1 182 ? -2.086 -4.310 -15.601 1.00 97.56 182 GLU A N 1
ATOM 1398 C CA . GLU A 1 182 ? -1.999 -3.258 -16.601 1.00 97.56 182 GLU A CA 1
ATOM 1399 C C . GLU A 1 182 ? -0.821 -3.489 -17.550 1.00 97.56 182 GLU A C 1
ATOM 1401 O O . GLU A 1 182 ? 0.118 -4.234 -17.261 1.00 97.56 182 GLU A O 1
ATOM 1406 N N . SER A 1 183 ? -0.907 -2.905 -18.743 1.00 98.31 183 SER A N 1
ATOM 1407 C CA . SER A 1 183 ? 0.104 -3.071 -19.783 1.00 98.31 183 SER A CA 1
ATOM 1408 C C . SER A 1 183 ? 0.318 -1.771 -20.541 1.00 98.31 183 SER A C 1
ATOM 1410 O O . SER A 1 183 ? -0.639 -1.052 -20.833 1.00 98.31 183 SER A O 1
ATOM 1412 N N . TYR A 1 184 ? 1.571 -1.490 -20.888 1.00 98.44 184 TYR A N 1
ATOM 1413 C CA . TYR A 1 184 ? 1.987 -0.255 -21.542 1.00 98.44 184 TYR A CA 1
ATOM 1414 C C . TYR A 1 184 ? 3.014 -0.523 -22.641 1.00 98.44 184 TYR A C 1
ATOM 1416 O O . TYR A 1 184 ? 3.869 -1.403 -22.510 1.00 98.44 184 TYR A O 1
ATOM 1424 N N . ARG A 1 185 ? 2.964 0.276 -23.710 1.00 98.38 185 ARG A N 1
ATOM 1425 C CA . ARG A 1 185 ? 4.105 0.492 -24.606 1.00 98.38 185 ARG A CA 1
ATOM 1426 C C . ARG A 1 185 ? 4.848 1.726 -24.139 1.00 98.38 185 ARG A C 1
ATOM 1428 O O . ARG A 1 185 ? 4.224 2.725 -23.793 1.00 98.38 185 ARG A O 1
ATOM 1435 N N . LEU A 1 186 ? 6.166 1.652 -24.174 1.00 97.88 186 LEU A N 1
ATOM 1436 C CA . LEU A 1 186 ? 7.074 2.687 -23.713 1.00 97.88 186 LEU A CA 1
ATOM 1437 C C . LEU A 1 186 ? 8.066 3.001 -24.850 1.00 97.88 186 LEU A C 1
ATOM 1439 O O . LEU A 1 186 ? 9.180 2.471 -24.860 1.00 97.88 186 LEU A O 1
ATOM 1443 N N . PRO A 1 187 ? 7.658 3.802 -25.851 1.00 97.75 187 PRO A N 1
ATOM 1444 C CA . PRO A 1 187 ? 8.551 4.235 -26.919 1.00 97.75 187 PRO A CA 1
ATOM 1445 C C . PRO A 1 187 ? 9.763 4.985 -26.361 1.00 97.75 187 PRO A C 1
ATOM 1447 O O . PRO A 1 187 ? 9.621 5.796 -25.444 1.00 97.75 187 PRO A O 1
ATOM 1450 N N . GLU A 1 188 ? 10.939 4.721 -26.927 1.00 94.44 188 GLU A N 1
ATOM 1451 C CA . GLU A 1 188 ? 12.233 5.335 -26.596 1.00 94.44 188 GLU A CA 1
ATOM 1452 C C . GLU A 1 188 ? 12.705 5.157 -25.140 1.00 94.44 188 GLU A C 1
ATOM 1454 O O . GLU A 1 188 ? 13.724 5.737 -24.757 1.00 94.44 188 GLU A O 1
ATOM 1459 N N . ALA A 1 189 ? 12.025 4.327 -24.343 1.00 92.94 189 ALA A N 1
ATOM 1460 C CA . ALA A 1 189 ? 12.259 4.168 -22.906 1.00 92.94 189 ALA A CA 1
ATOM 1461 C C . ALA A 1 189 ? 13.672 3.706 -22.517 1.00 92.94 189 ALA A C 1
ATOM 1463 O O . ALA A 1 189 ? 14.067 3.897 -21.372 1.00 92.94 189 ALA A O 1
ATOM 1464 N N . ALA A 1 190 ? 14.417 3.099 -23.445 1.00 89.75 190 ALA A N 1
ATOM 1465 C CA . ALA A 1 190 ? 15.773 2.600 -23.228 1.00 89.75 190 ALA A CA 1
ATOM 1466 C C . ALA A 1 190 ? 16.842 3.337 -24.065 1.00 89.75 190 ALA A C 1
ATOM 1468 O O . ALA A 1 190 ? 17.971 2.857 -24.179 1.00 89.75 190 ALA A O 1
ATOM 1469 N N . SER A 1 191 ? 16.518 4.487 -24.671 1.00 82.81 191 SER A N 1
ATOM 1470 C CA . SER A 1 191 ? 17.409 5.184 -25.624 1.00 82.81 191 SER A CA 1
ATOM 1471 C C . SER A 1 191 ? 18.630 5.871 -24.987 1.00 82.81 191 SER A C 1
ATOM 1473 O O . SER A 1 191 ? 19.498 6.358 -25.709 1.00 82.81 191 SER A O 1
ATOM 1475 N N . GLY A 1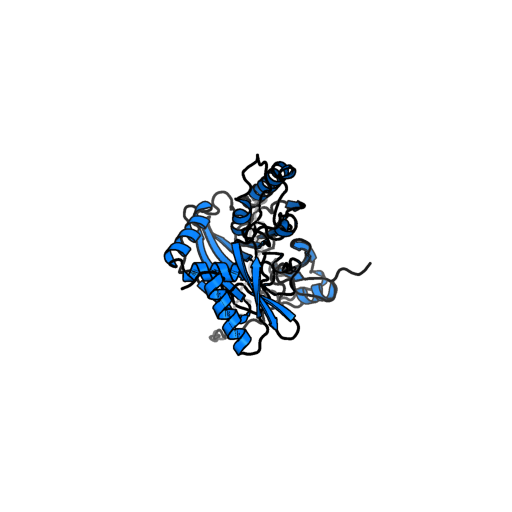 192 ? 18.727 5.903 -23.654 1.00 76.75 192 GLY A N 1
ATOM 1476 C CA . GLY A 1 192 ? 19.823 6.537 -22.908 1.00 76.75 192 GLY A CA 1
ATOM 1477 C C . GLY A 1 192 ? 20.076 5.902 -21.539 1.00 76.75 192 GLY A C 1
ATOM 1478 O O . GLY A 1 192 ? 20.545 6.578 -20.631 1.00 76.75 192 GLY A O 1
ATOM 1479 N N . GLY A 1 193 ? 19.726 4.623 -21.388 1.00 83.88 193 GLY A N 1
ATOM 1480 C CA . GLY A 1 193 ? 19.546 3.966 -20.092 1.00 83.88 193 GLY A CA 1
ATOM 1481 C C . GLY A 1 193 ? 18.068 3.711 -19.813 1.00 83.88 193 GLY A C 1
ATOM 1482 O O . GLY A 1 193 ? 17.203 4.185 -20.549 1.00 83.88 193 GLY A O 1
ATOM 1483 N N . LEU A 1 194 ? 17.787 2.914 -18.787 1.00 91.94 194 LEU A N 1
ATOM 1484 C CA . LEU A 1 194 ? 16.429 2.552 -18.393 1.00 91.94 194 LEU A CA 1
ATOM 1485 C C . LEU A 1 194 ? 16.186 3.010 -16.956 1.00 91.94 194 LEU A C 1
ATOM 1487 O O . LEU A 1 194 ? 16.749 2.442 -16.023 1.00 91.94 194 LEU A O 1
ATOM 1491 N N . GLU A 1 195 ? 15.347 4.027 -16.777 1.00 92.44 195 GLU A N 1
ATOM 1492 C CA . GLU A 1 195 ? 14.87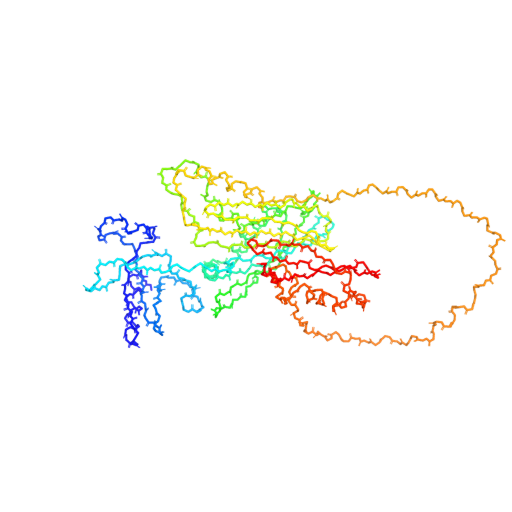8 4.416 -15.447 1.00 92.44 195 GLU A CA 1
ATOM 1493 C C . GLU A 1 195 ? 13.853 3.395 -14.952 1.00 92.44 195 GLU A C 1
ATOM 1495 O O . GLU A 1 195 ? 12.942 3.018 -15.688 1.00 92.44 195 GLU A O 1
ATOM 1500 N N . VAL A 1 196 ? 13.991 2.947 -13.710 1.00 92.62 196 VAL A N 1
ATOM 1501 C CA . VAL A 1 196 ? 12.998 2.132 -13.003 1.00 92.62 196 VAL A CA 1
ATOM 1502 C C . VAL A 1 196 ? 12.481 2.950 -11.835 1.00 92.62 196 VAL A C 1
ATOM 1504 O O . VAL A 1 196 ? 13.272 3.625 -11.192 1.00 92.62 196 VAL A O 1
ATOM 1507 N N . ARG A 1 197 ? 11.178 2.892 -11.529 1.00 91.12 197 ARG A N 1
ATOM 1508 C CA . ARG A 1 197 ? 10.602 3.646 -10.407 1.00 91.12 197 ARG A CA 1
ATOM 1509 C C . ARG A 1 197 ? 9.717 2.786 -9.511 1.00 91.12 197 ARG A C 1
ATOM 1511 O O . ARG A 1 197 ? 8.708 2.238 -9.956 1.00 91.12 197 ARG A O 1
ATOM 1518 N N . ALA A 1 198 ? 10.045 2.749 -8.223 1.00 92.88 198 ALA A N 1
ATOM 1519 C CA . ALA A 1 198 ? 9.260 2.068 -7.202 1.00 92.88 198 ALA A CA 1
ATOM 1520 C C . ALA A 1 198 ? 8.126 2.957 -6.648 1.00 92.88 198 ALA A C 1
ATOM 1522 O O . ALA A 1 198 ? 8.150 3.436 -5.510 1.00 92.88 198 ALA A O 1
ATOM 1523 N N . THR A 1 199 ? 7.130 3.235 -7.498 1.00 89.81 199 THR A N 1
ATOM 1524 C CA . THR A 1 199 ? 6.093 4.262 -7.268 1.00 89.81 199 THR A CA 1
ATOM 1525 C C . THR A 1 199 ? 5.268 4.033 -6.002 1.00 89.81 199 THR A C 1
ATOM 1527 O O . THR A 1 199 ? 5.001 4.990 -5.279 1.00 89.81 199 THR A O 1
ATOM 1530 N N . HIS A 1 200 ? 4.887 2.789 -5.695 1.00 90.81 200 HIS A N 1
ATOM 1531 C CA . HIS A 1 200 ? 4.069 2.490 -4.513 1.00 90.81 200 HIS A CA 1
ATOM 1532 C C . HIS A 1 200 ? 4.790 2.822 -3.201 1.00 90.81 200 HIS A C 1
ATOM 1534 O O . HIS A 1 200 ? 4.178 3.381 -2.296 1.00 90.81 200 HIS A O 1
ATOM 1540 N N . ILE A 1 201 ? 6.097 2.560 -3.123 1.00 93.12 201 ILE A N 1
ATOM 1541 C CA . ILE A 1 201 ? 6.913 2.934 -1.961 1.00 93.12 201 ILE A CA 1
ATOM 1542 C C . ILE A 1 201 ? 7.088 4.457 -1.913 1.00 93.12 201 ILE A C 1
ATOM 1544 O O . ILE A 1 201 ? 6.937 5.072 -0.861 1.00 93.12 201 ILE A O 1
ATOM 1548 N N . ARG A 1 202 ? 7.337 5.098 -3.063 1.00 90.88 202 ARG A N 1
ATOM 1549 C CA . ARG A 1 202 ? 7.524 6.556 -3.141 1.00 90.88 202 ARG A CA 1
ATOM 1550 C C . ARG A 1 202 ? 6.305 7.333 -2.637 1.00 90.88 202 ARG A C 1
ATOM 1552 O O . ARG A 1 202 ? 6.475 8.365 -1.993 1.00 90.88 202 ARG A O 1
ATOM 1559 N N . LEU A 1 203 ? 5.092 6.851 -2.916 1.00 88.00 203 LEU A N 1
ATOM 1560 C CA . LEU A 1 203 ? 3.855 7.484 -2.447 1.00 88.00 203 LEU A CA 1
ATOM 1561 C C . LEU A 1 203 ? 3.766 7.510 -0.914 1.00 88.00 203 LEU A C 1
ATOM 1563 O O . LEU A 1 203 ? 3.371 8.536 -0.365 1.00 88.00 203 LEU A O 1
ATOM 1567 N N . LEU A 1 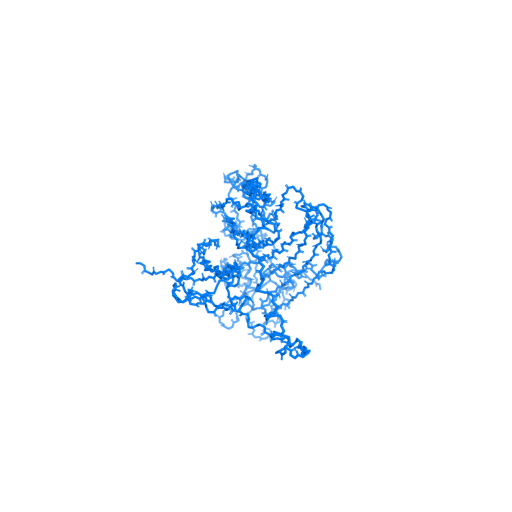204 ? 4.221 6.454 -0.231 1.00 87.62 204 LEU A N 1
ATOM 1568 C CA . LEU A 1 204 ? 4.248 6.386 1.238 1.00 87.62 204 LEU A CA 1
ATOM 1569 C C . LEU A 1 204 ? 5.208 7.405 1.867 1.00 87.62 204 LEU A C 1
ATOM 1571 O O . LEU A 1 204 ? 4.977 7.882 2.971 1.00 87.62 204 LEU A O 1
ATOM 1575 N N . LEU A 1 205 ? 6.283 7.748 1.157 1.00 86.06 205 LEU A N 1
ATOM 1576 C CA . LEU A 1 205 ? 7.338 8.642 1.640 1.00 86.06 205 LEU A CA 1
ATOM 1577 C C . LEU A 1 205 ? 7.090 10.124 1.316 1.00 86.06 205 LEU A C 1
ATOM 1579 O O . LEU A 1 205 ? 7.794 11.001 1.813 1.00 86.06 205 LEU A O 1
ATOM 1583 N N . SER A 1 206 ? 6.100 10.418 0.471 1.00 66.25 206 SER A N 1
ATOM 1584 C CA . SER A 1 206 ? 5.874 11.757 -0.085 1.00 66.25 206 SER A CA 1
ATOM 1585 C C . SER A 1 206 ? 5.377 12.801 0.934 1.00 66.25 206 SER A C 1
ATOM 1587 O O . SER A 1 206 ? 5.501 14.002 0.688 1.00 66.25 206 SER A O 1
ATOM 1589 N N . SER A 1 207 ? 4.883 12.369 2.100 1.00 57.28 207 SER A N 1
ATOM 1590 C CA . SER A 1 207 ? 4.344 13.221 3.172 1.00 57.28 207 SER A CA 1
ATOM 1591 C C . SER A 1 207 ? 5.391 13.737 4.177 1.00 57.28 207 SER A C 1
ATOM 1593 O O . SER A 1 207 ? 5.089 14.631 4.968 1.00 57.28 207 SER A O 1
ATOM 1595 N N . ALA A 1 208 ? 6.634 13.240 4.141 1.00 58.41 208 ALA A N 1
ATOM 1596 C CA . ALA A 1 208 ? 7.656 13.510 5.165 1.00 58.41 208 ALA A CA 1
ATOM 1597 C C . ALA A 1 208 ? 8.519 14.776 4.928 1.00 58.41 208 ALA A C 1
ATOM 1599 O O . ALA A 1 208 ? 9.569 14.946 5.546 1.00 58.41 208 ALA A O 1
ATOM 1600 N N . SER A 1 209 ? 8.115 15.683 4.033 1.00 54.19 209 SER A N 1
ATOM 1601 C CA . SER A 1 209 ? 8.976 16.760 3.504 1.00 54.19 209 SER A CA 1
ATOM 1602 C C . SER A 1 209 ? 9.084 18.034 4.366 1.00 54.19 209 SER A C 1
ATOM 1604 O O . SER A 1 209 ? 9.832 18.949 4.016 1.00 54.19 209 SER A O 1
ATOM 1606 N N . HIS A 1 210 ? 8.401 18.117 5.513 1.00 59.59 210 HIS A N 1
ATOM 1607 C CA . HIS A 1 210 ? 8.451 19.298 6.385 1.00 59.59 210 HIS A CA 1
ATOM 1608 C C . HIS A 1 210 ? 9.510 19.157 7.488 1.00 59.59 210 HIS A C 1
ATOM 1610 O O . HIS A 1 210 ? 9.276 18.527 8.515 1.00 59.59 210 HIS A O 1
ATOM 1616 N N . GLN A 1 211 ? 10.667 19.793 7.279 1.00 64.25 211 GLN A N 1
ATOM 1617 C CA . GLN A 1 211 ? 11.869 19.665 8.121 1.00 64.25 211 GLN A CA 1
ATOM 1618 C C . GLN A 1 211 ? 11.785 20.364 9.490 1.00 64.25 211 GLN A C 1
ATOM 1620 O O . GLN A 1 211 ? 12.602 20.092 10.365 1.00 64.25 211 GLN A O 1
ATOM 1625 N N . HIS A 1 212 ? 10.798 21.236 9.709 1.00 70.94 212 HIS A N 1
ATOM 1626 C CA . HIS A 1 212 ? 10.621 21.945 10.977 1.00 70.94 212 HIS A CA 1
ATOM 1627 C C . HIS A 1 212 ? 9.229 21.680 11.538 1.00 70.94 212 HIS A C 1
ATOM 1629 O O . HIS A 1 212 ? 8.229 22.171 11.011 1.00 70.94 212 HIS A O 1
ATOM 1635 N N . ARG A 1 213 ? 9.170 20.889 12.612 1.00 78.88 213 ARG A N 1
ATOM 1636 C CA . ARG A 1 213 ? 7.931 20.559 13.318 1.00 78.88 213 ARG A CA 1
ATOM 1637 C C . ARG A 1 213 ? 8.138 20.684 14.821 1.00 78.88 213 ARG A C 1
ATOM 1639 O O . ARG A 1 213 ? 9.176 20.303 15.345 1.00 78.88 213 ARG A O 1
ATOM 1646 N N . THR A 1 214 ? 7.129 21.207 15.508 1.00 83.50 214 THR A N 1
ATOM 1647 C CA . THR A 1 214 ? 7.043 21.215 16.978 1.00 83.50 214 THR A CA 1
ATOM 1648 C C . THR A 1 214 ? 6.153 20.092 17.513 1.00 83.50 214 THR A C 1
ATOM 1650 O O . THR A 1 214 ? 6.049 19.912 18.722 1.00 83.50 214 THR A O 1
ATOM 1653 N N . THR A 1 215 ? 5.515 19.333 16.621 1.00 84.69 215 THR A N 1
ATOM 1654 C CA . THR A 1 215 ? 4.647 18.195 16.928 1.00 84.69 215 THR A CA 1
ATOM 1655 C C . THR A 1 215 ? 5.125 16.945 16.188 1.00 84.69 215 THR A C 1
ATOM 1657 O O . THR A 1 215 ? 5.778 17.075 15.142 1.00 84.69 215 THR A O 1
ATOM 1660 N N . PRO A 1 216 ? 4.802 15.740 16.694 1.00 87.44 216 PRO A N 1
ATOM 1661 C CA . PRO A 1 216 ? 5.116 14.497 16.003 1.00 87.44 216 PRO A CA 1
ATOM 1662 C C . PRO A 1 216 ? 4.641 14.488 14.542 1.00 87.44 216 PRO A C 1
ATOM 1664 O O . PRO A 1 216 ? 3.681 15.171 14.154 1.00 87.44 216 PRO A O 1
ATOM 1667 N N . LEU A 1 217 ? 5.353 13.735 13.711 1.00 87.56 217 LEU A N 1
ATOM 1668 C CA . LEU A 1 217 ? 4.985 13.450 12.329 1.00 87.56 217 LEU A CA 1
ATOM 1669 C C . LEU A 1 217 ? 4.272 12.098 12.286 1.00 87.56 217 LEU A C 1
ATOM 1671 O O . LEU A 1 217 ? 4.858 11.095 12.682 1.00 87.56 217 LEU A O 1
ATOM 1675 N N . GLU A 1 218 ? 3.033 12.073 11.803 1.00 86.75 218 GLU A N 1
ATOM 1676 C CA . GLU A 1 218 ? 2.302 10.830 11.546 1.00 86.75 218 GLU A CA 1
ATOM 1677 C C . GLU A 1 218 ? 2.843 10.135 10.288 1.00 86.75 218 GLU A C 1
ATOM 1679 O O . GLU A 1 218 ? 3.168 10.789 9.294 1.00 86.75 218 GLU A O 1
ATOM 1684 N N . LEU A 1 219 ? 2.931 8.807 10.344 1.00 87.75 219 LEU A N 1
ATOM 1685 C CA . LEU A 1 219 ? 3.323 7.935 9.243 1.00 87.75 219 LEU A CA 1
ATOM 1686 C C . LEU A 1 219 ? 2.159 7.026 8.840 1.00 87.75 219 LEU A C 1
ATOM 1688 O O . LEU A 1 219 ? 1.361 6.602 9.677 1.00 87.75 219 LEU A O 1
ATOM 1692 N N . GLU A 1 220 ? 2.113 6.651 7.561 1.00 87.81 220 GLU A N 1
ATOM 1693 C CA . GLU A 1 220 ? 1.203 5.600 7.105 1.00 87.81 220 GLU A CA 1
ATOM 1694 C C . GLU A 1 220 ? 1.612 4.267 7.749 1.00 87.81 220 GLU A C 1
ATOM 1696 O O . GLU A 1 220 ? 2.690 3.730 7.479 1.00 87.81 220 GLU A O 1
ATOM 1701 N N . TYR A 1 221 ? 0.757 3.741 8.626 1.00 87.00 221 TYR A N 1
ATOM 1702 C CA . TYR A 1 221 ? 1.052 2.544 9.404 1.00 87.00 221 TYR A CA 1
ATOM 1703 C C . TYR A 1 221 ? -0.215 1.714 9.710 1.00 87.00 221 TYR A C 1
ATOM 1705 O O . TYR A 1 221 ? -1.272 2.288 9.997 1.00 87.00 221 TYR A O 1
ATOM 1713 N N . PRO A 1 222 ? -0.142 0.369 9.673 1.00 87.75 222 PRO A N 1
ATOM 1714 C CA . PRO A 1 222 ? 0.975 -0.413 9.154 1.00 87.75 222 PRO A CA 1
ATOM 1715 C C . PRO A 1 222 ? 1.109 -0.211 7.640 1.00 87.75 222 PRO A C 1
ATOM 1717 O O . PRO A 1 222 ? 0.111 -0.036 6.938 1.00 87.75 222 PRO A O 1
ATOM 1720 N N . ALA A 1 223 ? 2.348 -0.248 7.155 1.00 90.12 223 ALA A N 1
ATOM 1721 C CA . ALA A 1 223 ? 2.666 -0.221 5.735 1.00 90.12 223 ALA A CA 1
ATOM 1722 C C . ALA A 1 223 ? 3.754 -1.255 5.451 1.00 90.12 223 ALA A C 1
ATOM 1724 O O . ALA A 1 223 ? 4.803 -1.259 6.098 1.00 90.12 223 ALA A O 1
ATOM 1725 N N . PHE A 1 224 ? 3.494 -2.137 4.489 1.00 91.62 224 PHE A N 1
ATOM 1726 C CA . PHE A 1 224 ? 4.467 -3.112 4.017 1.00 91.62 224 PHE A CA 1
ATOM 1727 C C . PHE A 1 224 ? 4.282 -3.319 2.514 1.00 91.62 224 PHE A C 1
ATOM 1729 O O . PHE A 1 224 ? 3.260 -3.852 2.074 1.00 91.62 224 PHE A O 1
ATOM 1736 N N . VAL A 1 225 ? 5.261 -2.852 1.738 1.00 94.62 225 VAL A N 1
ATOM 1737 C CA . VAL A 1 225 ? 5.222 -2.828 0.276 1.00 94.62 225 VAL A CA 1
ATOM 1738 C C . VAL A 1 225 ? 6.452 -3.515 -0.289 1.00 94.62 225 VAL A C 1
ATOM 1740 O O . VAL A 1 225 ? 7.576 -3.218 0.108 1.00 94.62 225 VAL A O 1
ATOM 1743 N N . GLN A 1 226 ? 6.227 -4.401 -1.254 1.00 94.19 226 GLN A N 1
ATOM 1744 C CA . GLN A 1 226 ? 7.286 -5.065 -2.008 1.00 94.19 226 GLN A CA 1
ATOM 1745 C C . GLN A 1 226 ? 7.109 -4.822 -3.500 1.00 94.19 226 GLN A C 1
ATOM 1747 O O . GLN A 1 226 ? 5.995 -4.918 -4.019 1.00 94.19 226 GLN A O 1
ATOM 1752 N N . GLN A 1 227 ? 8.205 -4.565 -4.204 1.00 95.25 227 GLN A N 1
ATOM 1753 C CA . GLN A 1 227 ? 8.209 -4.446 -5.657 1.00 95.25 227 GLN A CA 1
ATOM 1754 C C . GLN A 1 227 ? 9.359 -5.241 -6.265 1.00 95.25 227 GLN A C 1
ATOM 1756 O O . GLN A 1 227 ? 10.514 -5.106 -5.871 1.00 95.25 227 GLN A O 1
ATOM 1761 N N . GLU A 1 228 ? 9.027 -6.061 -7.255 1.00 93.81 228 GLU A N 1
ATOM 1762 C CA . GLU A 1 228 ? 9.977 -6.805 -8.074 1.00 93.81 228 GLU A CA 1
ATOM 1763 C C . GLU A 1 228 ? 9.906 -6.277 -9.506 1.00 93.81 228 GLU A C 1
ATOM 1765 O O . GLU A 1 228 ? 8.826 -6.231 -10.096 1.00 93.81 228 GLU A O 1
ATOM 1770 N N . VAL A 1 229 ? 11.047 -5.901 -10.081 1.00 95.44 229 VAL A N 1
ATOM 1771 C CA . VAL A 1 229 ? 11.138 -5.417 -11.462 1.00 95.44 229 VAL A CA 1
ATOM 1772 C C . VAL A 1 229 ? 12.030 -6.353 -12.259 1.00 95.44 229 VAL A C 1
ATOM 1774 O O . VAL A 1 229 ? 13.205 -6.523 -11.945 1.00 95.44 229 VAL A O 1
ATOM 1777 N N . ARG A 1 230 ? 11.474 -6.960 -13.306 1.00 94.38 230 ARG A N 1
ATOM 1778 C CA . ARG A 1 230 ? 12.162 -7.897 -14.199 1.00 94.38 230 ARG A CA 1
ATOM 1779 C C . ARG A 1 230 ? 12.411 -7.231 -15.536 1.00 94.38 230 ARG A C 1
ATOM 1781 O O . ARG A 1 230 ? 11.460 -6.813 -16.190 1.00 94.38 230 ARG A O 1
ATOM 1788 N N . ILE A 1 231 ? 13.663 -7.173 -15.969 1.00 95.56 231 ILE A N 1
ATOM 1789 C CA . ILE A 1 231 ? 14.058 -6.438 -17.171 1.00 95.56 231 ILE A CA 1
ATOM 1790 C C . ILE A 1 231 ? 14.731 -7.385 -18.156 1.00 95.56 231 ILE A C 1
ATOM 1792 O O . ILE A 1 231 ? 15.854 -7.839 -17.941 1.00 95.56 231 ILE A O 1
ATOM 1796 N N . PHE A 1 232 ? 14.042 -7.663 -19.257 1.00 94.69 232 PHE A N 1
ATOM 1797 C CA . PHE A 1 232 ? 14.504 -8.533 -20.335 1.00 94.69 232 PHE A CA 1
ATOM 1798 C C . PHE A 1 232 ? 14.997 -7.715 -21.530 1.00 94.69 232 PHE A C 1
ATOM 1800 O O . PHE A 1 232 ? 14.468 -6.643 -21.820 1.00 94.69 232 PHE A O 1
ATOM 1807 N N . GLY A 1 233 ? 15.936 -8.274 -22.297 1.00 90.75 233 GLY A N 1
ATOM 1808 C CA . GLY A 1 233 ? 16.310 -7.738 -23.613 1.00 90.75 233 GLY A CA 1
ATOM 1809 C C . GLY A 1 233 ? 17.270 -6.545 -23.595 1.00 90.75 233 GLY A C 1
ATOM 1810 O O . GLY A 1 233 ? 17.561 -5.998 -24.656 1.00 90.75 233 GLY A O 1
ATOM 1811 N N . ALA A 1 234 ? 17.803 -6.171 -22.429 1.00 85.75 234 ALA A N 1
ATOM 1812 C CA . ALA A 1 234 ? 18.837 -5.150 -22.292 1.00 85.75 234 ALA A CA 1
ATOM 1813 C C . ALA A 1 234 ? 19.940 -5.624 -21.326 1.00 85.75 234 ALA A C 1
ATOM 1815 O O . ALA A 1 234 ? 19.627 -5.979 -20.189 1.00 85.75 234 ALA A O 1
ATOM 1816 N N . PRO A 1 235 ? 21.223 -5.639 -21.739 1.00 83.75 235 PRO A N 1
ATOM 1817 C CA . PRO A 1 235 ? 22.328 -5.853 -20.816 1.00 83.75 235 PRO A CA 1
ATOM 1818 C C . PRO A 1 235 ? 22.549 -4.563 -20.019 1.00 83.75 235 PRO A C 1
ATOM 1820 O O . PRO A 1 235 ? 23.132 -3.608 -20.530 1.00 83.75 235 PRO A O 1
ATOM 1823 N N . LEU A 1 236 ? 22.059 -4.528 -18.783 1.00 87.25 236 LEU A N 1
ATOM 1824 C CA . LEU A 1 236 ? 22.145 -3.374 -17.887 1.00 87.25 236 LEU A CA 1
ATOM 1825 C C . LEU A 1 236 ? 23.105 -3.662 -16.733 1.00 87.25 236 LEU A C 1
ATOM 1827 O O . LEU A 1 236 ? 23.246 -4.811 -16.307 1.00 87.25 236 LEU A O 1
ATOM 1831 N N . GLN A 1 237 ? 23.776 -2.624 -16.243 1.00 87.44 237 GLN A N 1
ATOM 1832 C CA . GLN A 1 237 ? 24.607 -2.732 -15.051 1.00 87.44 237 GLN A CA 1
ATOM 1833 C C . GLN A 1 237 ? 23.733 -3.021 -13.829 1.00 87.44 237 GLN A C 1
ATOM 1835 O O . GLN A 1 237 ? 22.634 -2.479 -13.693 1.00 87.44 237 GLN A O 1
ATOM 1840 N N . VAL A 1 238 ? 24.227 -3.892 -12.947 1.00 85.12 238 VAL A N 1
ATOM 1841 C CA . VAL A 1 238 ? 23.565 -4.161 -11.671 1.00 85.12 238 VAL A CA 1
ATOM 1842 C C . VAL A 1 238 ? 23.922 -3.021 -10.720 1.00 85.12 238 VAL A C 1
ATOM 1844 O O . VAL A 1 238 ? 25.107 -2.806 -10.476 1.00 85.12 238 VAL A O 1
ATOM 1847 N N . PRO A 1 239 ? 22.932 -2.294 -10.200 1.00 84.06 239 PRO A N 1
ATOM 1848 C CA . PRO A 1 239 ? 23.163 -1.225 -9.243 1.00 84.06 239 PRO A CA 1
ATOM 1849 C C . PRO A 1 239 ? 23.530 -1.794 -7.870 1.00 84.06 239 PRO A C 1
ATOM 1851 O O . PRO A 1 239 ? 23.129 -2.908 -7.518 1.00 84.06 239 PRO A O 1
ATOM 1854 N N . ASP A 1 240 ? 24.262 -1.007 -7.085 1.00 81.06 240 ASP A N 1
ATOM 1855 C CA . ASP A 1 240 ? 24.638 -1.390 -5.728 1.00 81.06 240 ASP A CA 1
ATOM 1856 C C . ASP A 1 240 ? 23.405 -1.551 -4.831 1.00 81.06 240 ASP A C 1
ATOM 1858 O O . ASP A 1 240 ? 22.428 -0.800 -4.917 1.00 81.06 240 ASP A O 1
ATOM 1862 N N . ALA A 1 241 ? 23.459 -2.548 -3.948 1.00 80.69 241 ALA A N 1
ATOM 1863 C CA . ALA A 1 241 ? 22.413 -2.767 -2.962 1.00 80.69 241 ALA A CA 1
ATOM 1864 C C . ALA A 1 241 ? 22.433 -1.663 -1.896 1.00 80.69 241 ALA A C 1
ATOM 1866 O O . ALA A 1 241 ? 23.494 -1.251 -1.425 1.00 80.69 241 ALA A O 1
ATOM 1867 N N . ILE A 1 242 ? 21.247 -1.233 -1.472 1.00 82.69 242 ILE A N 1
ATOM 1868 C CA . ILE A 1 242 ? 21.061 -0.196 -0.453 1.00 82.69 242 ILE A CA 1
ATOM 1869 C C . ILE A 1 242 ? 20.171 -0.763 0.650 1.00 82.69 242 ILE A C 1
ATOM 1871 O O . ILE A 1 242 ? 19.174 -1.431 0.382 1.00 82.69 242 ILE A O 1
ATOM 1875 N N . ALA A 1 243 ? 20.526 -0.489 1.902 1.00 82.88 243 ALA A N 1
ATOM 1876 C CA . ALA A 1 243 ? 19.708 -0.812 3.062 1.00 82.88 243 ALA A CA 1
ATOM 1877 C C . ALA A 1 243 ? 19.660 0.394 4.004 1.00 82.88 243 ALA A C 1
ATOM 1879 O O . ALA A 1 243 ? 20.694 0.904 4.440 1.00 82.88 243 ALA A O 1
ATOM 1880 N N . VAL A 1 244 ? 18.447 0.840 4.318 1.00 82.44 244 VAL A N 1
ATOM 1881 C CA . VAL A 1 244 ? 18.176 1.979 5.194 1.00 82.44 244 VAL A CA 1
ATOM 1882 C C . VAL A 1 244 ? 17.322 1.487 6.350 1.00 82.44 244 VAL A C 1
ATOM 1884 O O . VAL A 1 244 ? 16.111 1.321 6.239 1.00 82.44 244 VAL A O 1
ATOM 1887 N N . GLU A 1 245 ? 17.976 1.283 7.487 1.00 84.31 245 GLU A N 1
ATOM 1888 C CA . GLU A 1 245 ? 17.337 0.849 8.724 1.00 84.31 245 GLU A CA 1
ATOM 1889 C C . GLU A 1 245 ? 17.167 2.031 9.678 1.00 84.31 245 GLU A C 1
ATOM 1891 O O . GLU A 1 245 ? 18.118 2.766 9.954 1.00 84.31 245 GLU A O 1
ATOM 1896 N N . THR A 1 246 ? 15.950 2.224 10.187 1.00 85.69 246 THR A N 1
ATOM 1897 C CA . THR A 1 246 ? 15.636 3.242 11.195 1.00 85.69 246 THR A CA 1
ATOM 1898 C C . THR A 1 246 ? 14.647 2.693 12.233 1.00 85.69 246 THR A C 1
ATOM 1900 O O . THR A 1 246 ? 14.021 1.648 12.015 1.00 85.69 246 THR A O 1
ATOM 1903 N N . PRO A 1 247 ? 14.445 3.398 13.362 1.00 86.56 247 PRO A N 1
ATOM 1904 C CA . PRO A 1 247 ? 13.367 3.073 14.293 1.00 86.56 247 PRO A CA 1
ATOM 1905 C C . PRO A 1 247 ? 11.958 3.185 13.687 1.00 86.56 247 PRO A C 1
ATOM 1907 O O . PRO A 1 247 ? 11.051 2.506 14.161 1.00 86.56 247 PRO A O 1
ATOM 1910 N N . ALA A 1 248 ? 11.774 4.038 12.671 1.00 88.25 248 ALA A N 1
ATOM 1911 C CA . ALA A 1 248 ? 10.477 4.362 12.075 1.00 88.25 248 ALA A CA 1
ATOM 1912 C C . ALA A 1 248 ? 10.119 3.478 10.871 1.00 88.25 248 ALA A C 1
ATOM 1914 O O . ALA A 1 248 ? 8.948 3.186 10.650 1.00 88.25 248 ALA A O 1
ATOM 1915 N N . PHE A 1 249 ? 11.113 3.035 10.102 1.00 89.06 249 PHE A N 1
ATOM 1916 C CA . PHE A 1 249 ? 10.937 2.178 8.930 1.00 89.06 249 PHE A CA 1
ATOM 1917 C C . PHE A 1 249 ? 12.211 1.391 8.595 1.00 89.06 249 PHE A C 1
ATOM 1919 O O . PHE A 1 249 ? 13.312 1.762 9.014 1.00 89.06 249 PHE A O 1
ATOM 1926 N N . ALA A 1 250 ? 12.044 0.346 7.791 1.00 87.31 250 ALA A N 1
ATOM 1927 C CA . ALA A 1 250 ? 13.100 -0.378 7.097 1.00 87.31 250 ALA A CA 1
ATOM 1928 C C . ALA A 1 250 ? 12.880 -0.276 5.585 1.00 87.31 250 ALA A C 1
ATOM 1930 O O . ALA A 1 250 ? 11.745 -0.397 5.117 1.00 87.31 250 ALA A O 1
ATOM 1931 N N . PHE A 1 251 ? 13.952 -0.042 4.834 1.00 87.88 251 PHE A N 1
ATOM 1932 C CA . PHE A 1 251 ? 13.953 -0.088 3.378 1.00 87.88 251 PHE A CA 1
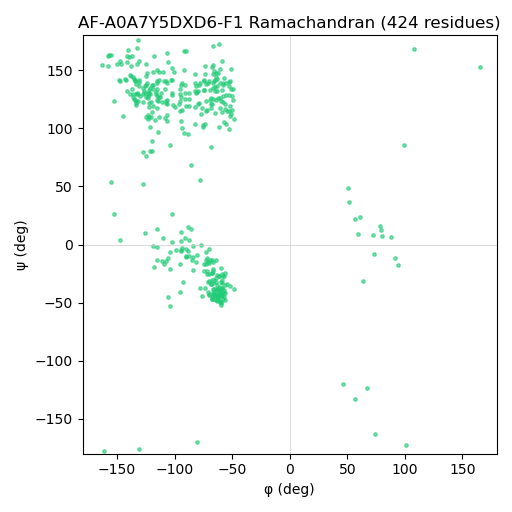ATOM 1933 C C . PHE A 1 251 ? 15.146 -0.889 2.876 1.00 87.88 251 PHE A C 1
ATOM 1935 O O . PHE A 1 251 ? 16.270 -0.704 3.350 1.00 87.88 251 PHE A O 1
ATOM 1942 N N . GLN A 1 252 ? 14.910 -1.714 1.863 1.00 84.00 252 GLN A N 1
ATOM 1943 C CA . GLN A 1 252 ? 15.959 -2.417 1.154 1.00 84.00 252 GLN A CA 1
ATOM 1944 C C . GLN A 1 252 ? 15.757 -2.340 -0.356 1.00 84.00 252 GLN A C 1
ATOM 1946 O O . GLN A 1 252 ? 14.650 -2.472 -0.873 1.00 84.00 252 GLN A O 1
ATOM 1951 N N . TYR A 1 253 ? 16.876 -2.200 -1.052 1.00 83.06 253 TYR A N 1
ATOM 1952 C CA . TYR A 1 253 ? 16.996 -2.288 -2.490 1.00 83.06 253 TYR A CA 1
ATOM 1953 C C . TYR A 1 253 ? 18.142 -3.226 -2.870 1.00 83.06 253 TYR A C 1
ATOM 1955 O O . TYR A 1 253 ? 19.223 -3.177 -2.279 1.00 83.06 253 TYR A O 1
ATOM 1963 N N . SER A 1 254 ? 17.924 -4.087 -3.860 1.00 82.25 254 SER A N 1
ATOM 1964 C CA . SER A 1 254 ? 18.979 -4.932 -4.423 1.00 82.25 254 SER A CA 1
ATOM 1965 C C . SER A 1 254 ? 18.728 -5.247 -5.893 1.00 82.25 254 SER A C 1
ATOM 1967 O O . SER A 1 254 ? 17.586 -5.236 -6.353 1.00 82.25 254 SER A O 1
ATOM 1969 N N . GLY A 1 255 ? 19.803 -5.539 -6.625 1.00 83.56 255 GLY A N 1
ATOM 1970 C CA . GLY A 1 255 ? 19.749 -6.009 -8.002 1.00 83.56 255 GLY A CA 1
ATOM 1971 C C . GLY A 1 255 ? 20.493 -7.330 -8.177 1.00 83.56 255 GLY A C 1
ATOM 1972 O O . GLY A 1 255 ? 21.532 -7.555 -7.561 1.00 83.56 255 GLY A O 1
ATOM 1973 N N . GLU A 1 256 ? 19.985 -8.196 -9.049 1.00 82.12 256 GLU A N 1
ATOM 1974 C CA . GLU A 1 256 ? 20.644 -9.438 -9.449 1.00 82.12 256 GLU A CA 1
ATOM 1975 C C . GLU A 1 256 ? 20.593 -9.603 -10.974 1.00 82.12 256 GLU A C 1
ATOM 1977 O O . GLU A 1 256 ? 19.519 -9.694 -11.576 1.00 82.12 256 GLU A O 1
ATOM 1982 N N . ALA A 1 257 ? 21.762 -9.686 -11.618 1.00 82.56 257 ALA A N 1
ATOM 1983 C CA . ALA A 1 257 ? 21.847 -10.069 -13.025 1.00 82.56 257 ALA A CA 1
ATOM 1984 C C . ALA A 1 257 ? 21.667 -11.582 -13.181 1.00 82.56 257 ALA A C 1
ATOM 1986 O O . ALA A 1 257 ? 22.532 -12.393 -12.817 1.00 82.56 257 ALA A O 1
ATOM 1987 N N . LEU A 1 258 ? 20.553 -11.971 -13.786 1.00 81.38 258 LEU A N 1
ATOM 1988 C CA . LEU A 1 258 ? 20.292 -13.324 -14.245 1.00 81.38 258 LEU A CA 1
ATOM 1989 C C . LEU A 1 258 ? 20.743 -13.479 -15.711 1.00 81.38 258 LEU A C 1
ATOM 1991 O O . LEU A 1 258 ? 21.052 -12.501 -16.389 1.00 81.38 258 LEU A O 1
ATOM 1995 N N . PRO A 1 259 ? 20.846 -14.716 -16.218 1.00 75.44 259 PRO A N 1
ATOM 1996 C CA . PRO A 1 259 ? 21.367 -14.984 -17.560 1.00 75.44 259 PRO A CA 1
ATOM 1997 C C . PRO A 1 259 ? 20.574 -14.329 -18.698 1.00 75.44 259 PRO A C 1
ATOM 1999 O O . PRO A 1 259 ? 21.138 -14.016 -19.741 1.00 75.44 259 PRO A O 1
ATOM 2002 N N . ASP A 1 260 ? 19.265 -14.180 -18.515 1.00 82.69 260 ASP A N 1
ATOM 2003 C CA . ASP A 1 260 ? 18.314 -13.691 -19.513 1.00 82.69 260 ASP A CA 1
ATOM 2004 C C . ASP A 1 260 ? 17.660 -12.351 -19.132 1.00 82.69 260 ASP A C 1
ATOM 2006 O O . ASP A 1 260 ? 17.045 -11.714 -19.991 1.00 82.69 260 ASP A O 1
ATOM 2010 N N . HIS A 1 261 ? 17.791 -11.914 -17.875 1.00 90.00 261 HIS A N 1
ATOM 2011 C CA . HIS A 1 261 ? 17.206 -10.670 -17.380 1.00 90.00 261 HIS A CA 1
ATOM 2012 C C . HIS A 1 261 ? 17.900 -10.124 -16.130 1.00 90.00 261 HIS A C 1
ATOM 2014 O O . HIS A 1 261 ? 18.594 -10.842 -15.421 1.00 90.00 261 HIS A O 1
ATOM 2020 N N . LEU A 1 262 ? 17.675 -8.847 -15.842 1.00 89.94 262 LEU A N 1
ATOM 2021 C CA . LEU A 1 262 ? 17.998 -8.223 -14.560 1.00 89.94 262 LEU A CA 1
ATOM 2022 C C . LEU A 1 262 ? 16.756 -8.250 -13.665 1.00 89.94 262 LEU A C 1
ATOM 2024 O O . LEU A 1 262 ? 15.652 -7.971 -14.138 1.00 89.94 262 LEU A O 1
ATOM 2028 N N . VAL A 1 263 ? 16.935 -8.569 -12.386 1.00 89.50 263 VAL A N 1
ATOM 2029 C CA . VAL A 1 263 ? 15.893 -8.438 -11.363 1.00 89.50 263 VAL A CA 1
ATOM 2030 C C . VAL A 1 263 ? 16.303 -7.346 -10.391 1.00 89.50 263 VAL A C 1
ATOM 2032 O O . VAL A 1 263 ? 17.402 -7.398 -9.848 1.00 89.50 263 VAL A O 1
ATOM 2035 N N . LEU A 1 264 ? 15.423 -6.374 -10.164 1.00 91.19 264 LEU A N 1
ATOM 2036 C CA . LEU A 1 264 ? 15.523 -5.434 -9.053 1.00 91.19 264 LEU A CA 1
ATOM 2037 C C . LEU A 1 264 ? 14.454 -5.760 -8.018 1.00 91.19 264 LEU A C 1
ATOM 2039 O O . LEU A 1 264 ? 13.317 -6.081 -8.370 1.00 91.19 264 LEU A O 1
ATOM 2043 N N . PHE A 1 265 ? 14.815 -5.643 -6.749 1.00 88.06 265 PHE A N 1
ATOM 2044 C CA . PHE A 1 265 ? 13.922 -5.885 -5.632 1.00 88.06 265 PHE A CA 1
ATOM 2045 C C . PHE A 1 265 ? 13.933 -4.698 -4.675 1.00 88.06 265 PHE A C 1
ATOM 2047 O O . PHE A 1 265 ? 15.001 -4.255 -4.252 1.00 88.06 265 PHE A O 1
ATOM 2054 N N . PHE A 1 266 ? 12.739 -4.216 -4.337 1.00 91.56 266 PHE A N 1
ATOM 2055 C CA . PHE A 1 266 ? 12.497 -3.142 -3.386 1.00 91.56 266 PHE A CA 1
ATOM 2056 C C . PHE A 1 266 ? 11.575 -3.648 -2.277 1.00 91.56 266 PHE A C 1
ATOM 2058 O O . PHE A 1 266 ? 10.527 -4.236 -2.553 1.00 91.56 266 PHE A O 1
ATOM 2065 N N . ASP A 1 267 ? 11.939 -3.368 -1.034 1.00 88.56 267 ASP A N 1
ATOM 2066 C CA . ASP A 1 267 ? 11.182 -3.721 0.163 1.00 88.56 267 ASP A CA 1
ATOM 2067 C C . ASP A 1 267 ? 11.090 -2.500 1.072 1.00 88.56 267 ASP A C 1
ATOM 2069 O O . ASP A 1 267 ? 12.095 -1.835 1.324 1.00 88.56 267 ASP A O 1
ATOM 2073 N N . TYR A 1 268 ? 9.886 -2.181 1.533 1.00 92.19 268 TYR A N 1
ATOM 2074 C CA . TYR A 1 268 ? 9.655 -1.112 2.493 1.00 92.19 268 TYR A CA 1
ATOM 2075 C C . TYR A 1 268 ? 8.671 -1.557 3.562 1.00 92.19 268 TYR A C 1
ATOM 2077 O O . TYR A 1 268 ? 7.553 -1.973 3.246 1.00 92.19 268 TYR A O 1
ATOM 2085 N N . ARG A 1 269 ? 9.037 -1.364 4.830 1.00 90.00 269 ARG A N 1
ATOM 2086 C CA . ARG A 1 269 ? 8.172 -1.629 5.979 1.00 90.00 269 ARG A CA 1
ATOM 2087 C C . ARG A 1 269 ? 8.207 -0.471 6.971 1.00 90.00 269 ARG A C 1
ATOM 2089 O O . ARG A 1 269 ? 9.263 -0.144 7.511 1.00 90.00 269 ARG A O 1
ATOM 2096 N N . ALA A 1 270 ? 7.045 0.096 7.277 1.00 90.19 270 ALA A N 1
ATOM 2097 C CA . ALA A 1 270 ? 6.890 1.003 8.408 1.00 90.19 270 ALA A CA 1
ATOM 2098 C C . ALA A 1 270 ? 6.932 0.206 9.724 1.00 90.19 270 ALA A C 1
ATOM 2100 O O . ALA A 1 270 ? 6.354 -0.874 9.834 1.00 90.19 270 ALA A O 1
ATOM 2101 N N . ARG A 1 271 ? 7.632 0.738 10.727 1.00 87.62 271 ARG A N 1
ATOM 2102 C CA . ARG A 1 271 ? 7.827 0.116 12.048 1.00 87.62 271 ARG A CA 1
ATOM 2103 C C . ARG A 1 271 ? 7.077 0.828 13.167 1.00 87.62 271 ARG A C 1
ATOM 2105 O O . ARG A 1 271 ? 6.949 0.268 14.251 1.00 87.62 271 ARG A O 1
ATOM 2112 N N . ARG A 1 272 ? 6.634 2.064 12.928 1.00 87.62 272 ARG A N 1
ATOM 2113 C CA . ARG A 1 272 ? 5.877 2.891 13.874 1.00 87.62 272 ARG A CA 1
ATOM 2114 C C . ARG A 1 272 ? 4.897 3.781 13.121 1.00 87.62 272 ARG A C 1
ATOM 2116 O O . ARG A 1 272 ? 5.114 4.087 11.952 1.00 87.62 272 ARG A O 1
ATOM 2123 N N . GLU A 1 273 ? 3.862 4.224 13.822 1.00 87.75 273 GLU A N 1
ATOM 2124 C CA . GLU A 1 273 ? 2.838 5.139 13.301 1.00 87.75 273 GLU A CA 1
ATOM 2125 C C . GLU A 1 273 ? 3.227 6.619 13.369 1.00 87.75 273 GLU A C 1
ATOM 2127 O O . GLU A 1 273 ? 2.548 7.460 12.787 1.00 87.75 273 GLU A O 1
ATOM 2132 N N . SER A 1 274 ? 4.312 6.960 14.066 1.00 88.50 274 SER A N 1
ATOM 2133 C CA . SER A 1 274 ? 4.770 8.340 14.183 1.00 88.50 274 SER A CA 1
ATOM 2134 C C . SER A 1 274 ? 6.268 8.459 14.468 1.00 88.50 274 SER A C 1
ATOM 2136 O O . SER A 1 274 ? 6.938 7.501 14.870 1.00 88.50 274 SER A O 1
ATOM 2138 N N . VAL A 1 275 ? 6.787 9.664 14.232 1.00 90.31 275 VAL A N 1
ATOM 2139 C CA . VAL A 1 275 ? 8.148 10.104 14.557 1.00 90.31 275 VAL A CA 1
ATOM 2140 C C . VAL A 1 275 ? 8.054 11.317 15.472 1.00 90.31 275 VAL A C 1
ATOM 2142 O O . VAL A 1 275 ? 7.338 12.273 15.160 1.00 90.31 275 VAL A O 1
ATOM 2145 N N . ASP A 1 276 ? 8.789 11.298 16.581 1.00 90.12 276 ASP A N 1
ATOM 2146 C CA . ASP A 1 276 ? 8.839 12.419 17.518 1.00 90.12 276 ASP A CA 1
ATOM 2147 C C . ASP A 1 276 ? 9.410 13.678 16.861 1.00 90.12 276 ASP A C 1
ATOM 2149 O O . ASP A 1 276 ? 10.286 13.611 15.999 1.00 90.12 276 ASP A O 1
ATOM 2153 N N . ALA A 1 277 ? 8.936 14.851 17.294 1.00 90.12 277 ALA A N 1
ATOM 2154 C CA . ALA A 1 277 ? 9.317 16.139 16.706 1.00 90.12 277 ALA A CA 1
ATOM 2155 C C . ALA A 1 277 ? 10.843 16.363 16.670 1.00 90.12 277 ALA A C 1
ATOM 2157 O O . ALA A 1 277 ? 11.353 16.960 15.722 1.00 90.12 277 ALA A O 1
ATOM 2158 N N . THR A 1 278 ? 11.572 15.855 17.671 1.00 91.31 278 THR A N 1
ATOM 2159 C CA . THR A 1 278 ? 13.039 15.946 17.768 1.00 91.31 278 THR A CA 1
ATOM 2160 C C . THR A 1 278 ? 13.770 15.143 16.696 1.00 91.31 278 THR A C 1
ATOM 2162 O O . THR A 1 278 ? 14.892 15.492 16.339 1.00 91.31 278 THR A O 1
ATOM 2165 N N . ASP A 1 279 ? 13.129 14.107 16.155 1.00 90.88 279 ASP A N 1
ATOM 2166 C CA . ASP A 1 279 ? 13.745 13.140 15.246 1.00 90.88 279 ASP A CA 1
ATOM 2167 C C . ASP A 1 279 ? 13.329 13.378 13.782 1.00 90.88 279 ASP A C 1
ATOM 2169 O O . ASP A 1 279 ? 13.873 12.753 12.869 1.00 90.88 279 ASP A O 1
ATOM 2173 N N . VAL A 1 280 ? 12.392 14.305 13.526 1.00 89.75 280 VAL A N 1
ATOM 2174 C CA . VAL A 1 280 ? 11.840 14.598 12.187 1.00 89.75 280 VAL A CA 1
ATOM 2175 C C . VAL A 1 280 ? 12.922 15.009 11.190 1.00 89.75 280 VAL A C 1
ATOM 2177 O O . VAL A 1 280 ? 12.902 14.549 10.050 1.00 89.75 280 VAL A O 1
ATOM 2180 N N . GLU A 1 281 ? 13.884 15.844 11.591 1.00 88.19 281 GLU A N 1
ATOM 2181 C CA . GLU A 1 281 ? 14.953 16.282 10.683 1.00 88.19 281 GLU A CA 1
ATOM 2182 C C . GLU A 1 281 ? 15.826 15.095 10.244 1.00 88.19 281 GLU A C 1
ATOM 2184 O O . GLU A 1 281 ? 16.149 14.944 9.062 1.00 88.19 281 GLU A O 1
ATOM 2189 N N . GLN A 1 282 ? 16.180 14.214 11.185 1.00 89.44 282 GLN A N 1
ATOM 2190 C CA . GLN A 1 282 ? 16.938 13.003 10.882 1.00 89.44 282 GLN A CA 1
ATOM 2191 C C . GLN A 1 282 ? 16.113 12.040 10.024 1.00 89.44 282 GLN A C 1
ATOM 2193 O O . GLN A 1 282 ? 16.632 11.488 9.053 1.00 89.44 282 GLN A O 1
ATOM 2198 N N . HIS A 1 283 ? 14.830 11.869 10.340 1.00 90.81 283 HIS A N 1
ATOM 2199 C CA . HIS A 1 283 ? 13.913 11.052 9.556 1.00 90.81 283 HIS A CA 1
ATOM 2200 C C . HIS A 1 283 ? 13.817 11.543 8.106 1.00 90.81 283 HIS A C 1
ATOM 2202 O O . HIS A 1 283 ? 13.998 10.744 7.190 1.00 90.81 283 HIS A O 1
ATOM 2208 N N . ALA A 1 284 ? 13.645 12.848 7.881 1.00 89.38 284 ALA A N 1
ATOM 2209 C CA . ALA A 1 284 ? 13.569 13.434 6.543 1.00 89.38 284 ALA A CA 1
ATOM 2210 C C . ALA A 1 284 ? 14.841 13.182 5.713 1.00 89.38 284 ALA A C 1
ATOM 2212 O O . ALA A 1 284 ? 14.748 12.877 4.525 1.00 89.38 284 ALA A O 1
ATOM 2213 N N . LYS A 1 285 ? 16.031 13.235 6.334 1.00 90.25 285 LYS A N 1
ATOM 2214 C CA . LYS A 1 285 ? 17.301 12.891 5.664 1.00 90.25 285 LYS A CA 1
ATOM 2215 C C . LYS A 1 285 ? 17.329 11.427 5.219 1.00 90.25 285 LYS A C 1
ATOM 2217 O O . LYS A 1 285 ? 17.714 11.143 4.089 1.00 90.25 285 LYS A O 1
ATOM 2222 N N . ARG A 1 286 ? 16.879 10.504 6.078 1.00 92.12 286 ARG A N 1
ATOM 2223 C CA . ARG A 1 286 ? 16.803 9.070 5.743 1.00 92.12 286 ARG A CA 1
ATOM 2224 C C . ARG A 1 286 ? 15.738 8.782 4.686 1.00 92.12 286 ARG A C 1
ATOM 2226 O O . ARG A 1 286 ? 15.943 7.912 3.852 1.00 92.12 286 ARG A O 1
ATOM 2233 N N . VAL A 1 287 ? 14.627 9.519 4.682 1.00 92.00 287 VAL A N 1
ATOM 2234 C CA . VAL A 1 287 ? 13.608 9.427 3.626 1.00 92.00 287 VAL A CA 1
ATOM 2235 C C . VAL A 1 287 ? 14.155 9.908 2.281 1.00 92.00 287 VAL A C 1
ATOM 2237 O O . VAL A 1 287 ? 13.923 9.240 1.278 1.00 92.00 287 VAL A O 1
ATOM 2240 N N . ALA A 1 288 ? 14.899 11.017 2.245 1.00 90.31 288 ALA A N 1
ATOM 2241 C CA . ALA A 1 288 ? 15.513 11.518 1.013 1.00 90.31 288 ALA A CA 1
ATOM 2242 C C . ALA A 1 288 ? 16.466 10.485 0.384 1.00 90.31 288 ALA A C 1
ATOM 2244 O O . ALA A 1 288 ? 16.355 10.201 -0.804 1.00 90.31 288 ALA A O 1
ATOM 2245 N N . GLU A 1 289 ? 17.308 9.843 1.199 1.00 90.06 289 GLU A N 1
ATOM 2246 C CA . GLU A 1 289 ? 18.187 8.746 0.765 1.00 90.06 289 GLU A CA 1
ATOM 2247 C C . GLU A 1 289 ? 17.412 7.577 0.138 1.00 90.06 289 GLU A C 1
ATOM 2249 O O . GLU A 1 289 ? 17.824 7.037 -0.887 1.00 90.06 289 GLU A O 1
ATOM 2254 N N . VAL A 1 290 ? 16.259 7.207 0.710 1.00 92.06 290 VAL A N 1
ATOM 2255 C CA . VAL A 1 290 ? 15.390 6.186 0.110 1.00 92.06 290 VAL A CA 1
ATOM 2256 C C . VAL A 1 290 ? 14.783 6.686 -1.198 1.00 92.06 290 VAL A C 1
ATOM 2258 O O . VAL A 1 290 ? 14.818 5.960 -2.183 1.00 92.06 290 VAL A O 1
ATOM 2261 N N . ILE A 1 291 ? 14.246 7.909 -1.247 1.00 91.12 291 ILE A N 1
ATOM 2262 C CA . ILE A 1 291 ? 13.624 8.471 -2.459 1.00 91.12 291 ILE A CA 1
ATOM 2263 C C . ILE A 1 291 ? 14.598 8.463 -3.643 1.00 91.12 291 ILE A C 1
ATOM 2265 O O . ILE A 1 291 ? 14.189 8.079 -4.743 1.00 91.12 291 ILE A O 1
ATOM 2269 N N . ASP A 1 292 ? 15.862 8.816 -3.412 1.00 88.25 292 ASP A N 1
ATOM 2270 C CA . ASP A 1 292 ? 16.914 8.767 -4.432 1.00 88.25 292 ASP A CA 1
ATOM 2271 C C . ASP A 1 292 ? 17.146 7.326 -4.929 1.00 88.25 292 ASP A C 1
ATOM 2273 O O . ASP A 1 292 ? 17.280 7.088 -6.130 1.00 88.25 292 ASP A O 1
ATOM 2277 N N . ALA A 1 293 ? 17.085 6.341 -4.027 1.00 88.56 293 ALA A N 1
ATOM 2278 C CA . ALA A 1 293 ? 17.208 4.919 -4.352 1.00 88.56 293 ALA A CA 1
ATOM 2279 C C . ALA A 1 293 ? 15.966 4.307 -5.034 1.00 88.56 293 ALA A C 1
ATOM 2281 O O . ALA A 1 293 ? 16.067 3.234 -5.626 1.00 88.56 293 ALA A O 1
ATOM 2282 N N . LEU A 1 294 ? 14.791 4.949 -4.975 1.00 91.69 294 LEU A N 1
ATOM 2283 C CA . LEU A 1 294 ? 13.549 4.428 -5.571 1.00 91.69 294 LEU A CA 1
ATOM 2284 C C . LEU A 1 294 ? 13.432 4.675 -7.077 1.00 91.69 294 LEU A C 1
ATOM 2286 O O . LEU A 1 294 ? 12.478 4.181 -7.681 1.00 91.69 294 LEU A O 1
ATOM 2290 N N . SER A 1 295 ? 14.327 5.471 -7.672 1.00 89.25 295 SER A N 1
ATOM 2291 C CA . SER A 1 295 ? 14.300 5.796 -9.108 1.00 89.25 295 SER A CA 1
ATOM 2292 C C . SER A 1 295 ? 15.645 5.529 -9.812 1.00 89.25 295 SER A C 1
ATOM 2294 O O . SER A 1 295 ? 16.192 6.441 -10.437 1.00 89.25 295 SER A O 1
ATOM 2296 N N . PRO A 1 296 ? 16.240 4.324 -9.689 1.00 88.62 296 PRO A N 1
ATOM 2297 C CA . PRO A 1 296 ? 17.543 4.044 -10.279 1.00 88.62 296 PRO A CA 1
ATOM 2298 C C . PRO A 1 296 ? 17.479 4.150 -11.807 1.00 88.62 296 PRO A C 1
ATOM 2300 O O . PRO A 1 296 ? 16.603 3.574 -12.457 1.00 88.62 296 PRO A O 1
ATOM 2303 N N . THR A 1 297 ? 18.447 4.860 -12.387 1.00 89.81 297 THR A N 1
ATOM 2304 C CA . THR A 1 297 ? 18.686 4.846 -13.833 1.00 89.81 297 THR A CA 1
ATOM 2305 C C . THR A 1 297 ? 19.740 3.798 -14.141 1.00 89.81 297 THR A C 1
ATOM 2307 O O . THR A 1 297 ? 20.876 3.891 -13.684 1.00 89.81 297 THR A O 1
ATOM 2310 N N . LEU A 1 298 ? 19.350 2.773 -14.891 1.00 91.81 298 LEU A N 1
ATOM 2311 C CA . LEU A 1 298 ? 20.217 1.658 -15.234 1.00 91.81 298 LEU A CA 1
ATOM 2312 C C . LEU A 1 298 ? 20.955 1.947 -16.535 1.00 91.81 298 LEU A C 1
ATOM 2314 O O . LEU A 1 298 ? 20.341 2.106 -17.595 1.00 91.81 298 LEU A O 1
ATOM 2318 N N . GLU A 1 299 ? 22.279 1.974 -16.461 1.00 89.50 299 GLU A N 1
ATOM 2319 C CA . GLU A 1 299 ? 23.127 2.166 -17.629 1.00 89.50 299 GLU A CA 1
ATOM 2320 C C . GLU A 1 299 ? 23.332 0.851 -18.397 1.00 89.50 299 GLU A C 1
ATOM 2322 O O . GLU A 1 299 ? 23.416 -0.224 -17.789 1.00 89.50 299 GLU A O 1
ATOM 2327 N N . PRO A 1 300 ? 23.469 0.901 -19.734 1.00 85.69 300 PRO A N 1
ATOM 2328 C CA . PRO A 1 300 ? 23.916 -0.248 -20.507 1.00 85.69 300 PRO A CA 1
ATOM 2329 C C . PRO A 1 300 ? 25.282 -0.749 -20.023 1.00 85.69 300 PRO A C 1
ATOM 2331 O O . PRO A 1 300 ? 26.174 0.034 -19.687 1.00 85.69 300 PRO A O 1
ATOM 2334 N N . VAL A 1 301 ? 25.483 -2.067 -20.038 1.00 81.62 301 VAL A N 1
ATOM 2335 C CA . VAL A 1 301 ? 26.817 -2.642 -19.840 1.00 81.62 301 VAL A CA 1
ATOM 2336 C C . VAL A 1 301 ? 27.710 -2.160 -20.990 1.00 81.62 301 VAL A C 1
ATOM 2338 O O . VAL A 1 301 ? 27.338 -2.358 -22.154 1.00 81.62 301 VAL A O 1
ATOM 2341 N N . PRO A 1 302 ? 28.880 -1.555 -20.710 1.00 75.00 302 PRO A N 1
ATOM 2342 C CA . PRO A 1 302 ? 29.803 -1.132 -21.750 1.00 75.00 302 PRO A CA 1
ATOM 2343 C C . PRO A 1 302 ? 30.162 -2.331 -22.625 1.00 75.00 302 PRO A C 1
ATOM 2345 O O . PRO A 1 302 ? 30.745 -3.311 -22.155 1.00 75.00 302 PRO A O 1
ATOM 2348 N N . GLN A 1 303 ? 29.804 -2.282 -23.908 1.00 59.41 303 GLN A N 1
ATOM 2349 C CA . GLN A 1 303 ? 30.282 -3.290 -24.844 1.00 59.41 303 GLN A CA 1
ATOM 2350 C C . GLN A 1 303 ? 31.789 -3.085 -24.998 1.00 59.41 303 GLN A C 1
ATOM 2352 O O . GLN A 1 303 ? 32.233 -2.006 -25.395 1.00 59.41 303 GLN A O 1
ATOM 2357 N N . ALA A 1 304 ? 32.583 -4.111 -24.674 1.00 53.72 304 ALA A N 1
ATOM 2358 C CA . ALA A 1 304 ? 33.998 -4.099 -25.014 1.00 53.72 304 ALA A CA 1
ATOM 2359 C C . ALA A 1 304 ? 34.125 -3.812 -26.521 1.00 53.72 304 ALA A C 1
ATOM 2361 O O . ALA A 1 304 ? 33.354 -4.386 -27.304 1.00 53.72 304 ALA A O 1
ATOM 2362 N N . PRO A 1 305 ? 35.054 -2.936 -26.952 1.00 46.16 305 PRO A N 1
ATOM 2363 C CA . PRO A 1 305 ? 35.251 -2.691 -28.371 1.00 46.16 305 PRO A CA 1
ATOM 2364 C C . PRO A 1 305 ? 35.470 -4.039 -29.063 1.00 46.16 305 PRO A C 1
ATOM 2366 O O . PRO A 1 305 ? 36.147 -4.903 -28.490 1.00 46.16 305 PRO A O 1
ATOM 2369 N N . PRO A 1 306 ? 34.895 -4.256 -30.259 1.00 44.88 306 PRO A N 1
ATOM 2370 C CA . PRO A 1 306 ? 35.051 -5.519 -30.956 1.00 44.88 306 PRO A CA 1
ATOM 2371 C C . PRO A 1 306 ? 36.543 -5.825 -31.041 1.00 44.88 306 PRO A C 1
ATOM 2373 O O . PRO A 1 306 ? 37.318 -5.034 -31.588 1.00 44.88 306 PRO A O 1
ATOM 2376 N N . VAL A 1 307 ? 36.952 -6.954 -30.454 1.00 47.59 307 VAL A N 1
ATOM 2377 C CA . VAL A 1 307 ? 38.318 -7.453 -30.589 1.00 47.59 307 VAL A CA 1
ATOM 2378 C C . VAL A 1 307 ? 38.569 -7.534 -32.087 1.00 47.59 307 VAL A C 1
ATOM 2380 O O . VAL A 1 307 ? 37.872 -8.274 -32.786 1.00 47.59 307 VAL A O 1
ATOM 2383 N N . LYS A 1 308 ? 39.504 -6.719 -32.597 1.00 46.03 308 LYS A N 1
ATOM 2384 C CA . LYS A 1 308 ? 39.916 -6.785 -34.001 1.00 46.03 308 LYS A CA 1
ATOM 2385 C C . LYS A 1 308 ? 40.225 -8.246 -34.282 1.00 46.03 308 LYS A C 1
ATOM 2387 O O . LYS A 1 308 ? 41.125 -8.807 -33.659 1.00 46.03 308 LYS A O 1
ATOM 2392 N N . ALA A 1 309 ? 39.446 -8.855 -35.176 1.00 47.28 309 ALA A N 1
ATOM 2393 C CA . ALA A 1 309 ? 39.718 -10.208 -35.619 1.00 47.28 309 ALA A CA 1
ATOM 2394 C C . ALA A 1 309 ? 41.202 -10.272 -36.015 1.00 47.28 309 ALA A C 1
ATOM 2396 O O . ALA A 1 309 ? 41.672 -9.343 -36.690 1.00 47.28 309 ALA A O 1
ATOM 2397 N N . PRO A 1 310 ? 41.953 -11.301 -35.584 1.00 48.19 310 PRO A N 1
ATOM 2398 C CA . PRO A 1 310 ? 43.322 -11.458 -36.041 1.00 48.19 310 PRO A CA 1
ATOM 2399 C C . PRO A 1 310 ? 43.320 -11.402 -37.575 1.00 48.19 310 PRO A C 1
ATOM 2401 O O . PRO A 1 310 ? 42.369 -11.898 -38.197 1.00 48.19 310 PRO A O 1
ATOM 2404 N N . PRO A 1 311 ? 44.321 -10.751 -38.198 1.00 45.56 311 PRO A N 1
ATOM 2405 C CA . PRO A 1 311 ? 44.382 -10.647 -39.648 1.00 45.56 311 PRO A CA 1
ATOM 2406 C C . PRO A 1 311 ? 44.207 -12.045 -40.232 1.00 45.56 311 PRO A C 1
ATOM 2408 O O . PRO A 1 311 ? 44.867 -12.988 -39.792 1.00 45.56 311 PRO A O 1
ATOM 2411 N N . LYS A 1 312 ? 43.267 -12.187 -41.175 1.00 46.34 312 LYS A N 1
ATOM 2412 C CA . LYS A 1 312 ? 43.015 -13.459 -41.853 1.00 46.34 312 LYS A CA 1
ATOM 2413 C C . LYS A 1 312 ? 44.357 -13.969 -42.376 1.00 46.34 312 LYS A C 1
ATOM 2415 O O . LYS A 1 312 ? 44.917 -13.365 -43.290 1.00 46.34 312 LYS A O 1
ATOM 2420 N N . MET A 1 313 ? 44.875 -15.053 -41.795 1.00 49.91 313 MET A N 1
ATOM 2421 C CA . MET A 1 313 ? 45.980 -15.782 -42.406 1.00 49.91 313 MET A CA 1
ATOM 2422 C C . MET A 1 313 ? 45.537 -16.159 -43.816 1.00 49.91 313 MET A C 1
ATOM 2424 O O . MET A 1 313 ? 44.432 -16.674 -44.011 1.00 49.91 313 MET A O 1
ATOM 2428 N N . ALA A 1 314 ? 46.379 -15.830 -44.795 1.00 51.38 314 ALA A N 1
ATOM 2429 C CA . ALA A 1 314 ? 46.153 -16.191 -46.182 1.00 51.38 314 ALA A CA 1
ATOM 2430 C C . ALA A 1 314 ? 45.866 -17.701 -46.265 1.00 51.38 314 ALA A C 1
ATOM 2432 O O . ALA A 1 314 ? 46.572 -18.484 -45.620 1.00 51.38 314 ALA A O 1
ATOM 2433 N N . PRO A 1 315 ? 44.833 -18.133 -47.010 1.00 50.53 315 PRO A N 1
ATOM 2434 C CA . PRO A 1 315 ? 44.588 -19.555 -47.178 1.00 50.53 315 PRO A CA 1
ATOM 2435 C C . PRO A 1 315 ? 45.816 -20.196 -47.845 1.00 50.53 315 PRO A C 1
ATOM 2437 O O . PRO A 1 315 ? 46.379 -19.601 -48.771 1.00 50.53 315 PRO A O 1
ATOM 2440 N N . PRO A 1 316 ? 46.245 -21.392 -47.404 1.00 50.94 316 PRO A N 1
ATOM 2441 C CA . PRO A 1 316 ? 47.316 -22.108 -48.077 1.00 50.94 316 PRO A CA 1
ATOM 2442 C C . PRO A 1 316 ? 46.913 -22.412 -49.533 1.00 50.94 316 PRO A C 1
ATOM 2444 O O . PRO A 1 316 ? 45.721 -22.514 -49.850 1.00 50.94 316 PRO A O 1
ATOM 2447 N N . PRO A 1 317 ? 47.891 -22.512 -50.446 1.00 45.56 317 PRO A N 1
ATOM 2448 C CA . PRO A 1 317 ? 47.638 -22.551 -51.880 1.00 45.56 317 PRO A CA 1
ATOM 2449 C C . PRO A 1 317 ? 46.814 -23.782 -52.303 1.00 45.56 317 PRO A C 1
ATOM 2451 O O . PRO A 1 317 ? 47.041 -24.908 -51.867 1.00 45.56 317 PRO A O 1
ATOM 2454 N N . ARG A 1 318 ? 45.837 -23.534 -53.185 1.00 51.53 318 ARG A N 1
ATOM 2455 C CA . ARG A 1 318 ? 44.757 -24.440 -53.625 1.00 51.53 318 ARG A CA 1
ATOM 2456 C C . 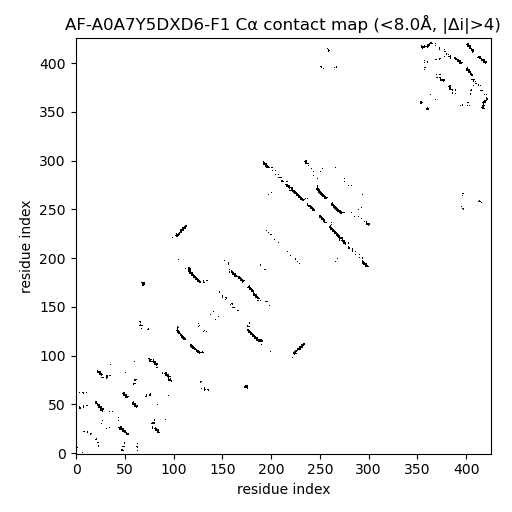ARG A 1 318 ? 45.215 -25.494 -54.653 1.00 51.53 318 ARG A C 1
ATOM 2458 O O . ARG A 1 318 ? 44.652 -25.562 -55.739 1.00 51.53 318 ARG A O 1
ATOM 2465 N N . TRP A 1 319 ? 46.236 -26.292 -54.346 1.00 45.62 319 TRP A N 1
ATOM 2466 C CA . TRP A 1 319 ? 46.670 -27.414 -55.209 1.00 45.62 319 TRP A CA 1
ATOM 2467 C C . TRP A 1 319 ? 46.735 -28.766 -54.491 1.00 45.62 319 TRP A C 1
ATOM 2469 O O . TRP A 1 319 ? 47.177 -29.759 -55.059 1.00 45.62 319 TRP A O 1
ATOM 2479 N N . MET A 1 320 ? 46.211 -28.835 -53.272 1.00 42.31 320 MET A N 1
ATOM 2480 C CA . MET A 1 320 ? 45.919 -30.090 -52.593 1.00 42.31 320 MET A CA 1
ATOM 2481 C C . MET A 1 320 ? 44.404 -30.107 -52.342 1.00 42.31 320 MET A C 1
ATOM 2483 O O . MET A 1 320 ? 43.866 -29.086 -51.927 1.00 42.31 320 MET A O 1
ATOM 2487 N N . PHE A 1 321 ? 43.736 -31.226 -52.640 1.00 43.97 321 PHE A N 1
ATOM 2488 C CA . PHE A 1 321 ? 42.279 -31.494 -52.600 1.00 43.97 321 PHE A CA 1
ATOM 2489 C C . PHE A 1 321 ? 41.507 -31.416 -53.931 1.00 43.97 321 PHE A C 1
ATOM 2491 O O . PHE A 1 321 ? 40.821 -30.446 -54.238 1.00 43.97 321 PHE A O 1
ATOM 2498 N N . VAL A 1 322 ? 41.518 -32.548 -54.640 1.00 38.75 322 VAL A N 1
ATOM 2499 C CA . VAL A 1 322 ? 40.453 -33.055 -55.528 1.00 38.75 322 VAL A CA 1
ATOM 2500 C C . VAL A 1 322 ? 40.444 -34.592 -55.346 1.00 38.75 322 VAL A C 1
ATOM 2502 O O . VAL A 1 322 ? 41.534 -35.154 -55.266 1.00 38.75 322 VAL A O 1
ATOM 2505 N N . PRO A 1 323 ? 39.317 -35.335 -55.335 1.00 47.28 323 PRO A N 1
ATOM 2506 C CA . PRO A 1 323 ? 38.002 -35.081 -54.737 1.00 47.28 323 PRO A CA 1
ATOM 2507 C C . PRO A 1 323 ? 37.493 -36.306 -53.914 1.00 47.28 323 PRO A C 1
ATOM 2509 O O . PRO A 1 323 ? 37.399 -37.416 -54.427 1.00 47.28 323 PRO A O 1
ATOM 2512 N N . ILE A 1 324 ? 37.050 -36.131 -52.664 1.00 40.00 324 ILE A N 1
ATOM 2513 C CA . ILE A 1 324 ? 36.199 -37.132 -51.974 1.00 40.00 324 ILE A CA 1
ATOM 2514 C C . ILE A 1 324 ? 34.944 -36.405 -51.512 1.00 40.00 324 ILE A C 1
ATOM 2516 O O . ILE A 1 324 ? 34.802 -36.001 -50.365 1.00 40.00 324 ILE A O 1
ATOM 2520 N N . GLY A 1 325 ? 34.057 -36.139 -52.462 1.00 42.78 325 GLY A N 1
ATOM 2521 C CA . GLY A 1 325 ? 32.881 -35.314 -52.228 1.00 42.78 325 GLY A CA 1
ATOM 2522 C C . GLY A 1 325 ? 31.778 -35.637 -53.211 1.00 42.78 325 GLY A C 1
ATOM 2523 O O . GLY A 1 325 ? 31.328 -34.742 -53.906 1.00 42.78 325 GLY A O 1
ATOM 2524 N N . PHE A 1 326 ? 31.381 -36.910 -53.314 1.00 40.66 326 PHE A N 1
ATOM 2525 C CA . PHE A 1 326 ? 30.182 -37.269 -54.086 1.00 40.66 326 PHE A CA 1
ATOM 2526 C C . PHE A 1 326 ? 29.371 -38.472 -53.565 1.00 40.66 326 PHE A C 1
ATOM 2528 O O . PHE A 1 326 ? 28.369 -38.820 -54.175 1.00 40.66 326 PHE A O 1
ATOM 2535 N N . VAL A 1 327 ? 29.717 -39.086 -52.421 1.00 41.16 327 VAL A N 1
ATOM 2536 C CA . VAL A 1 327 ? 28.993 -40.285 -51.921 1.00 41.16 327 VAL A CA 1
ATOM 2537 C C . VAL A 1 327 ? 28.174 -40.040 -50.639 1.00 41.16 327 VAL A C 1
ATOM 2539 O O . VAL A 1 327 ? 27.266 -40.805 -50.337 1.00 41.16 327 VAL A O 1
ATOM 2542 N N . ALA A 1 328 ? 28.377 -38.936 -49.913 1.00 40.75 328 ALA A N 1
ATOM 2543 C CA . ALA A 1 328 ? 27.672 -38.711 -48.641 1.00 40.75 328 ALA A CA 1
ATOM 2544 C C . ALA A 1 328 ? 26.325 -37.960 -48.755 1.00 40.75 328 ALA A C 1
ATOM 2546 O O . ALA A 1 328 ? 25.575 -37.918 -47.782 1.00 40.75 328 ALA A O 1
ATOM 2547 N N . LEU A 1 329 ? 25.982 -37.391 -49.920 1.00 41.06 329 LEU A N 1
ATOM 2548 C CA . LEU A 1 329 ? 24.783 -36.547 -50.066 1.00 41.06 329 LEU A CA 1
ATOM 2549 C C . LEU A 1 329 ? 23.521 -37.292 -50.549 1.00 41.06 329 LEU A C 1
ATOM 2551 O O . LEU A 1 329 ? 22.458 -36.687 -50.632 1.00 41.06 329 LEU A O 1
ATOM 2555 N N . VAL A 1 330 ? 23.609 -38.595 -50.845 1.00 43.44 330 VAL A N 1
ATOM 2556 C CA . VAL A 1 330 ? 22.473 -39.384 -51.376 1.00 43.44 330 VAL A CA 1
ATOM 2557 C C . VAL A 1 330 ? 21.858 -40.328 -50.327 1.00 43.44 330 VAL A C 1
ATOM 2559 O O . VAL A 1 330 ? 20.741 -40.799 -50.506 1.00 43.44 330 VAL A O 1
ATOM 2562 N N . ILE A 1 331 ? 22.506 -40.541 -49.174 1.00 43.53 331 ILE A N 1
ATOM 2563 C CA . ILE A 1 331 ? 22.016 -41.482 -48.142 1.00 43.53 331 ILE A CA 1
ATOM 2564 C C . ILE A 1 331 ? 21.190 -40.796 -47.032 1.00 43.53 331 ILE A C 1
ATOM 2566 O O . ILE A 1 331 ? 20.401 -41.459 -46.363 1.00 43.53 331 ILE A O 1
ATOM 2570 N N . LEU A 1 332 ? 21.253 -39.466 -46.868 1.00 39.62 332 LEU A N 1
ATOM 2571 C CA . LEU A 1 332 ? 20.492 -38.773 -45.809 1.00 39.62 332 LEU A CA 1
ATOM 2572 C C . LEU A 1 332 ? 19.083 -38.293 -46.216 1.00 39.62 332 LEU A C 1
ATOM 2574 O O . LEU A 1 332 ? 18.348 -37.787 -45.372 1.00 39.62 332 LEU A O 1
ATOM 2578 N N . ALA A 1 333 ? 18.684 -38.465 -47.481 1.00 40.84 333 ALA A N 1
ATOM 2579 C CA . ALA A 1 333 ? 17.380 -38.024 -47.992 1.00 40.84 333 ALA A CA 1
ATOM 2580 C C . ALA A 1 333 ? 16.282 -39.113 -47.969 1.00 40.84 333 ALA A C 1
ATOM 2582 O O . ALA A 1 333 ? 15.162 -38.850 -48.395 1.00 40.84 333 ALA A O 1
ATOM 2583 N N . ALA A 1 334 ? 16.563 -40.314 -47.443 1.00 42.88 334 ALA A N 1
ATOM 2584 C CA . ALA A 1 334 ? 15.618 -41.441 -47.430 1.00 42.88 334 ALA A CA 1
ATOM 2585 C C . ALA A 1 334 ? 15.060 -41.821 -46.036 1.00 42.88 334 ALA A C 1
ATOM 2587 O O . ALA A 1 334 ? 14.343 -42.811 -45.928 1.00 42.88 334 ALA A O 1
ATOM 2588 N N . ILE A 1 335 ? 15.356 -41.063 -44.966 1.00 49.00 335 ILE A N 1
ATOM 2589 C CA . ILE A 1 335 ? 14.945 -41.418 -43.582 1.00 49.00 335 ILE A CA 1
ATOM 2590 C C . ILE A 1 335 ? 13.943 -40.422 -42.951 1.00 49.00 335 ILE A C 1
ATOM 2592 O O . ILE A 1 335 ? 13.428 -40.668 -41.863 1.00 49.00 335 ILE A O 1
ATOM 2596 N N . VAL A 1 336 ? 13.559 -39.330 -43.621 1.00 41.41 336 VAL A N 1
ATOM 2597 C CA . VAL A 1 336 ? 12.627 -38.344 -43.035 1.00 41.41 336 VAL A CA 1
ATOM 2598 C C . VAL A 1 336 ? 11.307 -38.309 -43.807 1.00 41.41 336 VAL A C 1
ATOM 2600 O O . VAL A 1 336 ? 11.185 -37.653 -44.836 1.00 41.41 336 VAL A O 1
ATOM 2603 N N . GLY A 1 337 ? 10.312 -39.045 -43.301 1.00 43.53 337 GLY A N 1
ATOM 2604 C CA . GLY A 1 337 ? 8.916 -38.973 -43.747 1.00 43.53 337 GLY A CA 1
ATOM 2605 C C . GLY A 1 337 ? 8.243 -37.621 -43.430 1.00 43.53 337 GLY A C 1
ATOM 2606 O O . GLY A 1 337 ? 8.812 -36.793 -42.715 1.00 43.53 337 GLY A O 1
ATOM 2607 N N . PRO A 1 338 ? 7.028 -37.371 -43.955 1.00 43.28 338 PRO A N 1
ATOM 2608 C CA . PRO A 1 338 ? 6.396 -36.050 -43.944 1.00 43.28 338 PRO A CA 1
ATOM 2609 C C . PRO A 1 338 ? 6.014 -35.580 -42.526 1.00 43.28 338 PRO A C 1
ATOM 2611 O O . PRO A 1 338 ? 5.733 -36.405 -41.650 1.00 43.28 338 PRO A O 1
ATOM 2614 N N . PRO A 1 339 ? 5.958 -34.257 -42.271 1.00 42.09 339 PRO A N 1
ATOM 2615 C CA . PRO A 1 339 ? 5.727 -33.731 -40.933 1.00 42.09 339 PRO A CA 1
ATOM 2616 C C . PRO A 1 339 ? 4.271 -33.944 -40.501 1.00 42.09 339 PRO A C 1
ATOM 2618 O O . PRO A 1 339 ? 3.334 -33.359 -41.046 1.00 42.09 339 PRO A O 1
ATOM 2621 N N . ALA A 1 340 ? 4.081 -34.761 -39.466 1.00 37.56 340 ALA A N 1
ATOM 2622 C CA . ALA A 1 340 ? 2.813 -34.880 -38.764 1.00 37.56 340 ALA A CA 1
ATOM 2623 C C . ALA A 1 340 ? 2.460 -33.551 -38.072 1.00 37.56 340 ALA A C 1
ATOM 2625 O O . ALA A 1 340 ? 3.223 -33.034 -37.250 1.00 37.56 340 ALA A O 1
ATOM 2626 N N . ARG A 1 341 ? 1.270 -33.020 -38.377 1.00 39.66 341 ARG A N 1
ATOM 2627 C CA . ARG A 1 341 ? 0.642 -31.889 -37.680 1.00 39.66 341 ARG A CA 1
ATOM 2628 C C . ARG A 1 341 ? 0.532 -32.204 -36.183 1.00 39.66 341 ARG A C 1
ATOM 2630 O O . ARG A 1 341 ? -0.339 -32.967 -35.769 1.00 39.66 341 ARG A O 1
ATOM 2637 N N . ARG A 1 342 ? 1.399 -31.617 -35.352 1.00 35.91 342 ARG A N 1
ATOM 2638 C CA . ARG A 1 342 ? 1.255 -31.677 -33.891 1.00 35.91 342 ARG A CA 1
ATOM 2639 C C . ARG A 1 342 ? 0.273 -30.610 -33.432 1.00 35.91 342 ARG A C 1
ATOM 2641 O O . ARG A 1 342 ? 0.592 -29.430 -33.352 1.00 35.91 342 ARG A O 1
ATOM 2648 N N . VAL A 1 343 ? -0.926 -31.077 -33.109 1.00 32.75 343 VAL A N 1
ATOM 2649 C CA . VAL A 1 343 ? -1.921 -30.380 -32.296 1.00 32.75 343 VAL A CA 1
ATOM 2650 C C . VAL A 1 343 ? -1.260 -29.954 -30.978 1.00 32.75 343 VAL A C 1
ATOM 2652 O O . VAL A 1 343 ? -0.839 -30.795 -30.180 1.00 32.75 343 VAL A O 1
ATOM 2655 N N . LEU A 1 344 ? -1.149 -28.642 -30.759 1.00 33.97 344 LEU A N 1
ATOM 2656 C CA . LEU A 1 344 ? -0.714 -28.026 -29.503 1.00 33.97 344 LEU A CA 1
ATOM 2657 C C . LEU A 1 344 ? -1.782 -28.267 -28.431 1.00 33.97 344 LEU A C 1
ATOM 2659 O O . LEU A 1 344 ? -2.659 -27.447 -28.172 1.00 33.97 344 LEU A O 1
ATOM 2663 N N . ARG A 1 345 ? -1.713 -29.434 -27.792 1.00 29.12 345 ARG A N 1
ATOM 2664 C CA . ARG A 1 345 ? -2.446 -29.712 -26.560 1.00 29.12 345 ARG A CA 1
ATOM 2665 C C . ARG A 1 345 ? -1.739 -28.935 -25.447 1.00 29.12 345 ARG A C 1
ATOM 2667 O O . ARG A 1 345 ? -0.654 -29.334 -25.024 1.00 29.12 345 ARG A O 1
ATOM 2674 N N . ARG A 1 346 ? -2.322 -27.810 -25.008 1.00 34.50 346 ARG A N 1
ATOM 2675 C CA . ARG A 1 346 ? -1.905 -27.078 -23.799 1.00 34.50 346 ARG A CA 1
ATOM 2676 C C . ARG A 1 346 ? -1.868 -28.071 -22.635 1.00 34.50 346 ARG A C 1
ATOM 2678 O O . ARG A 1 346 ? -2.903 -28.423 -22.079 1.00 34.50 346 ARG A O 1
ATOM 2685 N N . ARG A 1 347 ? -0.676 -28.563 -22.292 1.00 29.47 347 ARG A N 1
ATOM 2686 C CA . ARG A 1 347 ? -0.433 -29.171 -20.986 1.00 29.47 347 ARG A CA 1
ATOM 2687 C C . ARG A 1 347 ? -0.437 -28.016 -19.999 1.00 29.47 347 ARG A C 1
ATOM 2689 O O . ARG A 1 347 ? 0.407 -27.132 -20.102 1.00 29.47 347 ARG A O 1
ATOM 2696 N N . SER A 1 348 ? -1.407 -28.016 -19.092 1.00 29.95 348 SER A N 1
ATOM 2697 C CA . SER A 1 348 ? -1.357 -27.229 -17.867 1.00 29.95 348 SER A CA 1
ATOM 2698 C C . SER A 1 348 ? 0.008 -27.463 -17.224 1.00 29.95 348 SER A C 1
ATOM 2700 O O . SER A 1 348 ? 0.301 -28.573 -16.772 1.00 29.95 348 SER A O 1
ATOM 2702 N N . ALA A 1 349 ? 0.878 -26.457 -17.274 1.00 32.19 349 ALA A N 1
ATOM 2703 C CA . ALA A 1 349 ? 2.133 -26.501 -16.555 1.00 32.19 349 ALA A CA 1
ATOM 2704 C C . ALA A 1 349 ? 1.783 -26.635 -15.071 1.00 32.19 349 ALA A C 1
ATOM 2706 O O . ALA A 1 349 ? 1.121 -25.765 -14.508 1.00 32.19 349 ALA A O 1
ATOM 2707 N N . LEU A 1 350 ? 2.194 -27.742 -14.451 1.00 33.00 350 LEU A N 1
ATOM 2708 C CA . LEU A 1 350 ? 2.393 -27.771 -13.009 1.00 33.00 350 LEU A CA 1
ATOM 2709 C C . LEU A 1 350 ? 3.276 -26.560 -12.685 1.00 33.00 350 LEU A C 1
ATOM 2711 O O . LEU A 1 350 ? 4.420 -26.501 -13.141 1.00 33.00 350 LEU A O 1
ATOM 2715 N N . ARG A 1 351 ? 2.718 -25.567 -11.987 1.00 38.47 351 ARG A N 1
ATOM 2716 C CA . ARG A 1 351 ? 3.482 -24.454 -11.423 1.00 38.47 351 ARG A CA 1
ATOM 2717 C C . ARG A 1 351 ? 4.465 -25.066 -10.430 1.00 38.47 351 ARG A C 1
ATOM 2719 O O . ARG A 1 351 ? 4.075 -25.486 -9.346 1.00 38.47 351 ARG A O 1
ATOM 2726 N N . TYR A 1 352 ? 5.719 -25.202 -10.839 1.00 49.72 352 TYR A N 1
ATOM 2727 C CA . TYR A 1 352 ? 6.800 -25.518 -9.917 1.00 49.72 352 TYR A CA 1
ATOM 2728 C C . TYR A 1 352 ? 7.148 -24.210 -9.208 1.00 49.72 352 TYR A C 1
ATOM 2730 O O . TYR A 1 352 ? 7.458 -23.243 -9.895 1.00 49.72 352 TYR A O 1
ATOM 2738 N N . GLY A 1 353 ? 7.059 -24.167 -7.878 1.00 59.12 353 GLY A N 1
ATOM 2739 C CA . GLY A 1 353 ? 7.431 -22.982 -7.097 1.00 59.12 353 GLY A CA 1
ATOM 2740 C C . GLY A 1 353 ? 8.911 -22.605 -7.256 1.00 59.12 353 GLY A C 1
ATOM 2741 O O . GLY A 1 353 ? 9.703 -23.349 -7.844 1.00 59.12 353 GLY A O 1
ATOM 2742 N N . GLY A 1 354 ? 9.301 -21.456 -6.700 1.00 72.69 354 GLY A N 1
ATOM 2743 C CA . GLY A 1 354 ? 10.685 -20.976 -6.719 1.00 72.69 354 GLY A CA 1
ATOM 2744 C C . GLY A 1 354 ? 11.116 -20.357 -8.043 1.00 72.69 354 GLY A C 1
ATOM 2745 O O . GLY A 1 354 ? 12.312 -20.230 -8.276 1.00 72.69 354 GLY A O 1
ATOM 2746 N N . GLU A 1 355 ? 10.189 -19.996 -8.938 1.00 72.81 355 GLU A N 1
ATOM 2747 C CA . GLU A 1 355 ? 10.538 -19.296 -10.188 1.00 72.81 355 GLU A CA 1
ATOM 2748 C C . GLU A 1 355 ? 10.990 -17.849 -9.938 1.00 72.81 355 GLU A C 1
ATOM 2750 O O . GLU A 1 355 ? 11.607 -17.250 -10.812 1.00 72.81 355 GLU A O 1
ATOM 2755 N N . THR A 1 356 ? 10.717 -17.322 -8.742 1.00 67.44 356 THR A N 1
ATOM 2756 C CA . THR A 1 356 ? 11.003 -15.951 -8.306 1.00 67.44 356 THR A CA 1
ATOM 2757 C C . THR A 1 356 ? 11.544 -15.976 -6.878 1.00 67.44 356 THR A C 1
ATOM 2759 O O . THR A 1 356 ? 11.217 -16.901 -6.126 1.00 67.44 356 THR A O 1
ATOM 2762 N N . ALA A 1 357 ? 12.343 -14.976 -6.492 1.00 72.38 357 ALA A N 1
ATOM 2763 C CA . ALA A 1 357 ? 12.896 -14.867 -5.138 1.00 72.38 357 ALA A CA 1
ATOM 2764 C C . ALA A 1 357 ? 11.785 -14.839 -4.077 1.00 72.38 357 ALA A C 1
ATOM 2766 O O . ALA A 1 357 ? 11.865 -15.511 -3.052 1.00 72.38 357 ALA A O 1
ATOM 2767 N N . LEU A 1 358 ? 10.692 -14.144 -4.381 1.00 65.38 358 LEU A N 1
ATOM 2768 C CA . LEU A 1 358 ? 9.535 -13.999 -3.503 1.00 65.38 358 LEU A CA 1
ATOM 2769 C C . LEU A 1 358 ? 8.653 -15.253 -3.402 1.00 65.38 358 LEU A C 1
ATOM 2771 O O . LEU A 1 358 ? 7.928 -15.420 -2.427 1.00 65.38 358 LEU A O 1
ATOM 2775 N N . GLU A 1 359 ? 8.691 -16.143 -4.394 1.00 73.62 359 GLU A N 1
ATOM 2776 C CA . GLU A 1 359 ? 8.037 -17.459 -4.345 1.00 73.62 359 GLU A CA 1
ATOM 2777 C C . GLU A 1 359 ? 9.048 -18.575 -4.061 1.00 73.62 359 GLU A C 1
ATOM 2779 O O . GLU A 1 359 ? 8.848 -19.722 -4.482 1.00 73.62 359 GLU A O 1
ATOM 2784 N N . ALA A 1 360 ? 10.154 -18.237 -3.387 1.00 83.56 360 ALA A N 1
ATOM 2785 C CA . ALA A 1 360 ? 11.211 -19.177 -3.060 1.00 83.56 360 ALA A CA 1
ATOM 2786 C C . ALA A 1 360 ? 10.632 -20.446 -2.425 1.00 83.56 360 ALA A C 1
ATOM 2788 O O . ALA A 1 360 ? 9.907 -20.409 -1.429 1.00 83.56 360 ALA A O 1
ATOM 2789 N N . SER A 1 361 ? 10.943 -21.591 -3.028 1.00 85.56 361 SER A N 1
ATOM 2790 C CA . SER A 1 361 ? 10.396 -22.865 -2.573 1.00 85.56 361 SER A CA 1
ATOM 2791 C C . SER A 1 361 ? 11.071 -23.304 -1.279 1.00 85.56 361 SER A C 1
ATOM 2793 O O . SER A 1 361 ? 12.303 -23.322 -1.231 1.00 85.56 361 SER A O 1
ATOM 2795 N N . PRO A 1 362 ? 10.319 -23.733 -0.255 1.00 88.56 362 PRO A N 1
ATOM 2796 C CA . PRO A 1 362 ? 10.926 -24.364 0.904 1.00 88.56 362 PRO A CA 1
ATOM 2797 C C . PRO A 1 362 ? 11.586 -25.686 0.488 1.00 88.56 362 PRO A C 1
ATOM 2799 O O . PRO A 1 362 ? 11.016 -26.487 -0.268 1.00 88.56 362 PRO A O 1
ATOM 2802 N N . VAL A 1 363 ? 12.800 -25.899 0.982 1.00 90.88 363 VAL A N 1
ATOM 2803 C CA . VAL A 1 363 ? 13.609 -27.110 0.785 1.00 90.88 363 VAL A CA 1
ATOM 2804 C C . VAL A 1 363 ? 14.132 -27.582 2.130 1.00 90.88 363 VAL A C 1
ATOM 2806 O O . VAL A 1 363 ? 14.180 -26.810 3.082 1.00 90.88 363 VAL A O 1
ATOM 2809 N N . ARG A 1 364 ? 14.490 -28.861 2.235 1.00 89.25 364 ARG A N 1
ATOM 2810 C CA . ARG A 1 364 ? 15.009 -29.406 3.501 1.00 89.25 364 ARG A CA 1
ATOM 2811 C C . ARG A 1 364 ? 16.410 -28.894 3.820 1.00 89.25 364 ARG A C 1
ATOM 2813 O O . ARG A 1 364 ? 16.701 -28.581 4.966 1.00 89.25 364 ARG A O 1
ATOM 2820 N N . ASP A 1 365 ? 17.249 -28.817 2.799 1.00 90.31 365 ASP A N 1
ATOM 2821 C CA . ASP A 1 365 ? 18.661 -28.473 2.890 1.00 90.31 365 ASP A CA 1
ATOM 2822 C C . ASP A 1 365 ? 19.179 -28.026 1.510 1.00 90.31 365 ASP A C 1
ATOM 2824 O O . ASP A 1 365 ? 18.431 -27.927 0.525 1.00 90.31 365 ASP A O 1
ATOM 2828 N N . ARG A 1 366 ? 20.480 -27.735 1.446 1.00 89.94 366 ARG A N 1
ATOM 2829 C CA . ARG A 1 366 ? 21.162 -27.318 0.220 1.00 89.94 366 ARG A CA 1
ATOM 2830 C C . ARG A 1 366 ? 21.164 -28.403 -0.859 1.00 89.94 366 ARG A C 1
ATOM 2832 O O . ARG A 1 366 ? 21.077 -28.067 -2.039 1.00 89.94 366 ARG A O 1
ATOM 2839 N N . ASP A 1 367 ? 21.206 -29.675 -0.480 1.00 89.81 367 ASP A N 1
ATOM 2840 C CA . ASP A 1 367 ? 21.248 -30.792 -1.425 1.00 89.81 367 ASP A CA 1
ATOM 2841 C C . ASP A 1 367 ? 19.882 -31.013 -2.097 1.00 89.81 367 ASP A C 1
ATOM 2843 O O . ASP A 1 367 ? 19.819 -31.257 -3.305 1.00 89.81 367 ASP A O 1
ATOM 2847 N N . ASP A 1 368 ? 18.774 -30.835 -1.364 1.00 89.62 368 ASP A N 1
ATOM 2848 C CA . ASP A 1 368 ? 17.412 -30.797 -1.923 1.00 89.62 368 ASP A CA 1
ATOM 2849 C C . ASP A 1 368 ? 17.275 -29.648 -2.937 1.00 89.62 368 ASP A C 1
ATOM 2851 O O . ASP A 1 368 ? 16.757 -29.845 -4.040 1.00 89.62 368 ASP A O 1
ATOM 2855 N N . ALA A 1 369 ? 17.821 -28.465 -2.631 1.00 88.88 369 ALA A N 1
ATOM 2856 C CA . ALA A 1 369 ? 17.846 -27.347 -3.577 1.00 88.88 369 ALA A CA 1
ATOM 2857 C C . ALA A 1 369 ? 18.624 -27.691 -4.863 1.00 88.88 369 ALA A C 1
ATOM 2859 O O . ALA A 1 369 ? 18.101 -27.512 -5.968 1.00 88.88 369 ALA A O 1
ATOM 2860 N N . VAL A 1 370 ? 19.837 -28.247 -4.738 1.00 90.75 370 VAL A N 1
ATOM 2861 C CA . VAL A 1 370 ? 20.660 -28.695 -5.879 1.00 90.75 370 VAL A CA 1
ATOM 2862 C C . VAL A 1 370 ? 19.895 -29.705 -6.737 1.00 90.75 370 VAL A C 1
ATOM 2864 O O . VAL A 1 370 ? 19.827 -29.565 -7.964 1.00 90.75 370 VAL A O 1
ATOM 2867 N N . ALA A 1 371 ? 19.281 -30.708 -6.105 1.00 88.25 371 ALA A N 1
ATOM 2868 C CA . ALA A 1 371 ? 18.534 -31.750 -6.796 1.00 88.25 371 ALA A CA 1
ATOM 2869 C C . ALA A 1 371 ? 17.348 -31.174 -7.583 1.00 88.25 371 ALA A C 1
ATOM 2871 O O . ALA A 1 371 ? 17.112 -31.571 -8.729 1.00 88.25 371 ALA A O 1
ATOM 2872 N N . ARG A 1 372 ? 16.626 -30.201 -7.013 1.00 87.81 372 ARG A N 1
ATOM 2873 C CA . ARG A 1 372 ? 15.489 -29.546 -7.679 1.00 87.81 372 ARG A CA 1
ATOM 2874 C C . ARG A 1 372 ? 15.906 -28.712 -8.885 1.00 87.81 372 ARG A C 1
ATOM 2876 O O . ARG A 1 372 ? 15.207 -28.749 -9.899 1.00 87.81 372 ARG A O 1
ATOM 2883 N N . VAL A 1 373 ? 17.039 -28.011 -8.813 1.00 86.75 373 VAL A N 1
ATOM 2884 C CA . VAL A 1 373 ? 17.590 -27.270 -9.962 1.00 86.75 373 VAL A CA 1
ATOM 2885 C C . VAL A 1 373 ? 18.019 -28.240 -11.070 1.00 86.75 373 VAL A C 1
ATOM 2887 O O . VAL A 1 373 ? 17.632 -28.066 -12.228 1.00 86.75 373 VAL A O 1
ATOM 2890 N N . ALA A 1 374 ? 18.749 -29.305 -10.725 1.00 86.19 374 ALA A N 1
ATOM 2891 C CA . ALA A 1 374 ? 19.267 -30.283 -11.687 1.00 86.19 374 ALA A CA 1
ATOM 2892 C C . ALA A 1 374 ? 18.183 -31.199 -12.302 1.00 86.19 374 ALA A C 1
ATOM 2894 O O . ALA A 1 374 ? 18.356 -31.729 -13.402 1.00 86.19 374 ALA A O 1
ATOM 2895 N N . ALA A 1 375 ? 17.037 -31.385 -11.638 1.00 84.88 375 ALA A N 1
ATOM 2896 C CA . ALA A 1 375 ? 15.955 -32.244 -12.128 1.00 84.88 375 ALA A CA 1
ATOM 2897 C C . ALA A 1 375 ? 15.268 -31.715 -13.404 1.00 84.88 375 ALA A C 1
ATOM 2899 O O . ALA A 1 375 ? 14.666 -32.494 -14.163 1.00 84.88 375 ALA A O 1
ATOM 2900 N N . ARG A 1 376 ? 15.345 -30.403 -13.672 1.00 77.94 376 ARG A N 1
ATOM 2901 C CA . ARG A 1 376 ? 14.718 -29.796 -14.851 1.00 77.94 376 ARG A CA 1
ATOM 2902 C C . ARG A 1 376 ? 15.557 -30.014 -16.105 1.00 77.94 376 ARG A C 1
ATOM 2904 O O . ARG A 1 376 ? 16.752 -29.749 -16.150 1.00 77.94 376 ARG A O 1
ATOM 2911 N N . LYS A 1 377 ? 14.890 -30.448 -17.176 1.00 78.94 377 LYS A N 1
ATOM 2912 C CA . LYS A 1 377 ? 15.480 -30.410 -18.516 1.00 78.94 377 LYS A CA 1
ATOM 2913 C C . LYS A 1 377 ? 15.591 -28.956 -18.959 1.00 78.94 377 LYS A C 1
ATOM 2915 O O . LYS A 1 377 ? 14.618 -28.210 -18.862 1.00 78.94 377 LYS A O 1
ATOM 2920 N N . CYS A 1 378 ? 16.750 -28.593 -19.488 1.00 72.31 378 CYS A N 1
ATOM 2921 C CA . CYS A 1 378 ? 16.905 -27.382 -20.271 1.00 72.31 378 CYS A CA 1
ATOM 2922 C C . CYS A 1 378 ? 15.960 -27.427 -21.488 1.00 72.31 378 CYS A C 1
ATOM 2924 O O . CYS A 1 378 ? 15.559 -28.506 -21.938 1.00 72.31 378 CYS A O 1
ATOM 2926 N N . SER A 1 379 ? 15.626 -26.267 -22.050 1.00 70.00 379 SER A N 1
ATOM 2927 C CA . SER A 1 379 ? 14.798 -26.146 -23.257 1.00 70.00 379 SER A CA 1
ATOM 2928 C C . SER A 1 379 ? 15.376 -26.900 -24.463 1.00 70.00 379 SER A C 1
ATOM 2930 O O . SER A 1 379 ? 14.614 -27.386 -25.295 1.00 70.00 379 SER A O 1
ATOM 2932 N N . CYS A 1 380 ? 16.699 -27.091 -24.523 1.00 67.81 380 CYS A N 1
ATOM 2933 C CA . CYS A 1 380 ? 17.371 -27.915 -25.535 1.00 67.81 380 CYS A CA 1
ATOM 2934 C C . CYS A 1 380 ? 17.259 -29.438 -25.294 1.00 67.81 380 CYS A C 1
ATOM 2936 O O . CYS A 1 380 ? 17.785 -30.230 -26.070 1.00 67.81 380 CYS A O 1
ATOM 2938 N N . GLY A 1 381 ? 16.597 -29.868 -24.214 1.00 74.94 381 GLY A N 1
ATOM 2939 C CA . GLY A 1 381 ? 16.364 -31.274 -23.870 1.00 74.94 381 GLY A CA 1
ATOM 2940 C C . GLY A 1 381 ? 17.426 -31.915 -22.968 1.00 74.94 381 GLY A C 1
ATOM 2941 O O . GLY A 1 381 ? 17.173 -32.997 -22.427 1.00 74.94 381 GLY A O 1
ATOM 2942 N N . VAL A 1 382 ? 18.567 -31.252 -22.754 1.00 82.50 382 VAL A N 1
ATOM 2943 C CA . VAL A 1 382 ? 19.669 -31.722 -21.895 1.00 82.50 382 VAL A CA 1
ATOM 2944 C C . VAL A 1 382 ? 19.338 -31.500 -20.418 1.00 82.50 382 VAL A C 1
ATOM 2946 O O . VAL A 1 382 ? 18.783 -30.465 -20.050 1.00 82.50 382 VAL A O 1
ATOM 2949 N N . ARG A 1 383 ? 19.673 -32.467 -19.555 1.00 83.25 383 ARG A N 1
ATOM 2950 C CA . ARG A 1 383 ? 19.606 -32.285 -18.098 1.00 83.25 383 ARG A CA 1
ATOM 2951 C C . ARG A 1 383 ? 20.948 -31.775 -17.566 1.00 83.25 383 ARG A C 1
ATOM 2953 O O . ARG A 1 383 ? 21.964 -32.382 -17.906 1.00 83.25 383 ARG A O 1
ATOM 2960 N N . PRO A 1 384 ? 20.958 -30.713 -16.749 1.00 79.81 384 PRO A N 1
ATOM 2961 C CA . PRO A 1 384 ? 22.147 -30.318 -16.014 1.00 79.81 384 PRO A CA 1
ATOM 2962 C C . PRO A 1 384 ? 22.524 -31.359 -14.956 1.00 79.81 384 PRO A C 1
ATOM 2964 O O . PRO A 1 384 ? 21.667 -32.096 -14.463 1.00 79.81 384 PRO A O 1
ATOM 2967 N N . THR A 1 385 ? 23.800 -31.406 -14.586 1.00 85.31 385 THR A N 1
ATOM 2968 C CA . THR A 1 385 ? 24.269 -32.219 -13.461 1.00 85.31 385 THR A CA 1
ATOM 2969 C C . THR A 1 385 ? 24.259 -31.401 -12.162 1.00 85.31 385 THR A C 1
ATOM 2971 O O . THR A 1 385 ? 24.471 -30.189 -12.204 1.00 85.31 385 THR A O 1
ATOM 2974 N N . PRO A 1 386 ? 24.055 -32.038 -10.991 1.00 86.06 386 PRO A N 1
ATOM 2975 C CA . PRO A 1 386 ? 24.133 -31.378 -9.682 1.00 86.06 386 PRO A CA 1
ATOM 2976 C C . PRO A 1 386 ? 25.393 -30.524 -9.474 1.00 86.06 386 PRO A C 1
ATOM 2978 O O . PRO A 1 386 ? 25.312 -29.427 -8.939 1.00 86.06 386 PRO A O 1
ATOM 2981 N N . ALA A 1 387 ? 26.545 -30.982 -9.975 1.00 85.31 387 ALA A N 1
ATOM 2982 C CA . ALA A 1 387 ? 27.823 -30.275 -9.861 1.00 85.31 387 ALA A CA 1
ATOM 2983 C C . ALA A 1 387 ? 27.886 -28.946 -10.642 1.00 85.31 387 ALA A C 1
ATOM 2985 O O . ALA A 1 387 ? 28.796 -28.154 -10.427 1.00 85.31 387 ALA A O 1
ATOM 2986 N N . GLN A 1 388 ? 26.950 -28.704 -11.565 1.00 83.62 388 GLN A N 1
ATOM 2987 C CA . GLN A 1 388 ? 26.859 -27.450 -12.318 1.00 83.62 388 GLN A CA 1
ATOM 2988 C C . GLN A 1 388 ? 26.007 -26.393 -11.603 1.00 83.62 388 GLN A C 1
ATOM 2990 O O . GLN A 1 388 ? 25.901 -25.272 -12.103 1.00 83.62 388 GLN A O 1
ATOM 2995 N N . VAL A 1 389 ? 25.366 -26.747 -10.484 1.00 86.94 389 VAL A N 1
ATOM 2996 C CA . VAL A 1 389 ? 24.513 -25.828 -9.734 1.00 86.94 389 VAL A CA 1
ATOM 2997 C C . VAL A 1 389 ? 25.379 -24.955 -8.828 1.00 86.94 389 VAL A C 1
ATOM 2999 O O . VAL A 1 389 ? 26.053 -25.454 -7.932 1.00 86.94 389 VAL A O 1
ATOM 3002 N N . THR A 1 390 ? 25.343 -23.646 -9.049 1.00 87.00 390 THR A N 1
ATOM 3003 C CA . THR A 1 390 ? 25.919 -22.636 -8.157 1.00 87.00 390 THR A CA 1
ATOM 3004 C C . THR A 1 390 ? 24.810 -21.904 -7.421 1.00 87.00 390 THR A C 1
ATOM 3006 O O . THR A 1 390 ? 23.643 -21.997 -7.795 1.00 87.00 390 THR A O 1
ATOM 3009 N N . PHE A 1 391 ? 25.157 -21.181 -6.363 1.00 86.94 391 PHE A N 1
ATOM 3010 C CA . PHE A 1 391 ? 24.182 -20.414 -5.604 1.00 86.94 391 PHE A CA 1
ATOM 3011 C C . PHE A 1 391 ? 24.699 -19.025 -5.262 1.00 86.94 391 PHE A C 1
ATOM 3013 O O . PHE A 1 391 ? 25.879 -18.863 -4.947 1.00 86.94 391 PHE A O 1
ATOM 3020 N N . SER A 1 392 ? 23.785 -18.066 -5.279 1.00 81.44 392 SER A N 1
ATOM 3021 C CA . SER A 1 392 ? 23.931 -16.722 -4.724 1.00 81.44 392 SER A CA 1
ATOM 3022 C C . SER A 1 392 ? 22.890 -16.511 -3.625 1.00 81.44 392 SER A C 1
ATOM 3024 O O . SER A 1 392 ? 21.797 -17.075 -3.683 1.00 81.44 392 SER A O 1
ATOM 3026 N N . GLU A 1 393 ? 23.222 -15.706 -2.617 1.00 81.00 393 GLU A N 1
ATOM 3027 C CA . GLU A 1 393 ? 22.235 -15.230 -1.646 1.00 81.00 393 GLU A CA 1
ATOM 3028 C C . GLU A 1 393 ? 21.479 -14.031 -2.223 1.00 81.00 393 GLU A C 1
ATOM 3030 O O . GLU A 1 393 ? 22.082 -13.111 -2.778 1.00 81.00 393 GLU A O 1
ATOM 3035 N N . VAL A 1 394 ? 20.162 -14.026 -2.043 1.00 70.44 394 VAL A N 1
ATOM 3036 C CA . VAL A 1 394 ? 19.276 -12.908 -2.363 1.00 70.44 394 VAL A CA 1
ATOM 3037 C C . VAL A 1 394 ? 18.553 -12.513 -1.087 1.00 70.44 394 VAL A C 1
ATOM 3039 O O . VAL A 1 394 ? 17.893 -13.330 -0.448 1.00 70.44 394 VAL A O 1
ATOM 3042 N N . ARG A 1 395 ? 18.709 -11.255 -0.680 1.00 66.00 395 ARG A N 1
ATOM 3043 C CA . ARG A 1 395 ? 18.098 -10.731 0.544 1.00 66.00 395 ARG A CA 1
ATOM 3044 C C . ARG A 1 395 ? 16.764 -10.064 0.224 1.00 66.00 395 ARG A C 1
ATOM 3046 O O . ARG A 1 395 ? 16.718 -9.181 -0.628 1.00 66.00 395 ARG A O 1
ATOM 3053 N N . LEU A 1 396 ? 15.716 -10.481 0.926 1.00 59.19 396 LEU A N 1
ATOM 3054 C CA . LEU A 1 396 ? 14.344 -9.995 0.809 1.00 59.19 396 LEU A CA 1
ATOM 3055 C C . LEU A 1 396 ? 13.883 -9.451 2.174 1.00 59.19 396 LEU A C 1
ATOM 3057 O O . LEU A 1 396 ? 13.232 -10.156 2.944 1.00 59.19 396 LEU A O 1
ATOM 3061 N N . GLY A 1 397 ? 14.269 -8.222 2.514 1.00 63.38 397 GLY A N 1
ATOM 3062 C CA . GLY A 1 397 ? 14.075 -7.686 3.862 1.00 63.38 397 GLY A CA 1
ATOM 3063 C C . GLY A 1 397 ? 14.949 -8.433 4.880 1.00 63.38 397 GLY A C 1
ATOM 3064 O O . GLY A 1 397 ? 16.167 -8.520 4.725 1.00 63.38 397 GLY A O 1
ATOM 3065 N N . GLU A 1 3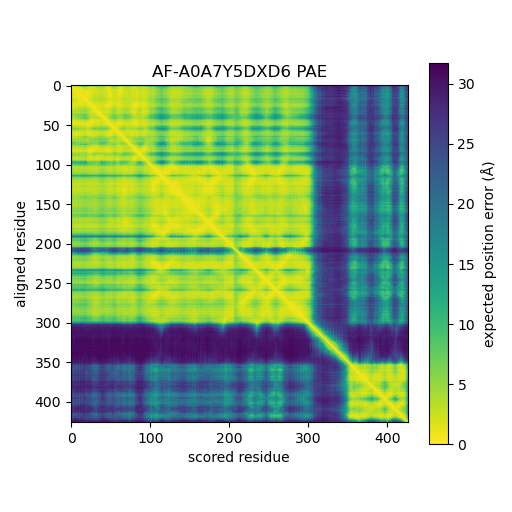98 ? 14.329 -9.006 5.917 1.00 52.59 398 GLU A N 1
ATOM 3066 C CA . GLU A 1 398 ? 15.014 -9.855 6.913 1.00 52.59 398 GLU A CA 1
ATOM 3067 C C . GLU A 1 398 ? 15.220 -11.307 6.436 1.00 52.59 398 GLU A C 1
ATOM 3069 O O . GLU A 1 398 ? 16.033 -12.044 7.008 1.00 52.59 398 GLU A O 1
ATOM 3074 N N . ASP A 1 399 ? 14.521 -11.722 5.374 1.00 60.16 399 ASP A N 1
ATOM 3075 C CA . ASP A 1 399 ? 14.643 -13.060 4.803 1.00 60.16 399 ASP A CA 1
ATOM 3076 C C . ASP A 1 399 ? 15.861 -13.144 3.869 1.00 60.16 399 ASP A C 1
ATOM 3078 O O . ASP A 1 399 ? 16.124 -12.264 3.050 1.00 60.16 399 ASP A O 1
ATOM 3082 N N . VAL A 1 400 ? 16.594 -14.256 3.944 1.00 76.25 400 VAL A N 1
ATOM 3083 C CA . VAL A 1 400 ? 17.631 -14.612 2.965 1.00 76.25 400 VAL A CA 1
ATOM 3084 C C . VAL A 1 400 ? 17.129 -15.821 2.193 1.00 76.25 400 VAL A C 1
ATOM 3086 O O . VAL A 1 400 ? 16.803 -16.847 2.793 1.00 76.25 400 VAL A O 1
ATOM 3089 N N . VAL A 1 401 ? 17.045 -15.696 0.871 1.00 84.69 401 VAL A N 1
ATOM 3090 C CA . VAL A 1 401 ? 16.704 -16.798 -0.030 1.00 84.69 401 VAL A CA 1
ATOM 3091 C C . VAL A 1 401 ? 17.893 -17.137 -0.914 1.00 84.69 401 VAL A C 1
ATOM 3093 O O . VAL A 1 401 ? 18.699 -16.286 -1.277 1.00 84.69 401 VAL A O 1
ATOM 3096 N N . ASP A 1 402 ? 17.998 -18.404 -1.276 1.00 87.81 402 ASP A N 1
ATOM 3097 C CA . ASP A 1 402 ? 19.100 -18.935 -2.058 1.00 87.81 402 ASP A CA 1
ATOM 3098 C C . ASP A 1 402 ? 18.707 -19.081 -3.527 1.00 87.81 402 ASP A C 1
ATOM 3100 O O . ASP A 1 402 ? 17.808 -19.855 -3.864 1.00 87.81 402 ASP A O 1
ATOM 3104 N N . ALA A 1 403 ? 19.403 -18.373 -4.412 1.00 86.00 403 ALA A N 1
ATOM 3105 C CA . ALA A 1 403 ? 19.233 -18.460 -5.855 1.00 86.00 403 ALA A CA 1
ATOM 3106 C C . ALA A 1 403 ? 20.134 -19.562 -6.432 1.00 86.00 403 ALA A C 1
ATOM 3108 O O . ALA A 1 403 ? 21.307 -19.347 -6.725 1.00 86.00 403 ALA A O 1
ATOM 3109 N N . GLY A 1 404 ? 19.584 -20.763 -6.605 1.00 87.69 404 GLY A N 1
ATOM 3110 C CA . GLY A 1 404 ? 20.241 -21.881 -7.278 1.00 87.69 404 GLY A CA 1
ATOM 3111 C C . GLY A 1 404 ? 20.240 -21.702 -8.794 1.00 87.69 404 GLY A C 1
ATOM 3112 O O . GLY A 1 404 ? 19.183 -21.691 -9.429 1.00 87.69 404 GLY A O 1
ATOM 3113 N N . ARG A 1 405 ? 21.428 -21.593 -9.386 1.00 86.44 405 ARG A N 1
ATOM 3114 C CA . ARG A 1 405 ? 21.674 -21.328 -10.806 1.00 86.44 405 ARG A CA 1
ATOM 3115 C C . ARG A 1 405 ? 22.368 -22.509 -11.466 1.00 86.44 405 ARG A C 1
ATOM 3117 O O . ARG A 1 405 ? 23.324 -23.045 -10.927 1.00 86.44 405 ARG A O 1
ATOM 3124 N N . VAL A 1 406 ? 21.961 -22.862 -12.683 1.00 85.56 406 VAL A N 1
ATOM 3125 C CA . VAL A 1 406 ? 22.714 -23.796 -13.528 1.00 85.56 406 VAL A CA 1
ATOM 3126 C C . VAL A 1 406 ? 22.750 -23.354 -14.981 1.00 85.56 406 VAL A C 1
ATOM 3128 O O . VAL A 1 406 ? 21.704 -23.099 -15.572 1.00 85.56 406 VAL A O 1
ATOM 3131 N N . THR A 1 407 ? 23.940 -23.313 -15.581 1.00 79.56 407 THR A N 1
ATOM 3132 C CA . THR A 1 407 ? 24.132 -22.993 -17.003 1.00 79.56 407 THR A CA 1
ATOM 3133 C C . THR A 1 407 ? 24.226 -24.264 -17.833 1.00 79.56 407 THR A C 1
ATOM 3135 O O . THR A 1 407 ? 25.071 -25.123 -17.584 1.00 79.56 407 THR A O 1
ATOM 3138 N N . CYS A 1 408 ? 23.367 -24.407 -18.843 1.00 74.12 408 CYS A N 1
ATOM 3139 C CA . CYS A 1 408 ? 23.414 -25.556 -19.739 1.00 74.12 408 CYS A CA 1
ATOM 3140 C C . CYS A 1 408 ? 24.683 -25.518 -20.600 1.00 74.12 408 CYS A C 1
ATOM 3142 O O . CYS A 1 408 ? 24.822 -24.653 -21.460 1.00 74.12 408 CYS A O 1
ATOM 3144 N N . GLY A 1 409 ? 25.557 -26.515 -20.450 1.00 74.12 409 GLY A N 1
ATOM 3145 C CA . GLY A 1 409 ? 26.786 -26.622 -21.247 1.00 74.12 409 GLY A CA 1
ATOM 3146 C C . GLY A 1 409 ? 26.575 -26.821 -22.757 1.00 74.12 409 GLY A C 1
ATOM 3147 O O . GLY A 1 409 ? 27.520 -26.666 -23.519 1.00 74.12 409 GLY A O 1
ATOM 3148 N N . THR A 1 410 ? 25.360 -27.157 -23.208 1.00 74.50 410 THR A N 1
ATOM 3149 C CA . THR A 1 410 ? 25.060 -27.397 -24.633 1.00 74.50 410 THR A CA 1
ATOM 3150 C C . THR A 1 410 ? 24.503 -26.171 -25.351 1.00 74.50 410 THR A C 1
ATOM 3152 O O . THR A 1 410 ? 24.860 -25.932 -26.497 1.00 74.50 410 THR A O 1
ATOM 3155 N N . CYS A 1 411 ? 23.607 -25.408 -24.718 1.00 67.12 411 CYS A N 1
ATOM 3156 C CA . CYS A 1 411 ? 22.956 -24.257 -25.361 1.00 67.12 411 CYS A CA 1
ATOM 3157 C C . CYS A 1 411 ? 23.229 -22.917 -24.667 1.00 67.12 411 CYS A C 1
ATOM 3159 O O . CYS A 1 411 ? 22.714 -21.897 -25.107 1.00 67.12 411 CYS A O 1
ATOM 3161 N N . GLY A 1 412 ? 23.989 -22.911 -23.569 1.00 67.06 412 GLY A N 1
ATOM 3162 C CA . GLY A 1 412 ? 24.309 -21.706 -22.802 1.00 67.06 412 GLY A CA 1
ATOM 3163 C C . GLY A 1 412 ? 23.154 -21.145 -21.969 1.00 67.06 412 GLY A C 1
ATOM 3164 O O . GLY A 1 412 ? 23.384 -20.260 -21.153 1.00 67.06 412 GLY A O 1
ATOM 3165 N N . LEU A 1 413 ? 21.927 -21.661 -22.115 1.00 63.53 413 LEU A N 1
ATOM 3166 C CA . LEU A 1 413 ? 20.780 -21.194 -21.340 1.00 63.53 413 LEU A CA 1
ATOM 3167 C C . LEU A 1 413 ? 20.942 -21.581 -19.873 1.00 63.53 413 LEU A C 1
ATOM 3169 O O . LEU A 1 413 ? 21.110 -22.763 -19.548 1.00 63.53 413 LEU A O 1
ATOM 3173 N N . ALA A 1 414 ? 20.852 -20.596 -18.992 1.00 73.19 414 ALA A N 1
ATOM 3174 C CA . ALA A 1 414 ? 20.918 -20.828 -17.566 1.00 73.19 414 ALA A CA 1
ATOM 3175 C C . ALA A 1 414 ? 19.534 -20.765 -16.913 1.00 73.19 414 ALA A C 1
ATOM 3177 O O . ALA A 1 414 ? 18.667 -19.995 -17.310 1.00 73.19 414 ALA A O 1
ATOM 3178 N N . ASN A 1 415 ? 19.319 -21.657 -15.952 1.00 73.62 415 ASN A N 1
ATOM 3179 C CA . ASN A 1 415 ? 18.084 -21.791 -15.193 1.00 73.62 415 ASN A CA 1
ATOM 3180 C C . ASN A 1 415 ? 18.358 -21.365 -13.756 1.00 73.62 415 ASN A C 1
ATOM 3182 O O . ASN A 1 415 ? 19.313 -21.856 -13.155 1.00 73.62 415 ASN A O 1
ATOM 3186 N N . VAL A 1 416 ? 17.510 -20.493 -13.218 1.00 82.56 416 VAL A N 1
ATOM 3187 C CA . VAL A 1 416 ? 17.606 -20.006 -11.838 1.00 82.56 416 VAL A CA 1
ATOM 3188 C C . VAL A 1 416 ? 16.336 -20.369 -11.082 1.00 82.56 416 VAL A C 1
ATOM 3190 O O . VAL A 1 416 ? 15.232 -20.297 -11.631 1.00 82.56 416 VAL A O 1
ATOM 3193 N N . ARG A 1 417 ? 16.488 -20.827 -9.842 1.00 86.00 417 ARG A N 1
ATOM 3194 C CA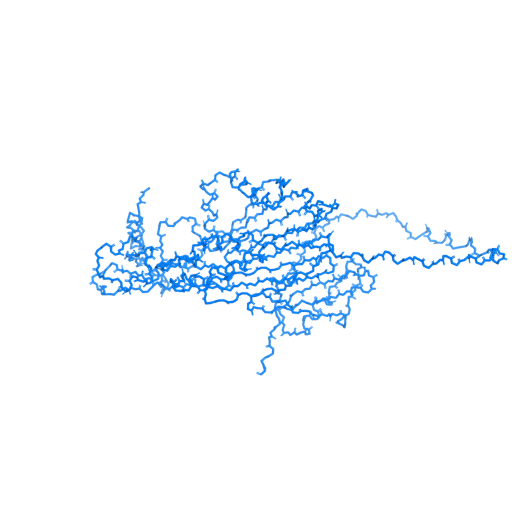 . ARG A 1 417 ? 15.391 -21.096 -8.914 1.00 86.00 417 ARG A CA 1
ATOM 3195 C C . ARG A 1 417 ? 15.756 -20.606 -7.530 1.00 86.00 417 ARG A C 1
ATOM 3197 O O . ARG A 1 417 ? 16.902 -20.715 -7.120 1.00 86.00 417 ARG A O 1
ATOM 3204 N N . TYR A 1 418 ? 14.759 -20.117 -6.822 1.00 86.75 418 TYR A N 1
ATOM 3205 C CA . TYR A 1 418 ? 14.921 -19.542 -5.503 1.00 86.75 418 TYR A CA 1
ATOM 3206 C C . TYR A 1 418 ? 14.380 -20.492 -4.446 1.00 86.75 418 TYR A C 1
ATOM 3208 O O . TYR A 1 418 ? 13.321 -21.109 -4.629 1.00 86.75 418 TYR A O 1
ATOM 3216 N N . PHE A 1 419 ? 15.105 -20.608 -3.339 1.00 89.44 419 PHE A N 1
ATOM 3217 C CA . PHE A 1 419 ? 14.803 -21.550 -2.274 1.00 89.44 419 PHE A CA 1
ATOM 3218 C C . PHE A 1 419 ? 14.913 -20.899 -0.899 1.00 89.44 419 PHE A C 1
ATOM 3220 O O . PHE A 1 419 ? 15.810 -20.099 -0.651 1.00 89.44 419 PHE A O 1
ATOM 3227 N N . LYS A 1 420 ? 14.010 -21.273 0.009 1.00 88.62 420 LYS A N 1
ATOM 3228 C CA . LYS A 1 420 ? 14.149 -20.996 1.442 1.00 88.62 420 LYS A CA 1
ATOM 3229 C C . LYS A 1 420 ? 14.860 -22.195 2.065 1.00 88.62 420 LYS A C 1
ATOM 3231 O O . LYS A 1 420 ? 14.216 -23.215 2.317 1.00 88.62 420 LYS A O 1
ATOM 3236 N N . VAL A 1 421 ? 16.181 -22.103 2.228 1.00 84.88 421 VAL A N 1
ATOM 3237 C CA . VAL A 1 421 ? 16.988 -23.142 2.884 1.00 84.88 421 VAL A CA 1
ATOM 3238 C C . VAL A 1 421 ? 16.997 -22.861 4.393 1.00 84.88 421 VAL A C 1
ATOM 3240 O O . VAL A 1 421 ? 17.342 -21.749 4.795 1.00 84.88 421 VAL A O 1
ATOM 3243 N N . PRO A 1 422 ? 16.614 -23.822 5.252 1.00 79.88 422 PRO A N 1
ATOM 3244 C CA . PRO A 1 422 ? 16.711 -23.657 6.695 1.00 79.88 422 PRO A CA 1
ATOM 3245 C C . PRO A 1 422 ? 18.164 -23.370 7.081 1.00 79.88 422 PRO A C 1
ATOM 3247 O O . PRO A 1 422 ? 19.063 -24.124 6.705 1.00 79.88 422 PRO A O 1
ATOM 3250 N N . LYS A 1 423 ? 18.410 -22.297 7.840 1.00 67.88 423 LYS A N 1
ATOM 3251 C CA . LYS A 1 423 ? 19.732 -22.070 8.436 1.00 67.88 423 LYS A CA 1
ATOM 3252 C C . LYS A 1 423 ? 20.030 -23.257 9.352 1.00 67.88 423 LYS A C 1
ATOM 3254 O O . LYS A 1 423 ? 19.206 -23.573 10.210 1.00 67.88 423 LYS A O 1
ATOM 3259 N N . SER A 1 424 ? 21.170 -23.929 9.167 1.00 53.81 424 SER A N 1
ATOM 3260 C CA . SER A 1 424 ? 21.584 -24.975 10.103 1.00 53.81 424 SER A CA 1
ATOM 3261 C C . SER A 1 424 ? 21.678 -24.343 11.488 1.00 53.81 424 SER A C 1
ATOM 3263 O O . SER A 1 424 ? 22.397 -23.357 11.650 1.00 53.81 424 SER A O 1
ATOM 3265 N N . SER A 1 425 ? 20.941 -24.873 12.463 1.00 37.59 425 SER A N 1
ATOM 3266 C CA . SER A 1 425 ? 21.123 -24.513 13.867 1.00 37.59 425 SER A CA 1
ATOM 3267 C C . SER A 1 425 ? 22.578 -24.805 14.236 1.00 37.59 425 SER A C 1
ATOM 3269 O O . SER A 1 425 ? 22.960 -25.975 14.289 1.00 37.59 425 SER A O 1
ATOM 3271 N N . ALA A 1 426 ? 23.380 -23.750 14.368 1.00 32.66 426 ALA A N 1
ATOM 3272 C CA . ALA A 1 426 ? 24.744 -23.823 14.874 1.00 32.66 426 ALA A CA 1
ATOM 3273 C C . ALA A 1 426 ? 24.729 -23.940 16.399 1.00 32.66 426 ALA A C 1
ATOM 3275 O O . ALA A 1 426 ? 23.863 -23.276 17.019 1.00 32.66 426 ALA A O 1
#

Mean predicted aligned error: 13.29 Å

Sequence (426 aa):
FGDCKDKTLLLVTMLRRLGIAADPVLVNTDLRAHLRAALPAPTAFDHVVVRLAVDGREVWVDPTRSEEFGPLGEDPLRYRVGLVVGRETKDLSEIAEAIGTEPLTRVVDTLRVSGGDATLESETTYRGRDASAMRDDLANVPRTKLEHHRLQQVASVYPKAERVGSLAVSDDVTKNVLVVRESYRLPEAASGGLEVRATHIRLLLSSASHQHRTTPLELEYPAFVQQEVRIFGAPLQVPDAIAVETPAFAFQYSGEALPDHLVLFFDYRARRESVDATDVEQHAKRVAEVIDALSPTLEPVPQAPPVKAPPKMAPPPRWMFVPIGFVALVILAAIVGPPARRVLRRRSALRYGGETALEASPVRDRDDAVARVAARKCSCGVRPTPAQVTFSEVRLGEDVVDAGRVTCGTCGLANVRYFKVPKSSA

Radius of gyration: 29.32 Å; Cα contacts (8 Å, |Δi|>4): 764; chains: 1; bounding box: 79×63×90 Å

pLDDT: mean 82.76, std 17.42, range [29.12, 98.62]

Foldseek 3Di:
DDFQVVQLVVVCVVCVVVVWDKWKWFFAPPCQVVLQVDDDDPPSGDHIWMWTQDPNDIATGRSVQPQQFADGRPAWDRSQWTFTPDPPTDDIDGGDDDDDPDAQKEKEWEWEDDPLKIKIKIKIKGAGVRLSVVVVCVVPPDQVVVVVVVQVVVCVLQVPKDWDDGWDWDDDRHRSMIMIITMIIRHNCCVFFHKAAPVVVLVQLVQLQDQADPFKDFGPPQHKYKYKYKYFDAQWDWDDKDWQDDQFKTWTWGWDDDPGIIIIMIIIGTNDRIDGRVCSNVVNVSSVVVNVVRIDGIGGDDDDDPDPDDPPDDPPDDPPDDDDPDPPPPPPPPPDDDDDDDDPPPDPPPPDFQQDQVRAAEDAAPVRVLCVQQVDQDPVRDGDDSVQWDWDWDDDDPAIKIWTKGADPPPRDMGIGIHRHDDPPD

Solvent-accessible surface area (backbone atoms only — not comparable to full-atom values): 24584 Å² total; per-residue (Å²): 139,71,56,44,63,53,39,34,52,51,51,37,53,53,34,47,75,72,73,33,55,51,38,52,22,40,24,23,87,79,54,19,65,57,50,80,78,51,77,94,51,92,78,66,44,81,44,46,27,35,41,33,54,54,97,91,37,82,39,59,49,57,71,75,66,65,62,74,58,39,63,90,64,77,67,47,53,84,30,37,31,27,41,54,70,53,94,84,56,85,64,72,42,79,37,68,82,74,84,74,95,63,56,32,36,36,37,41,35,40,36,42,38,56,98,33,24,30,35,40,40,40,40,38,39,23,23,51,65,49,19,18,51,54,44,44,47,64,75,75,41,60,65,70,57,55,56,47,53,53,49,50,59,52,26,76,78,31,80,62,49,42,77,52,80,72,81,42,77,48,74,42,51,73,75,18,34,30,37,40,36,48,37,31,41,25,59,58,46,43,69,84,30,38,72,45,70,48,57,77,63,49,61,70,58,67,79,57,77,69,68,80,53,92,52,63,45,80,42,73,56,88,35,33,37,36,39,39,39,38,36,28,70,58,68,55,51,70,57,82,66,46,76,49,82,54,86,45,31,41,37,35,40,40,49,48,78,51,88,72,32,37,38,37,41,38,35,40,33,45,67,37,51,54,41,54,35,90,48,39,49,62,49,36,53,55,48,50,59,48,56,62,64,36,49,48,69,33,44,64,52,82,76,74,74,79,75,74,71,75,79,80,74,75,78,76,79,91,82,72,93,83,84,92,83,84,76,78,80,74,70,73,77,79,77,76,76,82,87,77,86,76,76,85,74,82,70,81,74,78,83,68,73,6,78,39,73,92,49,33,29,79,38,84,35,71,66,54,47,34,49,59,62,25,68,45,60,43,96,90,66,51,64,51,54,57,90,55,51,46,74,47,85,45,76,60,74,94,46,68,30,38,38,38,31,34,61,34,91,87,77,66,58,54,51,65,36,16,24,37,52,62,76,78,88,124